Protein AF-A0A915C6Z4-F1 (afdb_monomer_lite)

pLDDT: mean 77.55, std 24.33, range [22.67, 98.5]

Secondary structure (DSSP, 8-state):
-------PPPHHHHHHHHHHHHHHHHTTS-------------------------------------------SS-SSSSSSSSSSSS---------PPPSS--HHHHHHHHHHHHHHHHH-BEE--HHHHHHHHHHHHHH-SSTT--TT-EEEEES--SSHHHHHHHTTT-SEEEEEESSHHHHHHHHHHHHHHHHHH---EEEEE--GGGGS---BTTB-PPP-GGGS-S-STHHHHT----------TT----TT-TTSEEEE-B-SSHHHHHHHHHHHHHHHHHHHTTS-S-SGGGGSS-EEEEEEEHHHHHHHHTTT-GGGTTS-HHHHHHHHHHHHHEEEEESSTT--EEGGGEESPPPPPS--TTHHHHHHTT--TTEEEEEEEEE-S-EEETTEEEESS--TTGGG-TTEEEHHHHHHHHHHHHHHHTTS-TT-BHHHHHHHH-GGGHHHHHHHS-TT-BTTT--HHHHHHHHHHHTTHHHHT-TTHHHHHHHHHHHSPPPGGGSS--

Structure (mmCIF, N/CA/C/O backbone):
data_AF-A0A915C6Z4-F1
#
_entry.id   AF-A0A915C6Z4-F1
#
loop_
_atom_site.group_PDB
_atom_site.id
_atom_site.type_symbol
_atom_site.label_atom_id
_atom_site.label_alt_id
_atom_site.label_comp_id
_atom_site.label_asym_id
_atom_site.label_entity_id
_atom_site.label_seq_id
_atom_site.pdbx_PDB_ins_code
_atom_site.Cartn_x
_atom_site.Cartn_y
_atom_site.Cartn_z
_atom_site.occupancy
_atom_site.B_iso_or_equiv
_atom_site.auth_seq_id
_atom_site.auth_comp_id
_atom_site.auth_asym_id
_atom_site.auth_atom_id
_atom_site.pdbx_PDB_model_num
ATOM 1 N N . CYS A 1 1 ? -55.900 -2.191 8.845 1.00 35.09 1 CYS A N 1
ATOM 2 C CA . CYS A 1 1 ? -56.249 -1.367 7.669 1.00 35.09 1 CYS A CA 1
ATOM 3 C C . CYS A 1 1 ? -55.362 -1.777 6.501 1.00 35.09 1 CYS A C 1
ATOM 5 O O . CYS A 1 1 ? -54.149 -1.743 6.652 1.00 35.09 1 CYS A O 1
ATOM 7 N N . ARG A 1 2 ? -55.958 -2.280 5.412 1.00 34.16 2 ARG A N 1
ATOM 8 C CA . ARG A 1 2 ? -55.262 -2.696 4.183 1.00 34.16 2 ARG A CA 1
ATOM 9 C C . ARG A 1 2 ? -55.130 -1.486 3.261 1.00 34.16 2 ARG A C 1
ATOM 11 O O . ARG A 1 2 ? -56.131 -0.812 3.044 1.00 34.16 2 ARG A O 1
ATOM 18 N N . ASP A 1 3 ? -53.943 -1.266 2.711 1.00 29.56 3 ASP A N 1
ATOM 19 C CA . ASP A 1 3 ? -53.704 -0.282 1.655 1.00 29.56 3 ASP A CA 1
ATOM 20 C C . ASP A 1 3 ? -53.645 -1.012 0.292 1.00 29.56 3 ASP A C 1
ATOM 22 O O . ASP A 1 3 ? -52.848 -1.949 0.150 1.00 29.56 3 ASP A O 1
ATOM 26 N N . PRO A 1 4 ? -54.508 -0.697 -0.695 1.00 38.91 4 PRO A N 1
ATOM 27 C CA . PRO A 1 4 ? -54.613 -1.440 -1.943 1.00 38.91 4 PRO A CA 1
ATOM 28 C C . PRO A 1 4 ? -53.976 -0.664 -3.104 1.00 38.91 4 PRO A C 1
ATOM 30 O O . PRO A 1 4 ? -54.691 -0.121 -3.933 1.00 38.91 4 PRO A O 1
ATOM 33 N N . ASN A 1 5 ? -52.643 -0.612 -3.197 1.00 39.09 5 ASN A N 1
ATOM 34 C CA . ASN A 1 5 ? -51.964 -0.055 -4.383 1.00 39.09 5 ASN A CA 1
ATOM 35 C C . ASN A 1 5 ? -50.559 -0.638 -4.622 1.00 39.09 5 ASN A C 1
ATOM 37 O O . ASN A 1 5 ? -49.589 0.076 -4.862 1.00 39.09 5 ASN A O 1
ATOM 41 N N . CYS A 1 6 ? -50.437 -1.968 -4.613 1.00 34.81 6 CYS A N 1
ATOM 42 C CA . CYS A 1 6 ? -49.247 -2.634 -5.147 1.00 34.81 6 CYS A CA 1
ATOM 43 C C . CYS A 1 6 ? -49.530 -3.100 -6.584 1.00 34.81 6 CYS A C 1
ATOM 45 O O . CYS A 1 6 ? -50.168 -4.130 -6.815 1.00 34.81 6 CYS A O 1
ATOM 47 N N . ALA A 1 7 ? -49.100 -2.295 -7.556 1.00 39.78 7 ALA A N 1
ATOM 48 C CA . ALA A 1 7 ? -49.247 -2.568 -8.979 1.00 39.78 7 ALA A CA 1
ATOM 49 C C . ALA A 1 7 ? -48.472 -3.840 -9.376 1.00 39.78 7 ALA A C 1
ATOM 51 O O . ALA A 1 7 ? -47.250 -3.834 -9.518 1.00 39.78 7 ALA A O 1
ATOM 52 N N . ARG A 1 8 ? -49.190 -4.950 -9.589 1.00 46.16 8 ARG A N 1
ATOM 53 C CA . ARG A 1 8 ? -48.642 -6.150 -10.234 1.00 46.16 8 ARG A CA 1
ATOM 54 C C . ARG A 1 8 ? -48.431 -5.862 -11.717 1.00 46.16 8 ARG A C 1
ATOM 56 O O . ARG A 1 8 ? -49.388 -5.615 -12.448 1.00 46.16 8 ARG A O 1
ATOM 63 N N . MET A 1 9 ? -47.182 -5.920 -12.176 1.00 49.16 9 MET A N 1
ATOM 64 C CA . MET A 1 9 ? -46.888 -5.856 -13.604 1.00 49.16 9 MET A CA 1
ATOM 65 C C . MET A 1 9 ? -47.478 -7.105 -14.291 1.00 49.16 9 MET A C 1
ATOM 67 O O . MET A 1 9 ? -47.193 -8.219 -13.848 1.00 49.16 9 MET A O 1
ATOM 71 N N . PRO A 1 10 ? -48.298 -6.967 -15.350 1.00 60.31 10 PRO A N 1
ATOM 72 C CA . PRO A 1 10 ? -48.889 -8.122 -16.018 1.00 60.31 10 PRO A CA 1
ATOM 73 C C . PRO A 1 10 ? -47.800 -9.020 -16.612 1.00 60.31 10 PRO A C 1
ATOM 75 O O . PRO A 1 10 ? -46.899 -8.526 -17.294 1.00 60.31 10 PRO A O 1
ATOM 78 N N . LEU A 1 11 ? -47.913 -10.337 -16.409 1.00 50.53 11 LEU A N 1
ATOM 79 C CA . LEU A 1 11 ? -46.996 -11.369 -16.925 1.00 50.53 11 LEU A CA 1
ATOM 80 C C . LEU A 1 11 ? -46.678 -11.210 -18.426 1.00 50.53 11 LEU A C 1
ATOM 82 O O . LEU A 1 11 ? -45.556 -11.473 -18.856 1.00 50.53 11 LEU A O 1
ATOM 86 N N . ALA A 1 12 ? -47.618 -10.677 -19.210 1.00 49.69 12 ALA A N 1
ATOM 87 C CA . ALA A 1 12 ? -47.421 -10.364 -20.625 1.00 49.69 12 ALA A CA 1
ATOM 88 C C . ALA A 1 12 ? -46.324 -9.304 -20.880 1.00 49.69 12 ALA A C 1
ATOM 90 O O . ALA A 1 12 ? -45.564 -9.414 -21.844 1.00 49.69 12 ALA A O 1
ATOM 91 N N . ARG A 1 13 ? -46.179 -8.298 -20.002 1.00 48.84 13 ARG A N 1
ATOM 92 C CA . ARG A 1 13 ? -45.118 -7.280 -20.112 1.00 48.84 13 ARG A CA 1
ATOM 93 C C . ARG A 1 13 ? -43.750 -7.846 -19.739 1.00 48.84 13 ARG A C 1
ATOM 95 O O . ARG A 1 13 ? -42.781 -7.531 -20.428 1.00 48.84 13 ARG A O 1
ATOM 102 N N . ALA A 1 14 ? -43.682 -8.717 -18.728 1.00 54.31 14 ALA A N 1
ATOM 103 C CA . ALA A 1 14 ? -42.449 -9.408 -18.340 1.00 54.31 14 ALA A CA 1
ATOM 104 C C . ALA A 1 14 ? -41.955 -10.351 -19.454 1.00 54.31 14 ALA A C 1
ATOM 106 O O . ALA A 1 14 ? -40.778 -10.324 -19.811 1.00 54.31 14 ALA A O 1
ATOM 107 N N . ALA A 1 15 ? -42.868 -11.092 -20.090 1.00 54.59 15 ALA A N 1
ATOM 108 C CA . ALA A 1 15 ? -42.548 -11.951 -21.229 1.00 54.59 15 ALA A CA 1
ATOM 109 C C . ALA A 1 15 ? -42.068 -11.156 -22.458 1.00 54.59 15 ALA A C 1
ATOM 111 O O . ALA A 1 15 ? -41.122 -11.572 -23.130 1.00 54.59 15 ALA A O 1
ATOM 112 N N . SER A 1 16 ? -42.655 -9.981 -22.736 1.00 57.09 16 SER A N 1
ATOM 113 C CA . SER A 1 16 ? -42.187 -9.125 -23.838 1.00 57.09 16 SER A CA 1
ATOM 114 C C . SER A 1 16 ? -40.793 -8.543 -23.572 1.00 57.09 16 SER A C 1
ATOM 116 O O . SER A 1 16 ? -39.983 -8.451 -24.493 1.00 57.09 16 SER A O 1
ATOM 118 N N . LEU A 1 17 ? -40.482 -8.212 -22.310 1.00 56.12 17 LEU A N 1
ATOM 119 C CA . LEU A 1 17 ? -39.179 -7.683 -21.908 1.00 56.12 17 LEU A CA 1
ATOM 120 C C . LEU A 1 17 ? -38.085 -8.752 -22.049 1.00 56.12 17 LEU A C 1
ATOM 122 O O . LEU A 1 17 ? -37.020 -8.473 -22.597 1.00 56.12 17 LEU A O 1
ATOM 126 N N . LEU A 1 18 ? -38.381 -9.991 -21.642 1.00 59.53 18 LEU A N 1
ATOM 127 C CA . LEU A 1 18 ? -37.478 -11.134 -21.790 1.00 59.53 18 LEU A CA 1
ATOM 128 C C . LEU A 1 18 ? -37.250 -11.506 -23.262 1.00 59.53 18 LEU A C 1
ATOM 130 O O . LEU A 1 18 ? -36.107 -11.721 -23.659 1.00 59.53 18 LEU A O 1
ATOM 134 N N . LYS A 1 19 ? -38.290 -11.471 -24.111 1.00 57.03 19 LYS A N 1
ATOM 135 C CA . LYS A 1 19 ? -38.133 -11.653 -25.569 1.00 57.03 19 LYS A CA 1
ATOM 136 C C . LYS A 1 19 ? -37.241 -10.578 -26.200 1.00 57.03 19 LYS A C 1
ATOM 138 O O . LYS A 1 19 ? -36.428 -10.887 -27.068 1.00 57.03 19 LYS A O 1
ATOM 143 N N . ARG A 1 20 ? -37.356 -9.328 -25.743 1.00 52.12 20 ARG A N 1
ATOM 144 C CA . ARG A 1 20 ? -36.575 -8.185 -26.249 1.00 52.12 20 ARG A CA 1
ATOM 145 C C . ARG A 1 20 ? -35.117 -8.194 -25.771 1.00 52.12 20 ARG A C 1
ATOM 147 O O . ARG A 1 20 ? -34.246 -7.654 -26.452 1.00 52.12 20 ARG A O 1
ATOM 154 N N . LEU A 1 21 ? -34.847 -8.805 -24.616 1.00 50.62 21 LEU A N 1
ATOM 155 C CA . LEU A 1 21 ? -33.493 -9.045 -24.109 1.00 50.62 21 LEU A CA 1
ATOM 156 C C . LEU A 1 21 ? -32.829 -10.231 -24.821 1.00 50.62 21 LEU A C 1
ATOM 158 O O . LEU A 1 21 ? -31.675 -10.118 -25.228 1.00 50.62 21 LEU A O 1
ATOM 162 N N . ALA A 1 22 ? -33.573 -11.312 -25.075 1.00 53.06 22 ALA A N 1
ATOM 163 C CA . ALA A 1 22 ? -33.083 -12.459 -25.836 1.00 53.06 22 ALA A CA 1
ATOM 164 C C . ALA A 1 22 ? -32.727 -12.087 -27.290 1.00 53.06 22 ALA A C 1
ATOM 166 O O . ALA A 1 22 ? -31.670 -12.476 -27.783 1.00 53.06 22 ALA A O 1
ATOM 167 N N . SER A 1 23 ? -33.533 -11.248 -27.956 1.00 42.28 23 SER A N 1
ATOM 168 C CA . SER A 1 23 ? -33.237 -10.797 -29.327 1.00 42.28 23 SER A CA 1
ATOM 169 C C . SER A 1 23 ? -32.009 -9.879 -29.415 1.00 42.28 23 SER A C 1
ATOM 171 O O . SER A 1 23 ? -31.312 -9.887 -30.425 1.00 42.28 23 SER A O 1
ATOM 173 N N . LYS A 1 24 ? -31.714 -9.105 -28.357 1.00 40.66 24 LYS A N 1
ATOM 174 C CA . LYS A 1 24 ? -30.511 -8.253 -28.264 1.00 40.66 24 LYS A CA 1
ATOM 175 C C . LYS A 1 24 ? -29.231 -9.033 -27.956 1.00 40.66 24 LYS A C 1
ATOM 177 O O . LYS A 1 24 ? -28.147 -8.565 -28.295 1.00 40.66 24 LYS A O 1
ATOM 182 N N . LEU A 1 25 ? -29.348 -10.192 -27.309 1.00 40.56 25 LEU A N 1
ATOM 183 C CA . LEU A 1 25 ? -28.218 -11.089 -27.061 1.00 40.56 25 LEU A CA 1
ATOM 184 C C . LEU A 1 25 ? -27.891 -11.926 -28.303 1.00 40.56 25 LEU A C 1
ATOM 186 O O . LEU A 1 25 ? -26.718 -12.109 -28.614 1.00 40.56 25 LEU A O 1
ATOM 190 N N . TYR A 1 26 ? -28.906 -12.330 -29.073 1.00 36.69 26 TYR A N 1
ATOM 191 C CA . TYR A 1 26 ? -28.710 -13.082 -30.316 1.00 36.69 26 TYR A CA 1
ATOM 192 C C . TYR A 1 26 ? -28.069 -12.234 -31.430 1.00 36.69 26 TYR A C 1
ATOM 194 O O . TYR A 1 26 ? -27.215 -12.722 -32.161 1.00 36.69 26 TYR A O 1
ATOM 202 N N . SER A 1 27 ? -28.380 -10.932 -31.511 1.00 38.00 27 SER A N 1
ATOM 203 C CA . SER A 1 27 ? -27.780 -10.031 -32.511 1.00 38.00 27 SER A CA 1
ATOM 204 C C . SER A 1 27 ? -26.337 -9.603 -32.204 1.00 38.00 27 SER A C 1
ATOM 206 O O . SER A 1 27 ? -25.726 -8.921 -33.021 1.00 38.00 27 SER A O 1
ATOM 208 N N . ARG A 1 28 ? -25.798 -9.941 -31.021 1.00 37.03 28 ARG A N 1
ATOM 209 C CA . ARG A 1 28 ? -24.409 -9.636 -30.623 1.00 37.03 28 ARG A CA 1
ATOM 210 C C . ARG A 1 28 ? -23.426 -10.782 -30.884 1.00 37.03 28 ARG A C 1
ATOM 212 O O . ARG A 1 28 ? -22.231 -10.560 -30.744 1.00 37.03 28 ARG A O 1
ATOM 219 N N . PHE A 1 29 ? -23.906 -11.960 -31.287 1.00 32.84 29 PHE A N 1
ATOM 220 C CA . PHE A 1 29 ? -23.075 -13.152 -31.514 1.00 32.84 29 PHE A CA 1
ATOM 221 C C . PHE A 1 29 ? -23.007 -13.615 -32.978 1.00 32.84 29 PHE A C 1
ATOM 223 O O . PHE A 1 29 ? -22.461 -14.676 -33.263 1.00 32.84 29 PHE A O 1
ATOM 230 N N . SER A 1 30 ? -23.519 -12.828 -33.924 1.00 34.75 30 SER A N 1
ATOM 231 C CA . SER A 1 30 ? -23.590 -13.218 -35.336 1.00 34.75 30 SER A CA 1
ATOM 232 C C . SER A 1 30 ? -23.012 -12.150 -36.270 1.00 34.75 30 SER A C 1
ATOM 234 O O . SER A 1 30 ? -23.772 -11.483 -36.956 1.00 34.75 30 SER A O 1
ATOM 236 N N . TYR A 1 31 ? -21.685 -11.992 -36.252 1.00 27.58 31 TYR A N 1
ATOM 237 C CA . TYR A 1 31 ? -20.772 -11.406 -37.261 1.00 27.58 31 TYR A CA 1
ATOM 238 C C . TYR A 1 31 ? -19.365 -11.752 -36.710 1.00 27.58 31 TYR A C 1
ATOM 240 O O . TYR A 1 31 ? -19.077 -11.363 -35.589 1.00 27.58 31 TYR A O 1
ATOM 248 N N . GLU A 1 32 ? -18.469 -12.554 -37.285 1.00 28.06 32 GLU A N 1
ATOM 249 C CA . GLU A 1 32 ? -18.152 -12.902 -38.667 1.00 28.06 32 GLU A CA 1
ATOM 250 C C . GLU A 1 32 ? -17.723 -14.385 -38.757 1.00 28.06 32 GLU A C 1
ATOM 252 O O . GLU A 1 32 ? -16.850 -14.848 -38.027 1.00 28.06 32 GLU A O 1
ATOM 257 N N . CYS A 1 33 ? -18.293 -15.131 -39.700 1.00 24.06 33 CYS A N 1
ATOM 258 C CA . CYS A 1 33 ? -17.680 -16.341 -40.247 1.00 24.06 33 CYS A CA 1
ATOM 259 C C . CYS A 1 33 ? -17.873 -16.270 -41.760 1.00 24.06 33 CYS A C 1
ATOM 261 O O . CYS A 1 33 ? -18.954 -16.560 -42.272 1.00 24.06 33 CYS A O 1
ATOM 263 N N . ARG A 1 34 ? -16.845 -15.812 -42.478 1.00 27.06 34 ARG A N 1
ATOM 264 C CA . ARG A 1 34 ? -16.783 -15.897 -43.939 1.00 27.06 34 ARG A CA 1
ATOM 265 C C . ARG A 1 34 ? -15.711 -16.907 -44.345 1.00 27.06 34 ARG A C 1
ATOM 267 O O . ARG A 1 34 ? -14.524 -16.647 -44.217 1.00 27.06 34 ARG A O 1
ATOM 274 N N . SER A 1 35 ? -16.213 -18.046 -44.821 1.00 30.11 35 SER A N 1
ATOM 275 C CA . SER A 1 35 ? -15.757 -18.829 -45.981 1.00 30.11 35 SER A CA 1
ATOM 276 C C . SER A 1 35 ? -14.262 -19.151 -46.144 1.00 30.11 35 SER A C 1
ATOM 278 O O . SER A 1 35 ? -13.478 -18.339 -46.629 1.00 30.11 35 SER A O 1
ATOM 280 N N . LEU A 1 36 ? -13.954 -20.424 -45.885 1.00 27.61 36 LEU A N 1
ATOM 281 C CA . LEU A 1 36 ? -12.876 -21.226 -46.479 1.00 27.61 36 LEU A CA 1
ATOM 282 C C . LEU A 1 36 ? -12.999 -21.342 -48.013 1.00 27.61 36 LEU A C 1
ATOM 284 O O . LEU A 1 36 ? -14.117 -21.392 -48.531 1.00 27.61 36 LEU A O 1
ATOM 288 N N . PRO A 1 37 ? -11.880 -21.618 -48.703 1.00 27.22 37 PRO A N 1
ATOM 289 C CA . PRO A 1 37 ? -11.801 -22.664 -49.716 1.00 27.22 37 PRO A CA 1
ATOM 290 C C . PRO A 1 37 ? -10.981 -23.863 -49.195 1.00 27.22 37 PRO A C 1
ATOM 292 O O . PRO A 1 37 ? -9.988 -23.693 -48.492 1.00 27.22 37 PRO A O 1
ATOM 295 N N . GLY A 1 38 ? -11.441 -25.082 -49.503 1.00 27.81 38 GLY A N 1
ATOM 296 C CA . GLY A 1 38 ? -10.819 -26.354 -49.102 1.00 27.81 38 GLY A CA 1
ATOM 297 C C . GLY A 1 38 ? -9.625 -26.790 -49.980 1.00 27.81 38 GLY A C 1
ATOM 298 O O . GLY A 1 38 ? -8.987 -25.951 -50.606 1.00 27.81 38 GLY A O 1
ATOM 299 N N . PRO A 1 39 ? -9.306 -28.098 -50.045 1.00 33.06 39 PRO A N 1
ATOM 300 C CA . PRO A 1 39 ? -8.265 -28.695 -49.204 1.00 33.06 39 PRO A CA 1
ATOM 301 C C . PRO A 1 39 ? -7.136 -29.377 -50.002 1.00 33.06 39 PRO A C 1
ATOM 303 O O . PRO A 1 39 ? -7.362 -29.889 -51.095 1.00 33.06 39 PRO A O 1
ATOM 306 N N . SER A 1 40 ? -5.955 -29.523 -49.390 1.00 25.66 40 SER A N 1
ATOM 307 C CA . SER A 1 40 ? -5.024 -30.613 -49.723 1.00 25.66 40 SER A CA 1
ATOM 308 C C . SER A 1 40 ? -4.073 -30.962 -48.564 1.00 25.66 40 SER A C 1
ATOM 310 O O . SER A 1 40 ? -3.388 -30.093 -48.032 1.00 25.66 40 SER A O 1
ATOM 312 N N . SER A 1 41 ? -4.052 -32.266 -48.248 1.00 26.58 41 SER A N 1
ATOM 313 C CA . SER A 1 41 ? -3.008 -33.086 -47.592 1.00 26.58 41 SER A CA 1
ATOM 314 C C . SER A 1 41 ? -2.624 -32.853 -46.117 1.00 26.58 41 SER A C 1
ATOM 316 O O . SER A 1 41 ? -1.677 -32.146 -45.800 1.00 26.58 41 SER A O 1
ATOM 318 N N . ILE A 1 42 ? -3.354 -33.546 -45.231 1.00 26.89 42 ILE A N 1
ATOM 319 C CA . ILE A 1 42 ? -2.906 -34.646 -44.337 1.00 26.89 42 ILE A CA 1
ATOM 320 C C . ILE A 1 42 ? -1.432 -34.621 -43.867 1.00 26.89 42 ILE A C 1
ATOM 322 O O . ILE A 1 42 ? -0.539 -34.920 -44.657 1.00 26.89 42 ILE A O 1
ATOM 326 N N . SER A 1 43 ? -1.206 -34.445 -42.553 1.00 25.55 43 SER A N 1
ATOM 327 C CA . SER A 1 43 ? -0.615 -35.471 -41.652 1.00 25.55 43 SER A CA 1
ATOM 328 C C . SER A 1 43 ? -0.535 -35.009 -40.178 1.00 25.55 43 SER A C 1
ATOM 330 O O . SER A 1 43 ? 0.128 -34.026 -39.870 1.00 25.55 43 SER A O 1
ATOM 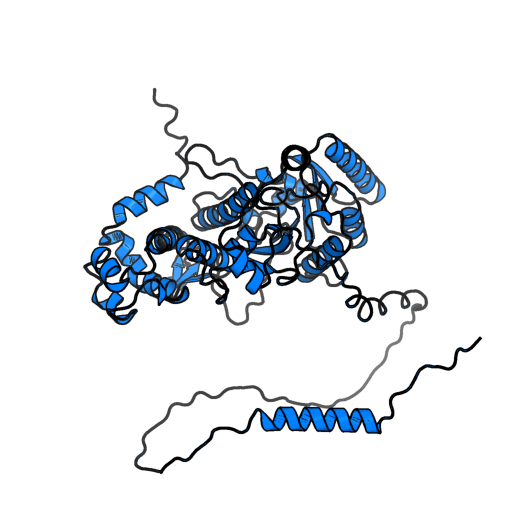332 N N . SER A 1 44 ? -1.228 -35.778 -39.324 1.00 28.94 44 SER A N 1
ATOM 333 C CA . SER A 1 44 ? -1.000 -36.172 -37.911 1.00 28.94 44 SER A CA 1
ATOM 334 C C . SER A 1 44 ? -0.625 -35.106 -36.862 1.00 28.94 44 SER A C 1
ATOM 336 O O . SER A 1 44 ? 0.494 -34.612 -36.834 1.00 28.94 44 SER A O 1
ATOM 338 N N . GLU A 1 45 ? -1.558 -34.628 -36.028 1.00 26.61 45 GLU A N 1
ATOM 339 C CA . GLU A 1 45 ? -2.155 -35.247 -34.813 1.00 26.61 45 GLU A CA 1
ATOM 340 C C . GLU A 1 45 ? -1.230 -35.316 -33.582 1.00 26.61 45 GLU A C 1
ATOM 342 O O . GLU A 1 45 ? -0.355 -36.169 -33.497 1.00 26.61 45 GLU A O 1
ATOM 347 N N . LEU A 1 46 ? -1.529 -34.475 -32.580 1.00 27.92 46 LEU A N 1
ATOM 348 C CA . LEU A 1 46 ? -1.682 -34.880 -31.175 1.00 27.92 46 LEU A CA 1
ATOM 349 C C . LEU A 1 46 ? -2.599 -33.868 -30.457 1.00 27.92 46 LEU A C 1
ATOM 351 O O . LEU A 1 46 ? -2.335 -32.668 -30.406 1.00 27.92 46 LEU A O 1
ATOM 355 N N . LEU A 1 47 ? -3.734 -34.386 -29.987 1.00 27.64 47 LEU A N 1
ATOM 356 C CA . LEU A 1 47 ? -4.919 -33.678 -29.503 1.00 27.64 47 LEU A CA 1
ATOM 357 C C . LEU A 1 47 ? -4.825 -33.293 -28.016 1.00 27.64 47 LEU A C 1
ATOM 359 O O . LEU A 1 47 ? -4.554 -34.129 -27.159 1.00 27.64 47 LEU A O 1
ATOM 363 N N . LEU A 1 48 ? -5.190 -32.043 -27.724 1.00 25.06 48 LEU A N 1
ATOM 364 C CA . LEU A 1 48 ? -5.728 -31.570 -26.446 1.00 25.06 48 LEU A CA 1
ATOM 365 C C . LEU A 1 48 ? -7.261 -31.560 -26.549 1.00 25.06 48 LEU A C 1
ATOM 367 O O . LEU A 1 48 ? -7.787 -30.929 -27.467 1.00 25.06 48 LEU A O 1
ATOM 371 N N . ARG A 1 49 ? -7.987 -32.166 -25.598 1.00 27.53 49 ARG A N 1
ATOM 372 C CA . ARG A 1 49 ? -9.397 -31.823 -25.322 1.00 27.53 49 ARG A CA 1
ATOM 373 C C . ARG A 1 49 ? -9.790 -32.019 -23.840 1.00 27.53 49 ARG A C 1
ATOM 375 O O . ARG A 1 49 ? -9.108 -32.759 -23.138 1.00 27.53 49 ARG A O 1
ATOM 382 N N . PRO A 1 50 ? -10.830 -31.295 -23.370 1.00 27.09 50 PRO A N 1
ATOM 383 C CA . PRO A 1 50 ? -11.057 -30.903 -21.971 1.00 27.09 50 PRO A CA 1
ATOM 384 C C . PRO A 1 50 ? -12.113 -31.775 -21.260 1.00 27.09 50 PRO A C 1
ATOM 386 O O . PRO A 1 50 ? -12.863 -32.462 -21.951 1.00 27.09 50 PRO A O 1
ATOM 389 N N . PRO A 1 51 ? -12.288 -31.670 -19.925 1.00 30.12 51 PRO A N 1
ATOM 390 C CA . PRO A 1 51 ? -13.465 -32.225 -19.268 1.00 30.12 51 PRO A CA 1
ATOM 391 C C . PRO A 1 51 ? -14.282 -31.153 -18.527 1.00 30.12 51 PRO A C 1
ATOM 393 O O . PRO A 1 51 ? -13.844 -30.597 -17.525 1.00 30.12 51 PRO A O 1
ATOM 396 N N . PHE A 1 52 ? -15.506 -30.920 -18.996 1.00 26.92 52 PHE A N 1
ATOM 397 C CA . PHE A 1 52 ? -16.654 -30.580 -18.151 1.00 26.92 52 PHE A CA 1
ATOM 398 C C . PHE A 1 52 ? -17.877 -31.267 -18.769 1.00 26.92 52 PHE A C 1
ATOM 400 O O . PHE A 1 52 ? -18.445 -30.769 -19.738 1.00 26.92 52 PHE A O 1
ATOM 407 N N . GLU A 1 53 ? -18.263 -32.415 -18.218 1.00 25.69 53 GLU A N 1
ATOM 408 C CA . GLU A 1 53 ? -19.582 -33.015 -18.423 1.00 25.69 53 GLU A CA 1
ATOM 409 C C . GLU A 1 53 ? -20.321 -33.019 -17.082 1.00 25.69 53 GLU A C 1
ATOM 411 O O . GLU A 1 53 ? -19.796 -33.462 -16.059 1.00 25.69 53 GLU A O 1
ATOM 416 N N . LEU A 1 54 ? -21.534 -32.461 -17.095 1.00 24.48 54 LEU A N 1
ATOM 417 C CA . LEU A 1 54 ? -22.504 -32.568 -16.012 1.00 24.48 54 LEU A CA 1
ATOM 418 C C . LEU A 1 54 ? -23.051 -33.997 -15.974 1.00 24.48 54 LEU A C 1
ATOM 420 O O . LEU A 1 54 ? -23.563 -34.478 -16.983 1.00 24.48 54 LEU A O 1
ATOM 424 N N . ILE A 1 55 ? -23.041 -34.623 -14.798 1.00 25.95 55 ILE A N 1
ATOM 425 C CA . ILE A 1 55 ? -23.792 -35.854 -14.538 1.00 25.95 55 ILE A CA 1
ATOM 426 C C . ILE A 1 55 ? -24.880 -35.548 -13.505 1.00 25.95 55 ILE A C 1
ATOM 428 O O . ILE A 1 55 ? -24.601 -35.176 -12.367 1.00 25.95 55 ILE A O 1
ATOM 432 N N . THR A 1 56 ? -26.130 -35.707 -13.932 1.00 24.86 56 THR A N 1
ATOM 433 C CA . THR A 1 56 ? -27.333 -35.843 -13.104 1.00 24.86 56 THR A CA 1
ATOM 434 C C . THR A 1 56 ? -27.445 -37.279 -12.592 1.00 24.86 56 THR A C 1
ATOM 436 O O . THR A 1 56 ? -27.387 -38.202 -13.404 1.00 24.86 56 THR A O 1
ATOM 439 N N . VAL A 1 57 ? -27.671 -37.481 -11.289 1.00 25.95 57 VAL A N 1
ATOM 440 C CA . VAL A 1 57 ? -28.124 -38.773 -10.740 1.00 25.95 57 VAL A CA 1
ATOM 441 C C . VAL A 1 57 ? -29.227 -38.532 -9.709 1.00 25.95 57 VAL A C 1
ATOM 443 O O . VAL A 1 57 ? -29.022 -37.829 -8.720 1.00 25.95 57 VAL A O 1
ATOM 446 N N . ASP A 1 58 ? -30.389 -39.126 -9.971 1.00 23.80 58 ASP A N 1
ATOM 447 C CA . ASP A 1 58 ? -31.534 -39.256 -9.069 1.00 23.80 58 ASP A CA 1
ATOM 448 C C . ASP A 1 58 ? -31.312 -40.384 -8.031 1.00 23.80 58 ASP A C 1
ATOM 450 O O . ASP A 1 58 ? -30.892 -41.467 -8.420 1.00 23.80 58 ASP A O 1
ATOM 454 N N . SER A 1 59 ? -31.620 -40.092 -6.748 1.00 24.59 59 SER A N 1
ATOM 455 C CA . SER A 1 59 ? -32.371 -40.847 -5.691 1.00 24.59 59 SER A CA 1
ATOM 456 C C . SER A 1 59 ? -32.209 -42.391 -5.518 1.00 24.59 59 SER A C 1
ATOM 458 O O . SER A 1 59 ? -32.006 -43.061 -6.523 1.00 24.59 59 SER A O 1
ATOM 460 N N . PRO A 1 60 ? -32.420 -43.034 -4.318 1.00 31.48 60 PRO A N 1
ATOM 461 C CA . PRO A 1 60 ? -33.501 -42.735 -3.346 1.00 31.48 60 PRO A CA 1
ATOM 462 C C . PRO A 1 60 ? -33.310 -43.029 -1.814 1.00 31.48 60 PRO A C 1
ATOM 464 O O . PRO A 1 60 ? -32.469 -43.803 -1.383 1.00 31.48 60 PRO A O 1
ATOM 467 N N . GLN A 1 61 ? -34.199 -42.392 -1.030 1.00 25.81 61 GLN A N 1
ATOM 468 C CA . GLN A 1 61 ? -34.951 -42.759 0.205 1.00 25.81 61 GLN A CA 1
ATOM 469 C C . GLN A 1 61 ? -34.416 -43.618 1.394 1.00 25.81 61 GLN A C 1
ATOM 471 O O . GLN A 1 61 ? -33.913 -44.726 1.249 1.00 25.81 61 GLN A O 1
ATOM 476 N N . SER A 1 62 ? -34.872 -43.158 2.584 1.00 23.95 62 SER A N 1
ATOM 477 C CA . SER A 1 62 ? -35.074 -43.820 3.904 1.00 23.95 62 SER A CA 1
ATOM 478 C C . SER A 1 62 ? -33.857 -43.816 4.859 1.00 23.95 62 SER A C 1
ATOM 480 O O . SER A 1 62 ? -32.740 -44.019 4.417 1.00 23.95 62 SER A O 1
ATOM 482 N N . ASN A 1 63 ? -33.931 -43.546 6.171 1.00 24.53 63 ASN A N 1
ATOM 483 C CA . ASN A 1 63 ? -35.024 -43.532 7.147 1.00 24.53 63 ASN A CA 1
ATOM 484 C C . ASN A 1 63 ? -34.782 -42.493 8.264 1.00 24.53 63 ASN A C 1
ATOM 486 O O . ASN A 1 63 ? -33.653 -42.099 8.546 1.00 24.53 63 ASN A O 1
ATOM 490 N N . ALA A 1 64 ? -35.881 -42.096 8.903 1.00 23.16 64 ALA A N 1
ATOM 491 C CA . ALA A 1 64 ? -35.983 -41.138 9.995 1.00 23.16 64 ALA A CA 1
ATOM 492 C C . ALA A 1 64 ? -35.440 -41.651 11.343 1.00 23.16 64 ALA A C 1
ATOM 494 O O . ALA A 1 64 ? -35.607 -42.823 11.669 1.00 23.16 64 ALA A O 1
ATOM 495 N N . PHE A 1 65 ? -34.927 -40.730 12.165 1.00 24.53 65 PHE A N 1
ATOM 496 C CA . PHE A 1 65 ? -35.125 -40.736 13.618 1.00 24.53 65 PHE A CA 1
ATOM 497 C C . PHE A 1 65 ? -35.242 -39.289 14.116 1.00 24.53 65 PHE A C 1
ATOM 499 O O . PHE A 1 65 ? -34.330 -38.480 13.950 1.00 24.53 65 PHE A O 1
ATOM 506 N N . CYS A 1 66 ? -36.409 -38.979 14.677 1.00 22.67 66 CYS A N 1
ATOM 507 C CA . CYS A 1 66 ? -36.761 -37.720 15.320 1.00 22.67 66 CYS A CA 1
ATOM 508 C C . CYS A 1 66 ? -36.207 -37.685 16.749 1.00 22.67 66 CYS A C 1
ATOM 510 O O . CYS A 1 66 ? -36.409 -38.639 17.498 1.00 22.67 66 CYS A O 1
ATOM 512 N N . ILE A 1 67 ? -35.593 -36.568 17.139 1.00 26.80 67 ILE A N 1
ATOM 513 C CA . ILE A 1 67 ? -35.571 -36.098 18.528 1.00 26.80 67 ILE A CA 1
ATOM 514 C C . ILE A 1 67 ? -35.882 -34.601 18.476 1.00 26.80 67 ILE A C 1
ATOM 516 O O . ILE A 1 67 ? -35.098 -33.814 17.947 1.00 26.80 67 ILE A O 1
ATOM 520 N N . ASP A 1 68 ? -37.066 -34.258 18.977 1.00 23.34 68 ASP A N 1
ATOM 521 C CA . ASP A 1 68 ? -37.578 -32.902 19.153 1.00 23.34 68 ASP A CA 1
ATOM 522 C C . ASP A 1 68 ? -36.728 -32.108 20.150 1.00 23.34 68 ASP A C 1
ATOM 524 O O . ASP A 1 68 ? -36.459 -32.593 21.248 1.00 23.34 68 ASP A O 1
ATOM 528 N N . CYS A 1 69 ? -36.370 -30.871 19.795 1.00 26.34 69 CYS A N 1
ATOM 529 C CA . CYS A 1 69 ? -36.039 -29.791 20.731 1.00 26.34 69 CYS A CA 1
ATOM 530 C C . CYS A 1 69 ? -36.322 -28.427 20.066 1.00 26.34 69 CYS A C 1
ATOM 532 O O . CYS A 1 69 ? -35.536 -27.954 19.250 1.00 26.34 69 CYS A O 1
ATOM 534 N N . ASP A 1 70 ? -37.474 -27.848 20.418 1.00 24.89 70 ASP A N 1
ATOM 535 C CA . ASP A 1 70 ? -37.895 -26.437 20.347 1.00 24.89 70 ASP A CA 1
ATOM 536 C C . ASP A 1 70 ? -37.092 -25.459 19.455 1.00 24.89 70 ASP A C 1
ATOM 538 O O . ASP A 1 70 ? -36.255 -24.682 19.919 1.00 24.89 70 ASP A O 1
ATOM 542 N N . GLU A 1 71 ? -37.467 -25.383 18.173 1.00 27.02 71 GLU A N 1
ATOM 543 C CA . GLU A 1 71 ? -37.240 -24.216 17.309 1.00 27.02 71 GLU A CA 1
ATOM 544 C C . GLU A 1 71 ? -38.481 -23.307 17.307 1.00 27.02 71 GLU A C 1
ATOM 546 O O . GLU A 1 71 ? -39.297 -23.308 16.386 1.00 27.02 71 GLU A O 1
ATOM 551 N N . SER A 1 72 ? -38.628 -22.465 18.327 1.00 29.83 72 SER A N 1
ATOM 552 C CA . SER A 1 72 ? -39.551 -21.329 18.242 1.00 29.83 72 SER A CA 1
ATOM 553 C C . SER A 1 72 ? -39.056 -20.156 19.072 1.00 29.83 72 SER A C 1
ATOM 555 O O . SER A 1 72 ? -39.602 -19.875 20.134 1.00 29.83 72 SER A O 1
ATOM 557 N N . GLN A 1 73 ? -37.991 -19.505 18.592 1.00 28.98 73 GLN A N 1
ATOM 558 C CA . GLN A 1 73 ? -37.619 -18.102 18.842 1.00 28.98 73 GLN A CA 1
ATOM 559 C C . GLN A 1 73 ? -36.189 -17.879 18.326 1.00 28.98 73 GLN A C 1
ATOM 561 O O . GLN A 1 73 ? -35.263 -18.012 19.109 1.00 28.98 73 GLN A O 1
ATOM 566 N N . LEU A 1 74 ? -35.989 -17.587 17.027 1.00 29.44 74 LEU A N 1
ATOM 567 C CA . LEU A 1 74 ? -34.779 -16.888 16.514 1.00 29.44 74 LEU A CA 1
ATOM 568 C C . LEU A 1 74 ? -34.754 -16.611 14.992 1.00 29.44 74 LEU A C 1
ATOM 570 O O . LEU A 1 74 ? -33.769 -16.076 14.488 1.00 29.44 74 LEU A O 1
ATOM 574 N N . THR A 1 75 ? -35.815 -16.891 14.232 1.00 26.44 75 THR A N 1
ATOM 575 C CA . THR A 1 75 ? -35.794 -16.784 12.756 1.00 26.44 75 THR A CA 1
ATOM 576 C C . THR A 1 75 ? -36.320 -15.472 12.152 1.00 26.44 75 THR A C 1
ATOM 578 O O . THR A 1 75 ? -36.497 -15.409 10.940 1.00 26.44 75 THR A O 1
ATOM 581 N N . SER A 1 76 ? -36.517 -14.386 12.916 1.00 26.53 76 SER A N 1
ATOM 582 C CA . SER A 1 76 ? -37.133 -13.153 12.368 1.00 26.53 76 SER A CA 1
ATOM 583 C C . SER A 1 76 ? -36.213 -11.945 12.110 1.00 26.53 76 SER A C 1
ATOM 585 O O . SER A 1 76 ? -36.734 -10.852 11.897 1.00 26.53 76 SER A O 1
ATOM 587 N N . CYS A 1 77 ? -34.877 -12.064 12.121 1.00 29.38 77 CYS A N 1
ATOM 588 C CA . CYS A 1 77 ? -34.011 -10.870 11.986 1.00 29.38 77 CYS A CA 1
ATOM 589 C C . CYS A 1 77 ? -32.835 -10.952 10.998 1.00 29.38 77 CYS A C 1
ATOM 591 O O . CYS A 1 77 ? -31.947 -10.104 11.058 1.00 29.38 77 CYS A O 1
ATOM 593 N N . THR A 1 78 ? -32.798 -11.902 10.061 1.00 30.22 78 THR A N 1
ATOM 594 C CA . THR A 1 78 ? -31.634 -12.037 9.155 1.00 30.22 78 THR A CA 1
ATOM 595 C C . THR A 1 78 ? -31.923 -11.947 7.658 1.00 30.22 78 THR A C 1
ATOM 597 O O . THR A 1 78 ? -30.973 -11.998 6.883 1.00 30.22 78 THR A O 1
ATOM 600 N N . CYS A 1 79 ? -33.168 -11.724 7.223 1.00 27.25 79 CYS A N 1
ATOM 601 C CA . CYS A 1 79 ? -33.505 -11.718 5.789 1.00 27.25 79 CYS A CA 1
ATOM 602 C C . CYS A 1 79 ? -33.776 -10.336 5.159 1.00 27.25 79 CYS A C 1
ATOM 604 O O . CYS A 1 79 ? -33.872 -10.258 3.937 1.00 27.25 79 CYS A O 1
ATOM 606 N N . ASP A 1 80 ? -33.807 -9.239 5.925 1.00 26.55 80 ASP A N 1
ATOM 607 C CA . ASP A 1 80 ? -34.214 -7.919 5.393 1.00 26.55 80 ASP A CA 1
ATOM 608 C C . ASP A 1 80 ? -33.062 -6.962 5.025 1.00 26.55 80 ASP A C 1
ATOM 610 O O . ASP A 1 80 ? -33.299 -5.846 4.565 1.00 26.55 80 ASP A O 1
ATOM 614 N N . LEU A 1 81 ? -31.796 -7.375 5.160 1.00 35.94 81 LEU A N 1
ATOM 615 C CA . LEU A 1 81 ? -30.637 -6.509 4.871 1.00 35.94 81 LEU A CA 1
ATOM 616 C C . LEU A 1 81 ? -30.058 -6.647 3.452 1.00 35.94 81 LEU A C 1
ATOM 618 O O . LEU A 1 81 ? -29.175 -5.875 3.087 1.00 35.94 81 LEU A O 1
ATOM 622 N N . GLU A 1 82 ? -30.555 -7.575 2.628 1.00 35.62 82 GLU A N 1
ATOM 623 C CA . GLU A 1 82 ? -29.937 -7.887 1.325 1.00 35.62 82 GLU A CA 1
ATOM 624 C C . GLU A 1 82 ? -30.623 -7.255 0.100 1.00 35.62 82 GLU A C 1
ATOM 626 O O . GLU A 1 82 ? -30.121 -7.395 -1.013 1.00 35.62 82 GLU A O 1
ATOM 631 N N . LYS A 1 83 ? -31.727 -6.505 0.255 1.00 29.83 83 LYS A N 1
ATOM 632 C CA . LYS A 1 83 ? -32.439 -5.909 -0.902 1.00 29.83 83 LYS A CA 1
ATOM 633 C C . LYS A 1 83 ? -32.804 -4.422 -0.819 1.00 29.83 83 LYS A C 1
ATOM 635 O O . LYS A 1 83 ? -33.400 -3.917 -1.762 1.00 29.83 83 LYS A O 1
ATOM 640 N N . GLY A 1 84 ? -32.416 -3.699 0.237 1.00 28.48 84 GLY A N 1
ATOM 641 C CA . GLY A 1 84 ? -32.870 -2.311 0.453 1.00 28.48 84 GLY A CA 1
ATOM 642 C C . GLY A 1 84 ? -31.811 -1.200 0.503 1.00 28.48 84 GLY A C 1
ATOM 643 O O . GLY A 1 84 ? -32.183 -0.034 0.489 1.00 28.48 84 GLY A O 1
ATOM 644 N N . CYS A 1 85 ? -30.508 -1.497 0.564 1.00 31.52 85 CYS A N 1
ATOM 645 C CA . CYS A 1 85 ? -29.506 -0.502 1.001 1.00 31.52 85 CYS A CA 1
ATOM 646 C C . CYS A 1 85 ? -28.461 -0.071 -0.047 1.00 31.52 85 CYS A C 1
ATOM 648 O O . CYS A 1 85 ? -27.365 0.345 0.327 1.00 31.52 85 CYS A O 1
ATOM 650 N N . VAL A 1 86 ? -28.772 -0.129 -1.348 1.00 34.88 86 VAL A N 1
ATOM 651 C CA . VAL A 1 86 ? -27.873 0.406 -2.402 1.00 34.88 86 VAL A CA 1
ATOM 652 C C . VAL A 1 86 ? -28.446 1.642 -3.118 1.00 34.88 86 VAL A C 1
ATOM 654 O O . VAL A 1 86 ? -27.705 2.359 -3.787 1.00 34.88 86 VAL A O 1
ATOM 657 N N . GLU A 1 87 ? -29.713 1.996 -2.895 1.00 29.70 87 GLU A N 1
ATOM 658 C CA . GLU A 1 87 ? -30.358 3.163 -3.520 1.00 29.70 87 GLU A CA 1
ATOM 659 C C . GLU A 1 87 ? -30.668 4.273 -2.507 1.00 29.70 87 GLU A C 1
ATOM 661 O O . GLU A 1 87 ? -31.807 4.652 -2.272 1.00 29.70 87 GLU A O 1
ATOM 666 N N . ALA A 1 88 ? -29.620 4.817 -1.896 1.00 31.38 88 ALA A N 1
ATOM 667 C CA . ALA A 1 88 ? -29.648 6.150 -1.295 1.00 31.38 88 ALA A CA 1
ATOM 668 C C . ALA A 1 88 ? -28.237 6.739 -1.393 1.00 31.38 88 ALA A C 1
ATOM 670 O O . ALA A 1 88 ? -27.527 6.919 -0.407 1.00 31.38 88 ALA A O 1
ATOM 671 N N . ILE A 1 89 ? -27.772 6.930 -2.629 1.00 42.31 89 ILE A N 1
ATOM 672 C CA . ILE A 1 89 ? -26.510 7.617 -2.891 1.00 42.31 89 ILE A CA 1
ATOM 673 C C . ILE A 1 89 ? -26.833 9.105 -2.929 1.00 42.31 89 ILE A C 1
ATOM 675 O O . ILE A 1 89 ? -27.461 9.579 -3.874 1.00 42.31 89 ILE A O 1
ATOM 679 N N . GLU A 1 90 ? -26.410 9.818 -1.886 1.00 35.88 90 GLU A N 1
ATOM 680 C CA . GLU A 1 90 ? -26.380 11.277 -1.865 1.00 35.88 90 GLU A CA 1
ATOM 681 C C . GLU A 1 90 ? -25.782 11.805 -3.173 1.00 35.88 90 GLU A C 1
ATOM 683 O O . GLU A 1 90 ? -24.632 11.530 -3.532 1.00 35.88 90 GLU A O 1
ATOM 688 N N . SER A 1 91 ? -26.588 12.583 -3.887 1.00 37.91 91 SER A N 1
ATOM 689 C CA . SER A 1 91 ? -26.155 13.434 -4.980 1.00 37.91 91 SER A CA 1
ATOM 690 C C . SER A 1 91 ? -25.305 14.577 -4.415 1.00 37.91 91 SER A C 1
ATOM 692 O O . SER A 1 91 ? -25.809 15.665 -4.157 1.00 37.91 91 SER A O 1
ATOM 694 N N . ALA A 1 92 ? -24.010 14.345 -4.219 1.00 37.22 92 ALA A N 1
ATOM 695 C CA . ALA A 1 92 ? -23.044 15.406 -3.938 1.00 37.22 92 ALA A CA 1
ATOM 696 C C . ALA A 1 92 ? -22.254 15.724 -5.216 1.00 37.22 92 ALA A C 1
ATOM 698 O O . ALA A 1 92 ? -21.098 15.341 -5.382 1.00 37.22 92 ALA A O 1
ATOM 699 N N . ASN A 1 93 ? -22.916 16.406 -6.153 1.00 36.59 93 ASN A N 1
ATOM 700 C CA . ASN A 1 93 ? -22.290 17.037 -7.317 1.00 36.59 93 ASN A CA 1
ATOM 701 C C . ASN A 1 93 ? -21.847 18.470 -6.964 1.00 36.59 93 ASN A C 1
ATOM 703 O O . ASN A 1 93 ? -22.215 19.423 -7.643 1.00 36.59 93 ASN A O 1
ATOM 707 N N . GLU A 1 94 ? -21.038 18.630 -5.917 1.00 40.44 94 GLU A N 1
ATOM 708 C CA . GLU A 1 94 ? -20.228 19.841 -5.769 1.00 40.44 94 GLU A CA 1
ATOM 709 C C . GLU A 1 94 ? -18.757 19.472 -5.977 1.00 40.44 94 GLU A C 1
ATOM 711 O O . GLU A 1 94 ? -18.263 18.539 -5.335 1.00 40.44 94 GLU A O 1
ATOM 716 N N . PRO A 1 95 ? -18.034 20.141 -6.893 1.00 45.44 95 PRO A N 1
ATOM 717 C CA . PRO A 1 95 ? -16.604 19.929 -7.019 1.00 45.44 95 PRO A CA 1
ATOM 718 C C . PRO A 1 95 ? -15.913 20.480 -5.762 1.00 45.44 95 PRO A C 1
ATOM 720 O O . PRO A 1 95 ? -15.618 21.667 -5.685 1.00 45.44 95 PRO A O 1
ATOM 723 N N . GLU A 1 96 ? -15.619 19.616 -4.781 1.00 53.78 96 GLU A N 1
ATOM 724 C CA . GLU A 1 96 ? -14.676 19.898 -3.681 1.00 53.78 96 GLU A CA 1
ATOM 725 C C . GLU A 1 96 ? -13.234 19.946 -4.232 1.00 53.78 96 GLU A C 1
ATOM 727 O O . GLU A 1 96 ? -12.368 19.147 -3.876 1.00 53.78 96 GLU A O 1
ATOM 732 N N . VAL A 1 97 ? -12.978 20.869 -5.157 1.00 53.03 97 VAL A N 1
ATOM 733 C CA . VAL A 1 97 ? -11.650 21.194 -5.686 1.00 53.03 97 VAL A CA 1
ATOM 734 C C . VAL A 1 97 ? -11.215 22.491 -5.014 1.00 53.03 97 VAL A C 1
ATOM 736 O O . VAL A 1 97 ? -11.979 23.456 -4.996 1.00 53.03 97 VAL A O 1
ATOM 739 N N . LEU A 1 98 ? -10.004 22.532 -4.447 1.00 48.28 98 LEU A N 1
ATOM 740 C CA . LEU A 1 98 ? -9.474 23.796 -3.932 1.00 48.28 98 LEU A CA 1
ATOM 741 C C . LEU A 1 98 ? -9.379 24.806 -5.081 1.00 48.28 98 LEU A C 1
ATOM 743 O O . LEU A 1 98 ? -8.869 24.457 -6.151 1.00 48.28 98 LEU A O 1
ATOM 747 N N . PRO A 1 99 ? -9.815 26.060 -4.883 1.00 44.00 99 PRO A N 1
ATOM 748 C CA . PRO A 1 99 ? -9.529 27.109 -5.845 1.00 44.00 99 PRO A CA 1
ATOM 749 C C . PRO A 1 99 ? -8.010 27.218 -6.047 1.00 44.00 99 PRO A C 1
ATOM 751 O O . PRO A 1 99 ? -7.227 27.041 -5.110 1.00 44.00 99 PRO A O 1
ATOM 754 N N . LYS A 1 100 ? -7.584 27.505 -7.288 1.00 51.16 100 LYS A N 1
ATOM 755 C CA . LYS A 1 100 ? -6.159 27.664 -7.648 1.00 51.16 100 LYS A CA 1
ATOM 756 C C . LYS A 1 100 ? -5.441 28.698 -6.773 1.00 51.16 100 LYS A C 1
ATOM 758 O O . LYS A 1 100 ? -4.237 28.586 -6.569 1.00 51.16 100 LYS A O 1
ATOM 763 N N . GLU A 1 101 ? -6.189 29.662 -6.248 1.00 54.41 101 GLU A N 1
ATOM 764 C CA . GLU A 1 101 ? -5.749 30.627 -5.251 1.00 54.41 101 GLU A CA 1
ATOM 765 C C . GLU A 1 101 ? -6.680 30.524 -4.042 1.00 54.41 101 GLU A C 1
ATOM 767 O O . GLU A 1 101 ? -7.882 30.757 -4.151 1.00 54.41 101 GLU A O 1
ATOM 772 N N . MET A 1 102 ? -6.131 30.130 -2.891 1.00 59.41 102 MET A N 1
ATOM 773 C CA . MET A 1 102 ? -6.865 30.144 -1.627 1.00 59.41 102 MET A CA 1
ATOM 774 C C . MET A 1 102 ? -6.794 31.534 -1.010 1.00 59.41 102 MET A C 1
ATOM 776 O O . MET A 1 102 ? -5.723 32.143 -0.931 1.00 59.41 102 MET A O 1
ATOM 780 N N . SER A 1 103 ? -7.916 31.997 -0.474 1.00 67.19 103 SER A N 1
ATOM 781 C CA . SER A 1 103 ? -7.927 33.158 0.402 1.00 67.19 103 SER A CA 1
ATOM 782 C C . SER A 1 103 ? -7.066 32.909 1.648 1.00 67.19 103 SER A C 1
ATOM 784 O O . SER A 1 103 ? -6.847 31.778 2.094 1.00 67.19 103 SER A O 1
ATOM 786 N N . ARG A 1 104 ? -6.608 33.992 2.284 1.00 66.00 104 ARG A N 1
ATOM 787 C CA . ARG A 1 104 ? -5.828 33.915 3.529 1.00 66.00 104 ARG A CA 1
ATOM 788 C C . ARG A 1 104 ? -6.575 33.161 4.643 1.00 66.00 104 ARG A C 1
ATOM 790 O O . ARG A 1 104 ? -5.946 32.464 5.431 1.00 66.00 104 ARG A O 1
ATOM 797 N N . LYS A 1 105 ? -7.910 33.263 4.687 1.00 71.00 105 LYS A N 1
ATOM 798 C CA . LYS A 1 105 ? -8.770 32.545 5.642 1.00 71.00 105 LYS A CA 1
ATOM 799 C C . LYS A 1 105 ? -8.779 31.034 5.382 1.00 71.00 105 LYS A C 1
ATOM 801 O O . LYS A 1 105 ? -8.658 30.262 6.327 1.00 71.00 105 LYS A O 1
ATOM 806 N N . GLU A 1 106 ? -8.872 30.616 4.123 1.00 74.25 106 GLU A N 1
ATOM 807 C CA . GLU A 1 106 ? -8.830 29.198 3.733 1.00 74.25 106 GLU A CA 1
ATOM 808 C C . GLU A 1 106 ? -7.454 28.576 3.981 1.00 74.25 106 GLU A C 1
ATOM 810 O O . GLU A 1 106 ? -7.373 27.436 4.427 1.00 74.25 106 GLU A O 1
ATOM 815 N N . LEU A 1 107 ? -6.375 29.341 3.791 1.00 73.31 107 LEU A N 1
ATOM 816 C CA . LEU A 1 107 ? -5.022 28.916 4.161 1.00 73.31 107 LEU A CA 1
ATOM 817 C C . LEU A 1 107 ? -4.891 28.635 5.664 1.00 73.31 107 LEU A C 1
ATOM 819 O O . LEU A 1 107 ? -4.361 27.592 6.036 1.00 73.31 107 LEU A O 1
ATOM 823 N N . TYR A 1 108 ? -5.403 29.526 6.523 1.00 74.56 108 TYR A N 1
ATOM 824 C CA . TYR A 1 108 ? -5.384 29.300 7.972 1.00 74.56 108 TYR A CA 1
ATOM 825 C C . TYR A 1 108 ? -6.212 28.077 8.382 1.00 74.56 108 TYR A C 1
ATOM 827 O O . TYR A 1 108 ? -5.759 27.302 9.221 1.00 74.56 108 TYR A O 1
ATOM 835 N N . LEU A 1 109 ? -7.392 27.884 7.781 1.00 80.25 109 LEU A N 1
ATOM 836 C CA . LEU A 1 109 ? -8.227 26.705 8.028 1.00 80.25 109 LEU A CA 1
ATOM 837 C C . LEU A 1 109 ? -7.520 25.417 7.597 1.00 80.25 109 LEU A C 1
ATOM 839 O O . LEU A 1 109 ? -7.489 24.458 8.356 1.00 80.25 109 LEU A O 1
ATOM 843 N N . TYR A 1 110 ? -6.897 25.410 6.420 1.00 81.56 110 TYR A N 1
ATOM 844 C CA . TYR A 1 110 ? -6.137 24.267 5.921 1.00 81.56 110 TYR A CA 1
ATOM 845 C C . TYR A 1 110 ? -4.942 23.911 6.819 1.00 81.56 110 TYR A C 1
ATOM 847 O O . TYR A 1 110 ? -4.700 22.740 7.118 1.00 81.56 110 TYR A O 1
ATOM 855 N N . ASP A 1 111 ? -4.190 24.914 7.277 1.00 83.62 111 ASP A N 1
ATOM 856 C CA . ASP A 1 111 ? -3.062 24.693 8.182 1.00 83.62 111 ASP A CA 1
ATOM 857 C C . ASP A 1 111 ? -3.526 24.174 9.553 1.00 83.62 111 ASP A C 1
ATOM 859 O O . ASP A 1 111 ? -2.829 23.359 10.167 1.00 83.62 111 ASP A O 1
ATOM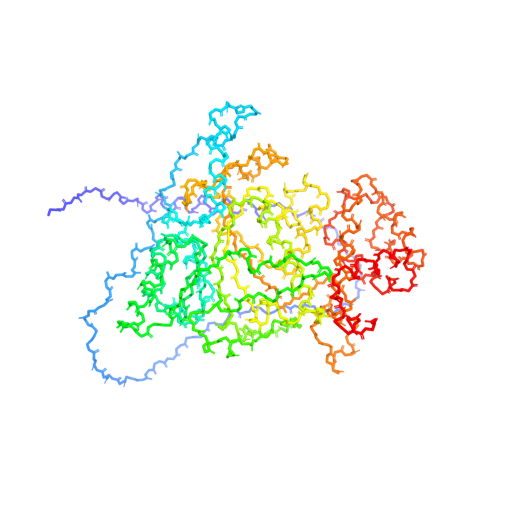 863 N N . ASP A 1 112 ? -4.697 24.608 10.029 1.00 86.69 112 ASP A N 1
ATOM 864 C CA . ASP A 1 112 ? -5.319 24.064 11.238 1.00 86.69 112 ASP A CA 1
ATOM 865 C C . ASP A 1 112 ? -5.790 22.617 11.035 1.00 86.69 112 ASP A C 1
ATOM 867 O O . ASP A 1 112 ? -5.440 21.752 11.839 1.00 86.69 112 ASP A O 1
ATOM 871 N N . GLU A 1 113 ? -6.463 22.310 9.918 1.00 88.31 113 GLU A N 1
ATOM 872 C CA . GLU A 1 113 ? -6.850 20.942 9.541 1.00 88.31 113 GLU A CA 1
ATOM 873 C C . GLU A 1 113 ? -5.624 20.010 9.537 1.00 88.31 113 GLU A C 1
ATOM 875 O O . GLU A 1 113 ? -5.664 18.923 10.117 1.00 88.31 113 GLU A O 1
ATOM 880 N N . ILE A 1 114 ? -4.493 20.437 8.953 1.00 87.38 114 ILE A N 1
ATOM 881 C CA . ILE A 1 114 ? -3.243 19.658 8.979 1.00 87.38 114 ILE A CA 1
ATOM 882 C C . ILE A 1 114 ? -2.764 19.426 10.409 1.00 87.38 114 ILE A C 1
ATOM 884 O O . ILE A 1 114 ? -2.378 18.303 10.750 1.00 87.38 114 ILE A O 1
ATOM 888 N N . LYS A 1 115 ? -2.711 20.479 11.232 1.00 88.94 115 LYS A N 1
ATOM 889 C CA . LYS A 1 115 ? -2.217 20.380 12.612 1.00 88.94 115 LYS A CA 1
ATOM 890 C C . LYS A 1 115 ? -3.080 19.421 13.421 1.00 88.94 115 LYS A C 1
ATOM 892 O O . LYS A 1 115 ? -2.536 18.518 14.057 1.00 88.94 115 LYS A O 1
ATOM 897 N N . GLN A 1 116 ? -4.399 19.571 13.345 1.00 89.62 116 GLN A N 1
ATOM 898 C CA . GLN A 1 116 ? -5.340 18.694 14.030 1.00 89.62 116 GLN A CA 1
ATOM 899 C C . GLN A 1 116 ? -5.194 17.250 13.558 1.00 89.62 116 GLN A C 1
ATOM 901 O O . GLN A 1 116 ? -5.002 16.361 14.384 1.00 89.62 116 GLN A O 1
ATOM 906 N N . ALA A 1 117 ? -5.195 17.009 12.246 1.00 88.00 117 ALA A N 1
ATOM 907 C CA . ALA A 1 117 ? -5.086 15.664 11.698 1.00 88.00 117 ALA A CA 1
ATOM 908 C C . ALA A 1 117 ? -3.743 14.992 12.044 1.00 88.00 117 ALA A C 1
ATOM 910 O O . ALA A 1 117 ? -3.708 13.794 12.313 1.00 88.00 117 ALA A O 1
ATOM 911 N N . ARG A 1 118 ? -2.634 15.744 12.112 1.00 87.62 118 ARG A N 1
ATOM 912 C CA . ARG A 1 118 ? -1.330 15.216 12.559 1.00 87.62 118 ARG A CA 1
ATOM 913 C C . ARG A 1 118 ? -1.317 14.825 14.034 1.00 87.62 118 ARG A C 1
ATOM 915 O O . ARG A 1 118 ? -0.721 13.811 14.377 1.00 87.62 118 ARG A O 1
ATOM 922 N N . ILE A 1 119 ? -1.920 15.641 14.895 1.00 89.12 119 ILE A N 1
ATOM 923 C CA . ILE A 1 119 ? -1.906 15.427 16.348 1.00 89.12 119 ILE A CA 1
ATOM 924 C C . ILE A 1 119 ? -2.889 14.326 16.741 1.00 89.12 119 ILE A C 1
ATOM 926 O O . ILE A 1 119 ? -2.575 13.459 17.557 1.00 89.12 119 ILE A O 1
ATOM 930 N N . LEU A 1 120 ? -4.095 14.378 16.179 1.00 90.75 120 LEU A N 1
ATOM 931 C CA . LEU A 1 120 ? -5.176 13.476 16.539 1.00 90.75 120 LEU A CA 1
ATOM 932 C C . LEU A 1 120 ? -5.098 12.162 15.763 1.00 90.75 120 LEU A C 1
ATOM 934 O O . LEU A 1 120 ? -5.466 11.134 16.311 1.00 90.75 120 LEU A O 1
ATOM 938 N N . GLY A 1 121 ? -4.587 12.163 14.531 1.00 91.88 121 GLY A N 1
ATOM 939 C CA . GLY A 1 121 ? -4.906 11.119 13.561 1.00 91.88 121 GLY A CA 1
ATOM 940 C C . GLY A 1 121 ? -6.310 11.332 12.996 1.00 91.88 121 GLY A C 1
ATOM 941 O O . GLY A 1 121 ? -6.918 12.372 13.234 1.00 91.88 121 GLY A O 1
ATOM 942 N N . VAL A 1 122 ? -6.843 10.359 12.254 1.00 92.81 122 VAL A N 1
ATOM 943 C CA . VAL A 1 122 ? -8.151 10.482 11.595 1.00 92.81 122 VAL A CA 1
ATOM 944 C C . VAL A 1 122 ? -8.957 9.195 11.708 1.00 92.81 122 VAL A C 1
ATOM 946 O O . VAL A 1 122 ? -8.466 8.126 11.350 1.00 92.81 122 VAL A O 1
ATOM 949 N N . GLY A 1 123 ? -10.204 9.347 12.150 1.00 92.56 123 GLY A N 1
ATOM 950 C CA . GLY A 1 123 ? -11.183 8.284 12.334 1.00 92.56 123 GLY A CA 1
ATOM 951 C C . GLY A 1 123 ? -12.369 8.418 11.397 1.00 92.56 123 GLY A C 1
ATOM 952 O O . GLY A 1 123 ? -12.495 9.386 10.644 1.00 92.56 123 GLY A O 1
ATOM 953 N N . PHE A 1 124 ? -13.252 7.428 11.432 1.00 94.31 124 PHE A N 1
ATOM 954 C CA . PHE A 1 124 ? -14.423 7.383 10.565 1.00 94.31 124 PHE A CA 1
ATOM 955 C C . PHE A 1 124 ? -15.585 8.155 11.191 1.00 94.31 124 PHE A C 1
ATOM 957 O O . PHE A 1 124 ? -15.957 7.916 12.337 1.00 94.31 124 PHE A O 1
ATOM 964 N N . ALA A 1 125 ? -16.167 9.075 10.423 1.00 91.50 125 ALA A N 1
ATOM 965 C CA . ALA A 1 125 ? -17.388 9.792 10.788 1.00 91.50 125 ALA A CA 1
ATOM 966 C C . ALA A 1 125 ? -18.621 9.269 10.030 1.00 91.50 125 ALA A C 1
ATOM 968 O O . ALA A 1 125 ? -19.752 9.535 10.426 1.00 91.50 125 ALA A O 1
ATOM 969 N N . SER A 1 126 ? -18.417 8.514 8.945 1.00 92.31 126 SER A N 1
ATOM 970 C CA . SER A 1 126 ? -19.489 7.956 8.119 1.00 92.31 126 SER A CA 1
ATOM 971 C C . SER A 1 126 ? -19.776 6.494 8.453 1.00 92.31 126 SER A C 1
ATOM 973 O O . SER A 1 126 ? -18.881 5.648 8.423 1.00 92.31 126 SER A O 1
ATOM 975 N N . HIS A 1 127 ? -21.054 6.173 8.667 1.00 92.50 127 HIS A N 1
ATOM 976 C CA . HIS A 1 127 ? -21.506 4.790 8.827 1.00 92.50 127 HIS A CA 1
ATOM 977 C C . HIS A 1 127 ? -21.272 3.942 7.564 1.00 92.50 127 HIS A C 1
ATOM 979 O O . HIS A 1 127 ? -20.976 2.755 7.655 1.00 92.50 127 HIS A O 1
ATOM 985 N N . THR A 1 128 ? -21.312 4.551 6.377 1.00 94.00 128 THR A N 1
ATOM 986 C CA . THR A 1 128 ? -21.031 3.863 5.108 1.00 94.00 128 THR A CA 1
ATOM 987 C C . THR A 1 128 ? -19.598 3.334 5.051 1.00 94.00 128 THR A C 1
ATOM 989 O O . THR A 1 128 ? -19.368 2.241 4.537 1.00 94.00 128 THR A O 1
ATOM 992 N N . ILE A 1 129 ? -18.634 4.079 5.610 1.00 94.81 129 ILE A N 1
ATOM 993 C CA . ILE A 1 129 ? -17.249 3.608 5.733 1.00 94.81 129 ILE A CA 1
ATOM 994 C C . ILE A 1 129 ? -17.193 2.384 6.650 1.00 94.81 129 ILE A C 1
ATOM 996 O O . ILE A 1 129 ? -16.592 1.378 6.283 1.00 94.81 129 ILE A O 1
ATOM 1000 N N . GLU A 1 130 ? -17.852 2.442 7.811 1.00 94.69 130 GLU A N 1
ATOM 1001 C CA . GLU A 1 130 ? -17.897 1.320 8.757 1.00 94.69 130 GLU A CA 1
ATOM 1002 C C . GLU A 1 130 ? -18.470 0.052 8.107 1.00 94.69 130 GLU A C 1
ATOM 1004 O O . GLU A 1 130 ? -17.893 -1.022 8.256 1.00 94.69 130 GLU A O 1
ATOM 1009 N N . LEU A 1 131 ? -19.566 0.169 7.348 1.00 95.25 131 LEU A N 1
ATOM 1010 C CA . LEU A 1 131 ? -20.188 -0.964 6.657 1.00 95.25 131 LEU A CA 1
ATOM 1011 C C . LEU A 1 131 ? -19.264 -1.590 5.608 1.00 95.25 131 LEU A C 1
ATOM 1013 O O . LEU A 1 131 ? -19.153 -2.814 5.545 1.00 95.25 131 LEU A O 1
ATOM 1017 N N . ILE A 1 132 ? -18.566 -0.769 4.820 1.00 95.88 132 ILE A N 1
ATOM 1018 C CA . ILE A 1 132 ? -17.620 -1.255 3.807 1.00 95.88 132 ILE A CA 1
ATOM 1019 C C . ILE A 1 132 ? -16.419 -1.948 4.460 1.00 95.88 132 ILE A C 1
ATOM 1021 O O . ILE A 1 132 ? -16.004 -3.016 4.013 1.00 95.88 132 ILE A O 1
ATOM 1025 N N . VAL A 1 133 ? -15.907 -1.404 5.566 1.00 96.62 133 VAL A N 1
ATOM 1026 C CA . VAL A 1 133 ? -14.840 -2.043 6.350 1.00 96.62 133 VAL A CA 1
ATOM 1027 C C . VAL A 1 133 ? -15.304 -3.385 6.928 1.00 96.62 133 VAL A C 1
ATOM 1029 O O . VAL A 1 133 ? -14.575 -4.372 6.851 1.00 96.62 133 VAL A O 1
ATOM 1032 N N . LEU A 1 134 ? -16.525 -3.458 7.467 1.00 96.00 134 LEU A N 1
ATOM 1033 C CA . LEU A 1 134 ? -17.102 -4.709 7.971 1.00 96.00 134 LEU A CA 1
ATOM 1034 C C . LEU A 1 134 ? -17.313 -5.746 6.857 1.00 96.00 134 LEU A C 1
ATOM 1036 O O . LEU A 1 134 ? -17.129 -6.937 7.107 1.00 96.00 134 LEU A O 1
ATOM 1040 N N . SER A 1 135 ? -17.662 -5.313 5.641 1.00 94.81 135 SER A N 1
ATOM 1041 C CA . SER A 1 135 ? -17.751 -6.193 4.468 1.00 94.81 135 SER A CA 1
ATOM 1042 C C . SER A 1 135 ? -16.384 -6.780 4.109 1.00 94.81 135 SER A C 1
ATOM 1044 O O . SER A 1 135 ? -16.253 -7.995 3.992 1.00 94.81 135 SER A O 1
ATOM 1046 N N . ALA A 1 136 ? -15.344 -5.943 4.048 1.00 94.50 136 ALA A N 1
ATOM 1047 C CA . ALA A 1 136 ? -13.977 -6.386 3.764 1.00 94.50 136 ALA A CA 1
ATOM 1048 C C . ALA A 1 136 ? -13.426 -7.348 4.835 1.00 94.50 136 ALA A C 1
ATOM 1050 O O . ALA A 1 136 ? -12.660 -8.261 4.529 1.00 94.50 136 ALA A O 1
ATOM 1051 N N . LEU A 1 137 ? -13.817 -7.169 6.102 1.00 94.69 137 LEU A N 1
ATOM 1052 C CA . LEU A 1 137 ? -13.489 -8.108 7.179 1.00 94.69 137 LEU A CA 1
ATOM 1053 C C . LEU A 1 137 ? -14.218 -9.444 7.027 1.00 94.69 137 LEU A C 1
ATOM 1055 O O . LEU A 1 137 ? -13.626 -10.492 7.273 1.00 94.69 137 LEU A O 1
ATOM 1059 N N . ARG A 1 138 ? -15.482 -9.420 6.596 1.00 92.81 138 ARG A N 1
ATOM 1060 C CA . ARG A 1 138 ? -16.264 -10.635 6.344 1.00 92.81 138 ARG A CA 1
ATOM 1061 C C . ARG A 1 138 ? -15.668 -11.475 5.220 1.00 92.81 138 ARG A C 1
ATOM 1063 O O . ARG A 1 138 ? -15.629 -12.687 5.358 1.00 92.81 138 ARG A O 1
ATOM 1070 N N . GLU A 1 139 ? -15.172 -10.849 4.158 1.00 88.94 139 GLU A N 1
ATOM 1071 C CA . GLU A 1 139 ? -14.461 -11.551 3.077 1.00 88.94 139 GLU A CA 1
ATOM 1072 C C . GLU A 1 139 ? -13.146 -12.186 3.550 1.00 88.94 139 GLU A C 1
ATOM 1074 O O . GLU A 1 139 ? -12.699 -13.189 2.997 1.00 88.94 139 GLU A O 1
ATOM 1079 N N . ARG A 1 140 ? -12.520 -11.612 4.585 1.00 87.38 140 ARG A N 1
ATOM 1080 C CA . ARG A 1 140 ? -11.269 -12.121 5.153 1.00 87.38 140 ARG A CA 1
ATOM 1081 C C . ARG A 1 140 ? -11.471 -13.269 6.144 1.00 87.38 140 ARG A C 1
ATOM 1083 O O . ARG A 1 140 ? -10.555 -14.085 6.283 1.00 87.38 140 ARG A O 1
ATOM 1090 N N . SER A 1 141 ? -12.597 -13.280 6.853 1.00 89.06 141 SER A N 1
ATOM 1091 C CA . SER A 1 141 ? -12.914 -14.279 7.873 1.00 89.06 141 SER A CA 1
ATOM 1092 C C . SER A 1 141 ? -13.246 -15.630 7.245 1.00 89.06 141 SER A C 1
ATOM 1094 O O . SER A 1 141 ? -13.984 -15.727 6.267 1.00 89.06 141 SER A O 1
ATOM 1096 N N . LEU A 1 142 ? -12.722 -16.690 7.851 1.00 86.75 142 LEU A N 1
ATOM 1097 C CA . LEU A 1 142 ? -13.063 -18.074 7.537 1.00 86.75 142 LEU A CA 1
ATOM 1098 C C . LEU A 1 142 ? -14.387 -18.493 8.197 1.00 86.75 142 LEU A C 1
ATOM 1100 O O . LEU A 1 142 ? -14.984 -19.500 7.813 1.00 86.75 142 LEU A O 1
ATOM 1104 N N . VAL A 1 143 ? -14.873 -17.720 9.174 1.00 87.50 143 VAL A N 1
ATOM 1105 C CA . VAL A 1 143 ? -16.100 -18.006 9.917 1.00 87.50 143 VAL A CA 1
ATOM 1106 C C . VAL A 1 143 ? -17.230 -17.107 9.415 1.00 87.50 143 VAL A C 1
ATOM 1108 O O . VAL A 1 143 ? -17.325 -15.931 9.733 1.00 87.50 143 VAL A O 1
ATOM 1111 N N . LYS A 1 144 ? -18.170 -17.663 8.644 1.00 81.19 144 LYS A N 1
ATOM 1112 C CA . LYS A 1 144 ? -19.202 -16.864 7.943 1.00 81.19 144 LYS A CA 1
ATOM 1113 C C . LYS A 1 144 ? -20.069 -15.967 8.848 1.00 81.19 144 LYS A C 1
ATOM 1115 O O . LYS A 1 144 ? -20.601 -14.963 8.376 1.00 81.19 144 LYS A O 1
ATOM 1120 N N . LYS A 1 145 ? -20.271 -16.347 10.116 1.00 86.19 145 LYS A N 1
ATOM 1121 C CA . LYS A 1 145 ? -21.210 -15.690 11.050 1.00 86.19 145 LYS A CA 1
ATOM 1122 C C . LYS A 1 145 ? -20.538 -14.927 12.202 1.00 86.19 145 LYS A C 1
ATOM 1124 O O . LYS A 1 145 ? -21.247 -14.239 12.931 1.00 86.19 145 LYS A O 1
ATOM 1129 N N . SER A 1 146 ? -19.220 -15.011 12.365 1.00 91.06 146 SER A N 1
ATOM 1130 C CA . SER A 1 146 ? -18.475 -14.335 13.437 1.00 91.06 146 SER A CA 1
ATOM 1131 C C . SER A 1 146 ? -17.106 -13.875 12.939 1.00 91.06 146 SER A C 1
ATOM 1133 O O . SER A 1 146 ? -16.705 -14.200 11.833 1.00 91.06 146 SER A O 1
ATOM 1135 N N . PHE A 1 147 ? -16.389 -13.103 13.748 1.00 93.81 147 PHE A N 1
ATOM 1136 C CA . PHE A 1 147 ? -15.014 -12.677 13.482 1.00 93.81 147 PHE A CA 1
ATOM 1137 C C . PHE A 1 147 ? -14.025 -13.307 14.470 1.00 93.81 147 PHE A C 1
ATOM 1139 O O . PHE A 1 147 ? -12.965 -12.739 14.741 1.00 93.81 147 PHE A O 1
ATOM 1146 N N . SER A 1 148 ? -14.370 -14.466 15.032 1.00 92.12 148 SER A N 1
ATOM 1147 C CA . SER A 1 148 ? -13.607 -15.117 16.106 1.00 92.12 148 SER A CA 1
ATOM 1148 C C . SER A 1 148 ? -12.230 -15.598 15.659 1.00 92.12 148 SER A C 1
ATOM 1150 O O . SER A 1 148 ? -11.334 -15.764 16.482 1.00 92.12 148 SER A O 1
ATOM 1152 N N . ASP A 1 149 ? -12.037 -15.754 14.352 1.00 90.62 149 ASP A N 1
ATOM 1153 C CA . ASP A 1 149 ? -10.765 -16.065 13.717 1.00 90.62 149 ASP A CA 1
ATOM 1154 C C . ASP A 1 149 ? -9.923 -14.824 13.387 1.00 90.62 149 ASP A C 1
ATOM 1156 O O . ASP A 1 149 ? -8.825 -14.981 12.872 1.00 90.62 149 ASP A O 1
ATOM 1160 N N . LEU A 1 150 ? -10.401 -13.602 13.650 1.00 93.25 150 LEU A N 1
ATOM 1161 C CA . LEU A 1 150 ? -9.702 -12.370 13.281 1.00 93.25 150 LEU A CA 1
ATOM 1162 C C . LEU A 1 150 ? -9.007 -11.699 14.472 1.00 93.25 150 LEU A C 1
ATOM 1164 O O . LEU A 1 150 ? -9.587 -11.487 15.539 1.00 93.25 150 LEU A O 1
ATOM 1168 N N . ASN A 1 151 ? -7.774 -11.253 14.229 1.00 94.38 151 ASN A N 1
ATOM 1169 C CA . ASN A 1 151 ? -7.052 -10.313 15.083 1.00 94.38 151 ASN A CA 1
ATOM 1170 C C . ASN A 1 151 ? -7.104 -8.930 14.434 1.00 94.38 151 ASN A C 1
ATOM 1172 O O . ASN A 1 151 ? -6.489 -8.728 13.390 1.00 94.38 151 ASN A O 1
ATOM 1176 N N . VAL A 1 152 ? -7.847 -7.988 15.014 1.00 97.06 152 VAL A N 1
ATOM 1177 C CA . VAL A 1 152 ? -8.090 -6.673 14.403 1.00 97.06 152 VAL A CA 1
ATOM 1178 C C . VAL A 1 152 ? -7.419 -5.567 15.208 1.00 97.06 152 VAL A C 1
ATOM 1180 O O . VAL A 1 152 ? -7.612 -5.460 16.416 1.00 97.06 152 VAL A O 1
ATOM 1183 N N . SER A 1 153 ? -6.692 -4.688 14.524 1.00 97.75 153 SER A N 1
ATOM 1184 C CA . SER A 1 153 ? -6.137 -3.461 15.089 1.00 97.75 153 SER A CA 1
ATOM 1185 C C . SER A 1 153 ? -6.770 -2.232 14.459 1.00 97.75 153 SER A C 1
ATOM 1187 O O . SER A 1 153 ? -6.645 -2.010 13.256 1.00 97.75 153 SER A O 1
ATOM 1189 N N . LEU A 1 154 ? -7.406 -1.407 15.285 1.00 98.19 154 LEU A N 1
ATOM 1190 C CA . LEU A 1 154 ? -8.038 -0.155 14.889 1.00 98.19 154 LEU A CA 1
ATOM 1191 C C . LEU A 1 154 ? -7.149 1.029 15.271 1.00 98.19 154 LEU A C 1
ATOM 1193 O O . LEU A 1 154 ? -6.828 1.203 16.445 1.00 98.19 154 LEU A O 1
ATOM 1197 N N . PHE A 1 155 ? -6.786 1.859 14.295 1.00 97.75 155 PHE A N 1
ATOM 1198 C CA . PHE A 1 155 ? -5.941 3.035 14.495 1.00 97.75 155 PHE A CA 1
ATOM 1199 C C . PHE A 1 155 ? -6.723 4.333 14.308 1.00 97.75 155 PHE A C 1
ATOM 1201 O O . PHE A 1 155 ? -7.258 4.581 13.230 1.00 97.75 155 PHE A O 1
ATOM 1208 N N . ASN A 1 156 ? -6.694 5.193 15.327 1.00 95.94 156 ASN A N 1
ATOM 1209 C CA . ASN A 1 156 ? -7.253 6.545 15.332 1.00 95.94 156 ASN A CA 1
ATOM 1210 C C . ASN A 1 156 ? -8.746 6.598 14.995 1.00 95.94 156 ASN A C 1
ATOM 1212 O O . ASN A 1 156 ? -9.171 7.466 14.245 1.00 95.94 156 ASN A O 1
ATOM 1216 N N . MET A 1 157 ? -9.555 5.668 15.507 1.00 93.88 157 MET A N 1
ATOM 1217 C CA . MET A 1 157 ? -10.991 5.643 15.200 1.00 93.88 157 MET A CA 1
ATOM 1218 C C . MET A 1 157 ? -11.771 6.747 15.919 1.00 93.88 157 MET A C 1
ATOM 1220 O O . MET A 1 157 ? -12.868 7.087 15.474 1.00 93.88 157 MET A O 1
ATOM 1224 N N . HIS A 1 158 ? -11.241 7.286 17.025 1.00 92.31 158 HIS A N 1
ATOM 1225 C CA . HIS A 1 158 ? -11.831 8.343 17.869 1.00 92.31 158 HIS A CA 1
ATOM 1226 C C . HIS A 1 158 ? -13.201 8.025 18.480 1.00 92.31 158 HIS A C 1
ATOM 1228 O O . HIS A 1 158 ? -13.726 8.814 19.263 1.00 92.31 158 HIS A O 1
ATOM 1234 N N . SER A 1 159 ? -13.781 6.871 18.159 1.00 91.75 159 SER A N 1
ATOM 1235 C CA . SER A 1 159 ? -15.070 6.394 18.646 1.00 91.75 159 SER A CA 1
ATOM 1236 C C . SER A 1 159 ? -15.043 4.880 18.853 1.00 91.75 159 SER A C 1
ATOM 1238 O O . SER A 1 159 ? -14.212 4.173 18.281 1.00 91.75 159 SER A O 1
ATOM 1240 N N . THR A 1 160 ? -15.974 4.374 19.662 1.00 93.75 160 THR A N 1
ATOM 1241 C CA . THR A 1 160 ? -16.108 2.935 19.928 1.00 93.75 160 THR A CA 1
ATOM 1242 C C . THR A 1 160 ? -17.049 2.236 18.952 1.00 93.75 160 THR A C 1
ATOM 1244 O O . THR A 1 160 ? -17.136 1.021 18.992 1.00 93.75 160 THR A O 1
ATOM 1247 N N . ARG A 1 161 ? -17.724 2.945 18.034 1.00 94.06 161 ARG A N 1
ATOM 1248 C CA . ARG A 1 161 ? -18.814 2.380 17.205 1.00 94.06 161 ARG A CA 1
ATOM 1249 C C . ARG A 1 161 ? -18.386 1.159 16.387 1.00 94.06 161 ARG A C 1
ATOM 1251 O O . ARG A 1 161 ? -19.083 0.139 16.367 1.00 94.06 161 ARG A O 1
ATOM 1258 N N . LEU A 1 162 ? -17.226 1.246 15.734 1.00 95.62 162 LEU A N 1
ATOM 1259 C CA . LEU A 1 162 ? -16.662 0.116 14.997 1.00 95.62 162 LEU A CA 1
ATOM 1260 C C . LEU A 1 162 ? -16.190 -0.990 15.954 1.00 95.62 162 LEU A C 1
ATOM 1262 O O . LEU A 1 162 ? -16.463 -2.157 15.696 1.00 95.62 162 LEU A O 1
ATOM 1266 N N . ALA A 1 163 ? -15.565 -0.638 17.082 1.00 95.81 163 ALA A N 1
ATOM 1267 C CA . ALA A 1 163 ? -15.157 -1.601 18.109 1.00 95.81 163 ALA A CA 1
ATOM 1268 C C . ALA A 1 163 ? -16.359 -2.393 18.661 1.00 95.81 163 ALA A C 1
ATOM 1270 O O . ALA A 1 163 ? -16.337 -3.621 18.651 1.00 95.81 163 ALA A O 1
ATOM 1271 N N . ASP A 1 164 ? -17.448 -1.712 19.022 1.00 95.06 164 ASP A N 1
ATOM 1272 C CA . ASP A 1 164 ? -18.709 -2.307 19.472 1.00 95.06 164 ASP A CA 1
ATOM 1273 C C . ASP A 1 164 ? -19.276 -3.259 18.407 1.00 95.06 164 ASP A C 1
ATOM 1275 O O . ASP A 1 164 ? -19.741 -4.357 18.714 1.00 95.06 164 ASP A O 1
ATOM 1279 N N . SER A 1 165 ? -19.201 -2.867 17.132 1.00 95.12 165 SER A N 1
ATOM 1280 C CA . SER A 1 165 ? -19.654 -3.686 16.002 1.00 95.12 165 SER A CA 1
ATOM 1281 C C . SER A 1 165 ? -18.823 -4.956 15.795 1.00 95.12 165 SER A C 1
ATOM 1283 O O . SER A 1 165 ? -19.375 -5.961 15.339 1.00 95.12 165 SER A O 1
ATOM 1285 N N . LEU A 1 166 ? -17.525 -4.919 16.111 1.00 95.38 166 LEU A N 1
ATOM 1286 C CA . LEU A 1 166 ? -16.628 -6.077 16.055 1.00 95.38 166 LEU A CA 1
ATOM 1287 C C . LEU A 1 166 ? -16.835 -7.005 17.256 1.00 95.38 166 LEU A C 1
ATOM 1289 O O . LEU A 1 166 ? -16.907 -8.217 17.080 1.00 95.38 166 LEU A O 1
ATOM 1293 N N . ILE A 1 167 ? -17.007 -6.452 18.459 1.00 93.69 167 ILE A N 1
ATOM 1294 C CA . ILE A 1 167 ? -17.275 -7.234 19.676 1.00 93.69 167 ILE A CA 1
ATOM 1295 C C . ILE A 1 167 ? -18.610 -7.973 19.565 1.00 93.69 167 ILE A C 1
ATOM 1297 O O . ILE A 1 167 ? -18.676 -9.159 19.873 1.00 93.69 167 ILE A O 1
ATOM 1301 N N . LYS A 1 168 ? -19.658 -7.311 19.057 1.00 93.19 168 LYS A N 1
ATOM 1302 C CA . LYS A 1 168 ? -20.965 -7.944 18.794 1.00 93.19 168 LYS A CA 1
ATOM 1303 C C . LYS A 1 168 ? -20.890 -9.100 17.794 1.00 93.19 168 LYS A C 1
ATOM 1305 O O . LYS A 1 168 ? -21.768 -9.951 17.792 1.00 93.19 168 LYS A O 1
ATOM 1310 N N . ARG A 1 169 ? -19.864 -9.119 16.939 1.00 93.44 169 ARG A N 1
ATOM 1311 C CA . ARG A 1 169 ? -19.588 -10.196 15.975 1.00 93.44 169 ARG A CA 1
ATOM 1312 C C . ARG A 1 169 ? -18.541 -11.185 16.485 1.00 93.44 169 ARG A C 1
ATOM 1314 O O . ARG A 1 169 ? -18.032 -11.974 15.701 1.00 93.44 169 ARG A O 1
ATOM 1321 N N . ASP A 1 170 ? -18.237 -11.140 17.779 1.00 93.38 170 ASP A N 1
ATOM 1322 C CA . ASP A 1 170 ? -17.294 -12.025 18.454 1.00 93.38 170 ASP A CA 1
ATOM 1323 C C . ASP A 1 170 ? -15.889 -12.016 17.836 1.00 93.38 170 ASP A C 1
ATOM 1325 O O . ASP A 1 170 ? -15.352 -13.056 17.478 1.00 93.38 170 ASP A O 1
ATOM 1329 N N . VAL A 1 171 ? -15.296 -10.829 17.663 1.00 94.19 171 VAL A N 1
ATOM 1330 C CA . VAL A 1 171 ? -13.915 -10.712 17.164 1.00 94.19 171 VAL A CA 1
ATOM 1331 C C . VAL A 1 171 ? -12.906 -11.435 18.072 1.00 94.19 171 VAL A C 1
ATOM 1333 O O . VAL A 1 171 ? -12.945 -11.274 19.293 1.00 94.19 171 VAL A O 1
ATOM 1336 N N . GLY A 1 172 ? -11.982 -12.197 17.477 1.00 92.25 172 GLY A N 1
ATOM 1337 C CA . GLY A 1 172 ? -11.023 -13.044 18.200 1.00 92.25 172 GLY A CA 1
ATOM 1338 C C . GLY A 1 172 ? -10.057 -12.267 19.099 1.00 92.25 172 GLY A C 1
ATOM 1339 O O . GLY A 1 172 ? -9.848 -12.621 20.263 1.00 92.25 172 GLY A O 1
ATOM 1340 N N . SER A 1 173 ? -9.487 -11.171 18.591 1.00 93.81 173 SER A N 1
ATOM 1341 C CA . SER A 1 173 ? -8.834 -10.157 19.427 1.00 93.81 173 SER A CA 1
ATOM 1342 C C . SER A 1 173 ? -8.936 -8.760 18.821 1.00 93.81 173 SER A C 1
ATOM 1344 O O . SER A 1 173 ? -8.973 -8.599 17.600 1.00 93.81 173 SER A O 1
ATOM 1346 N N . LEU A 1 174 ? -8.977 -7.739 19.681 1.00 96.38 174 LEU A N 1
ATOM 1347 C CA . LEU A 1 174 ? -9.126 -6.343 19.274 1.00 96.38 174 LEU A CA 1
ATOM 1348 C C . LEU A 1 174 ? -8.076 -5.443 19.934 1.00 96.38 174 LEU A C 1
ATOM 1350 O O . LEU A 1 174 ? -8.011 -5.315 21.156 1.00 96.38 174 LEU A O 1
ATOM 1354 N N . CYS A 1 175 ? -7.271 -4.771 19.121 1.00 97.06 175 CYS A N 1
ATOM 1355 C CA . CYS A 1 175 ? -6.319 -3.763 19.565 1.00 97.06 175 CYS A CA 1
ATOM 1356 C C . CYS A 1 175 ? -6.810 -2.367 19.168 1.00 97.06 175 CYS A C 1
ATOM 1358 O O . CYS A 1 175 ? -7.073 -2.105 17.997 1.00 97.06 175 CYS A O 1
ATOM 1360 N N . LEU A 1 176 ? -6.934 -1.461 20.134 1.00 97.88 176 LEU A N 1
ATOM 1361 C CA . LEU A 1 176 ? -7.352 -0.076 19.920 1.00 97.88 176 LEU A CA 1
ATOM 1362 C C . LEU A 1 176 ? -6.141 0.845 20.071 1.00 97.88 176 LEU A C 1
ATOM 1364 O O . LEU A 1 176 ? -5.517 0.896 21.131 1.00 97.88 176 LEU A O 1
ATOM 1368 N N . VAL A 1 177 ? -5.786 1.587 19.031 1.00 97.75 177 VAL A N 1
ATOM 1369 C CA . VAL A 1 177 ? -4.589 2.429 19.032 1.00 97.75 177 VAL A CA 1
ATOM 1370 C C . VAL A 1 177 ? -4.961 3.858 18.681 1.00 97.75 177 VAL A C 1
ATOM 1372 O O . VAL A 1 177 ? -5.571 4.114 17.652 1.00 97.75 177 VAL A O 1
ATOM 1375 N N . GLU A 1 178 ? -4.573 4.796 19.537 1.00 97.25 178 GLU A N 1
ATOM 1376 C CA . GLU A 1 178 ? -4.885 6.217 19.380 1.00 97.25 178 GLU A CA 1
ATOM 1377 C C . GLU A 1 178 ? -3.613 7.062 19.510 1.00 97.25 178 GLU A C 1
ATOM 1379 O O . GLU A 1 178 ? -2.851 6.912 20.470 1.00 97.25 178 GLU A O 1
ATOM 1384 N N . SER A 1 179 ? -3.393 7.987 18.577 1.00 94.31 179 SER A N 1
ATOM 1385 C CA . SER A 1 179 ? -2.291 8.954 18.639 1.00 94.31 179 SER A CA 1
ATOM 1386 C C . SER A 1 179 ? -2.520 9.962 19.772 1.00 94.31 179 SER A C 1
ATOM 1388 O O . SER A 1 179 ? -1.626 10.238 20.581 1.00 94.31 179 SER A O 1
ATOM 1390 N N . SER A 1 180 ? -3.749 10.485 19.866 1.00 93.69 180 SER A N 1
ATOM 1391 C CA . SER A 1 180 ? -4.140 11.479 20.868 1.00 93.69 180 SER A CA 1
ATOM 1392 C C . SER A 1 180 ? -4.188 10.881 22.270 1.00 93.69 180 SER A C 1
ATOM 1394 O O . SER A 1 180 ? -4.881 9.895 22.524 1.00 93.69 180 SER A O 1
ATOM 1396 N N . GLN A 1 181 ? -3.529 11.536 23.230 1.00 93.19 181 GLN A N 1
ATOM 1397 C CA . GLN A 1 181 ? -3.545 11.105 24.630 1.00 93.19 181 GLN A CA 1
ATOM 1398 C C . GLN A 1 181 ? -4.968 11.059 25.207 1.00 93.19 181 GLN A C 1
ATOM 1400 O O . GLN A 1 181 ? -5.286 10.157 25.983 1.00 93.19 181 GLN A O 1
ATOM 1405 N N . LYS A 1 182 ? -5.827 12.018 24.830 1.00 93.31 182 LYS A N 1
ATOM 1406 C CA . LYS A 1 182 ? -7.217 12.086 25.298 1.00 93.31 182 LYS A CA 1
ATOM 1407 C C . LYS A 1 182 ? -8.002 10.857 24.836 1.00 93.31 182 LYS A C 1
ATOM 1409 O O . LYS A 1 182 ? -8.587 10.167 25.667 1.00 93.31 182 LYS A O 1
ATOM 1414 N N . ASN A 1 183 ? -7.946 10.545 23.543 1.00 94.00 183 ASN A N 1
ATOM 1415 C CA . ASN A 1 183 ? -8.680 9.416 22.969 1.00 94.00 183 ASN A CA 1
ATOM 1416 C C . ASN A 1 183 ? -8.090 8.079 23.430 1.00 94.00 183 ASN A C 1
ATOM 1418 O O . ASN A 1 183 ? -8.835 7.176 23.796 1.00 94.00 183 ASN A O 1
ATOM 1422 N N . ALA A 1 184 ? -6.765 7.982 23.563 1.00 95.88 184 ALA A N 1
ATOM 1423 C CA . ALA A 1 184 ? -6.114 6.793 24.105 1.00 95.88 184 ALA A CA 1
ATOM 1424 C C . ALA A 1 184 ? -6.549 6.472 25.545 1.00 95.88 184 ALA A C 1
ATOM 1426 O O . ALA A 1 184 ? -6.655 5.299 25.901 1.00 95.88 184 ALA A O 1
ATOM 1427 N N . ARG A 1 185 ? -6.805 7.482 26.392 1.00 96.06 185 ARG A N 1
ATOM 1428 C CA . ARG A 1 185 ? -7.362 7.261 27.742 1.00 96.06 185 ARG A CA 1
ATOM 1429 C C . ARG A 1 185 ? -8.778 6.688 27.667 1.00 96.06 185 ARG A C 1
ATOM 1431 O O . ARG A 1 185 ? -9.037 5.679 28.315 1.00 96.06 185 ARG A O 1
ATOM 1438 N N . LEU A 1 186 ? -9.636 7.257 26.818 1.00 95.38 186 LEU A N 1
ATOM 1439 C CA . LEU A 1 186 ? -10.999 6.757 26.601 1.00 95.38 186 LEU A CA 1
ATOM 1440 C C . LEU A 1 186 ? -11.001 5.299 26.117 1.00 95.38 186 LEU A C 1
ATOM 1442 O O . LEU A 1 186 ? -11.709 4.469 26.684 1.00 95.38 186 LEU A O 1
ATOM 1446 N N . MET A 1 187 ? -10.153 4.959 25.140 1.00 96.56 187 MET A N 1
ATOM 1447 C CA . MET A 1 187 ? -10.047 3.587 24.627 1.00 96.56 187 MET A CA 1
ATOM 1448 C C . MET A 1 187 ? -9.501 2.607 25.670 1.00 96.56 187 MET A C 1
ATOM 1450 O O . MET A 1 187 ? -9.936 1.459 25.719 1.00 96.56 187 MET A O 1
ATOM 1454 N N . LYS A 1 188 ? -8.590 3.046 26.549 1.00 96.31 188 LYS A N 1
ATOM 1455 C CA . LYS A 1 188 ? -8.107 2.227 27.675 1.00 96.31 188 LYS A CA 1
ATOM 1456 C C . LYS A 1 188 ? -9.201 1.935 28.689 1.00 96.31 188 LYS A C 1
ATOM 1458 O O . LYS A 1 188 ? -9.297 0.799 29.148 1.00 96.31 188 LYS A O 1
ATOM 1463 N N . ASP A 1 189 ? -10.020 2.920 29.030 1.00 95.69 189 ASP A N 1
ATOM 1464 C CA . ASP A 1 189 ? -11.126 2.709 29.964 1.00 95.69 189 ASP A CA 1
ATOM 1465 C C . ASP A 1 189 ? -12.220 1.830 29.353 1.00 95.69 189 ASP A C 1
ATOM 1467 O O . ASP A 1 189 ? -12.742 0.946 30.034 1.00 95.69 189 ASP A O 1
ATOM 1471 N N . TYR A 1 190 ? -12.499 1.995 28.058 1.00 95.06 190 TYR A N 1
ATOM 1472 C CA . TYR A 1 190 ? -13.373 1.101 27.302 1.00 95.06 190 TYR A CA 1
ATOM 1473 C C . TYR A 1 190 ? -12.854 -0.346 27.296 1.00 95.06 190 TYR A C 1
ATOM 1475 O O . TYR A 1 190 ? -13.568 -1.253 27.723 1.00 95.06 190 TYR A O 1
ATOM 1483 N N . ALA A 1 191 ? -11.590 -0.566 26.914 1.00 94.31 191 ALA A N 1
ATOM 1484 C CA . ALA A 1 191 ? -10.983 -1.897 26.876 1.00 94.31 191 ALA A CA 1
ATOM 1485 C C . ALA A 1 191 ? -10.994 -2.579 28.256 1.00 94.31 191 ALA A C 1
ATOM 1487 O O . ALA A 1 191 ? -11.313 -3.760 28.361 1.00 94.31 191 ALA A O 1
ATOM 1488 N N . ARG A 1 192 ? -10.723 -1.829 29.336 1.00 93.19 192 ARG A N 1
ATOM 1489 C CA . ARG A 1 192 ? -10.805 -2.341 30.716 1.00 93.19 192 ARG A CA 1
ATOM 1490 C C . ARG A 1 192 ? -12.213 -2.801 31.088 1.00 93.19 192 ARG A C 1
ATOM 1492 O O . ARG A 1 192 ? -12.342 -3.816 31.765 1.00 93.19 192 ARG A O 1
ATOM 1499 N N . LYS A 1 193 ? -13.250 -2.056 30.694 1.00 92.06 193 LYS A N 1
ATOM 1500 C CA . LYS A 1 193 ? -14.650 -2.423 30.965 1.00 92.06 193 LYS A CA 1
ATOM 1501 C C . LYS A 1 193 ? -15.048 -3.676 30.188 1.00 92.06 193 LYS A C 1
ATOM 1503 O O . LYS A 1 193 ? -15.543 -4.615 30.797 1.00 92.06 193 LYS A O 1
ATOM 1508 N N . ALA A 1 194 ? -14.752 -3.719 28.891 1.00 88.88 194 ALA A N 1
ATOM 1509 C CA . ALA A 1 194 ? -15.059 -4.870 28.045 1.00 88.88 194 ALA A CA 1
ATOM 1510 C C . ALA A 1 194 ? -14.322 -6.144 28.502 1.00 88.88 194 ALA A C 1
ATOM 1512 O O . ALA A 1 194 ? -14.908 -7.220 28.559 1.00 88.88 194 ALA A O 1
ATOM 1513 N N . HIS A 1 195 ? -13.058 -6.027 28.921 1.00 85.38 195 HIS A N 1
ATOM 1514 C CA . HIS A 1 195 ? -12.317 -7.160 29.480 1.00 85.38 195 HIS A CA 1
ATOM 1515 C C . HIS A 1 195 ? -12.927 -7.666 30.797 1.00 85.38 195 HIS A C 1
ATOM 1517 O O . HIS A 1 195 ? -12.987 -8.870 31.024 1.00 85.38 195 HIS A O 1
ATOM 1523 N N . LYS A 1 196 ? -13.354 -6.764 31.693 1.00 85.12 196 LYS A N 1
ATOM 1524 C CA . LYS A 1 196 ? -13.943 -7.146 32.988 1.00 85.12 196 LYS A CA 1
ATOM 1525 C C . LYS A 1 196 ? -15.318 -7.793 32.849 1.00 85.12 196 LYS A C 1
ATOM 1527 O O . LYS A 1 196 ? -15.605 -8.720 33.594 1.00 85.12 196 LYS A O 1
ATOM 1532 N N . ASN A 1 197 ? -16.144 -7.286 31.940 1.00 79.69 197 ASN A N 1
ATOM 1533 C CA . ASN A 1 197 ? -17.534 -7.713 31.821 1.00 79.69 197 ASN A CA 1
ATOM 1534 C C . ASN A 1 197 ? -17.686 -8.952 30.933 1.00 79.69 197 ASN A C 1
ATOM 1536 O O . ASN A 1 197 ? -18.460 -9.840 31.265 1.00 79.69 197 ASN A O 1
ATOM 1540 N N . ASP A 1 198 ? -16.913 -9.029 29.845 1.00 72.69 198 ASP A N 1
ATOM 1541 C CA . ASP A 1 198 ? -17.170 -9.984 28.762 1.00 72.69 198 ASP A CA 1
ATOM 1542 C C . ASP A 1 198 ? -15.991 -10.946 28.513 1.00 72.69 198 ASP A C 1
ATOM 1544 O O . ASP A 1 198 ? -16.021 -11.735 27.568 1.00 72.69 198 ASP A O 1
ATOM 1548 N N . GLY A 1 199 ? -14.910 -10.848 29.303 1.00 77.06 199 GLY A N 1
ATOM 1549 C CA . GLY A 1 199 ? -13.701 -11.670 29.147 1.00 77.06 199 GLY A CA 1
ATOM 1550 C C . GLY A 1 199 ? -12.995 -11.503 27.793 1.00 77.06 199 GLY A C 1
ATOM 1551 O O . GLY A 1 199 ? -12.196 -12.351 27.395 1.00 77.06 199 GLY A O 1
ATOM 1552 N N . LYS A 1 200 ? -13.306 -10.434 27.047 1.00 82.94 200 LYS A N 1
ATOM 1553 C CA . LYS A 1 200 ? -12.826 -10.240 25.674 1.00 82.94 200 LYS A CA 1
ATOM 1554 C C . LYS A 1 200 ? -11.339 -9.876 25.641 1.00 82.94 200 LYS A C 1
ATOM 1556 O O . LYS A 1 200 ? -10.846 -9.093 26.457 1.00 82.94 200 LYS A O 1
ATOM 1561 N N . ARG A 1 201 ? -10.636 -10.381 24.621 1.00 91.00 201 ARG A N 1
ATOM 1562 C CA . ARG A 1 201 ? -9.218 -10.094 24.336 1.00 91.00 201 ARG A CA 1
ATOM 1563 C C . ARG A 1 201 ? -9.058 -8.715 23.696 1.00 91.00 201 ARG A C 1
ATOM 1565 O O . ARG A 1 201 ? -8.906 -8.595 22.479 1.00 91.00 201 ARG A O 1
ATOM 1572 N N . ILE A 1 202 ? -9.160 -7.675 24.523 1.00 94.00 202 ILE A N 1
ATOM 1573 C CA . ILE A 1 202 ? -9.119 -6.279 24.081 1.00 94.00 202 ILE A CA 1
ATOM 1574 C C . ILE A 1 202 ? -8.023 -5.514 24.814 1.00 94.00 202 ILE A C 1
ATOM 1576 O O . ILE A 1 202 ? -7.959 -5.504 26.044 1.00 94.00 202 ILE A O 1
ATOM 1580 N N . GLN A 1 203 ? -7.181 -4.820 24.053 1.00 95.31 203 GLN A N 1
ATOM 1581 C CA . GLN A 1 203 ? -6.130 -3.949 24.579 1.00 95.31 203 GLN A CA 1
ATOM 1582 C C . GLN A 1 203 ? -6.185 -2.585 23.908 1.00 95.31 203 GLN A C 1
ATOM 1584 O O . GLN A 1 203 ? -6.610 -2.462 22.762 1.00 95.31 203 GLN A O 1
ATOM 1589 N N . ALA A 1 204 ? -5.724 -1.555 24.619 1.00 96.56 204 ALA A N 1
ATOM 1590 C CA . ALA A 1 204 ? -5.658 -0.208 24.074 1.00 96.56 204 ALA A CA 1
ATOM 1591 C C . ALA A 1 204 ? -4.324 0.482 24.371 1.00 96.56 204 ALA A C 1
ATOM 1593 O O . ALA A 1 204 ? -3.804 0.439 25.494 1.00 96.56 204 ALA A O 1
ATOM 1594 N N . TYR A 1 205 ? -3.785 1.175 23.371 1.00 96.38 205 TYR A N 1
ATOM 1595 C CA . TYR A 1 205 ? -2.471 1.803 23.420 1.00 96.38 205 TYR A CA 1
ATOM 1596 C C . TYR A 1 205 ? -2.503 3.239 22.906 1.00 96.38 205 TYR A C 1
ATOM 1598 O O . TYR A 1 205 ? -3.336 3.617 22.089 1.00 96.38 205 TYR A O 1
ATOM 1606 N N . GLN A 1 206 ? -1.544 4.032 23.390 1.00 95.81 206 GLN A N 1
ATOM 1607 C CA . GLN A 1 206 ? -1.218 5.314 22.783 1.00 95.81 206 GLN A CA 1
ATOM 1608 C C . GLN A 1 206 ? -0.005 5.114 21.874 1.00 95.81 206 GLN A C 1
ATOM 1610 O O . GLN A 1 206 ? 1.066 4.759 22.376 1.00 95.81 206 GLN A O 1
ATOM 1615 N N . ALA A 1 207 ? -0.175 5.297 20.569 1.00 94.62 207 ALA A N 1
ATOM 1616 C CA . ALA A 1 207 ? 0.899 5.223 19.584 1.00 94.62 207 ALA A CA 1
ATOM 1617 C C . ALA A 1 207 ? 0.465 5.880 18.268 1.00 94.62 207 ALA A C 1
ATOM 1619 O O . ALA A 1 207 ? -0.720 5.928 17.958 1.00 94.62 207 ALA A O 1
ATOM 1620 N N . ASP A 1 208 ? 1.439 6.345 17.489 1.00 91.75 208 ASP A N 1
ATOM 1621 C CA . ASP A 1 208 ? 1.202 6.859 16.140 1.00 91.75 208 ASP A CA 1
ATOM 1622 C C . ASP A 1 208 ? 1.043 5.695 15.149 1.00 91.75 208 ASP A C 1
ATOM 1624 O O . ASP A 1 208 ? 1.806 4.726 15.196 1.00 91.75 208 ASP A O 1
ATOM 1628 N N . PHE A 1 209 ? 0.086 5.795 14.225 1.00 93.94 209 PHE A N 1
ATOM 1629 C CA . PHE A 1 209 ? -0.116 4.798 13.172 1.00 93.94 209 PHE A CA 1
ATOM 1630 C C . PHE A 1 209 ? 1.128 4.623 12.283 1.00 93.94 209 PHE A C 1
ATOM 1632 O O . PHE A 1 209 ? 1.455 3.511 11.870 1.00 93.94 209 PHE A O 1
ATOM 1639 N N . THR A 1 210 ? 1.896 5.696 12.069 1.00 92.12 210 THR A N 1
ATOM 1640 C CA . THR A 1 210 ? 3.169 5.658 11.332 1.00 92.12 210 THR A CA 1
ATOM 1641 C C . THR A 1 210 ? 4.233 4.777 11.992 1.00 92.12 210 THR A C 1
ATOM 1643 O O . THR A 1 210 ? 5.172 4.359 11.318 1.00 92.12 210 THR A O 1
ATOM 1646 N N . ALA A 1 211 ? 4.084 4.416 13.274 1.00 90.69 211 ALA A N 1
ATOM 1647 C CA . ALA A 1 211 ? 5.011 3.520 13.965 1.00 90.69 211 ALA A CA 1
ATOM 1648 C C . ALA A 1 211 ? 5.037 2.095 13.381 1.00 90.69 211 ALA A C 1
ATOM 1650 O O . ALA A 1 211 ? 6.001 1.366 13.611 1.00 90.69 211 ALA A O 1
ATOM 1651 N N . LEU A 1 212 ? 4.005 1.696 12.627 1.00 91.62 212 LEU A N 1
ATOM 1652 C CA . LEU A 1 212 ? 3.988 0.429 11.890 1.00 91.62 212 LEU A CA 1
ATOM 1653 C C . LEU A 1 212 ? 4.762 0.480 10.566 1.00 91.62 212 LEU A C 1
ATOM 1655 O O . LEU A 1 212 ? 5.069 -0.571 10.008 1.00 91.62 212 LEU A O 1
ATOM 1659 N N . PHE A 1 213 ? 5.089 1.678 10.076 1.00 91.44 213 PHE A N 1
ATOM 1660 C CA . PHE A 1 213 ? 5.648 1.911 8.745 1.00 91.44 213 PHE A CA 1
ATOM 1661 C C . PHE A 1 213 ? 7.022 2.585 8.857 1.00 91.44 213 PHE A C 1
ATOM 1663 O O . PHE A 1 213 ? 7.156 3.794 8.636 1.00 91.44 213 PHE A O 1
ATOM 1670 N N . PRO A 1 214 ? 8.069 1.833 9.245 1.00 82.75 214 PRO A N 1
ATOM 1671 C CA . PRO A 1 214 ? 9.392 2.400 9.441 1.00 82.75 214 PRO A CA 1
ATOM 1672 C C . PRO A 1 214 ? 9.964 2.956 8.133 1.00 82.75 214 PRO A C 1
ATOM 1674 O O . PRO A 1 214 ? 9.811 2.383 7.051 1.00 82.75 214 PRO A O 1
ATOM 1677 N N . VAL A 1 215 ? 10.696 4.065 8.250 1.00 76.75 215 VAL A N 1
ATOM 1678 C CA . VAL A 1 215 ? 11.531 4.575 7.161 1.00 76.75 215 VAL A CA 1
ATOM 1679 C C . VAL A 1 215 ? 12.834 3.788 7.161 1.00 76.75 215 VAL A C 1
ATOM 1681 O O . VAL A 1 215 ? 13.658 3.932 8.067 1.00 76.75 215 VAL A O 1
ATOM 1684 N N . TYR A 1 216 ? 13.035 2.966 6.135 1.00 68.94 216 TYR A N 1
ATOM 1685 C CA . TYR A 1 216 ? 14.262 2.194 5.980 1.00 68.94 216 TYR A CA 1
ATOM 1686 C C . TYR A 1 216 ? 15.418 3.110 5.593 1.00 68.94 216 TYR A C 1
ATOM 1688 O O . TYR A 1 216 ? 15.571 3.526 4.447 1.00 68.94 216 TYR A O 1
ATOM 1696 N N . THR A 1 217 ? 16.253 3.418 6.580 1.00 64.88 217 THR A N 1
ATOM 1697 C CA . THR A 1 217 ? 17.549 4.063 6.369 1.00 64.88 217 THR A CA 1
ATOM 1698 C C . THR A 1 217 ? 18.649 3.148 6.882 1.00 64.88 217 THR A C 1
ATOM 1700 O O . THR A 1 217 ? 18.431 2.366 7.809 1.00 64.88 217 THR A O 1
ATOM 1703 N N . ARG A 1 218 ? 19.871 3.301 6.356 1.00 60.00 218 ARG A N 1
ATOM 1704 C CA . ARG A 1 218 ? 21.056 2.578 6.857 1.00 60.00 218 ARG A CA 1
ATOM 1705 C C . ARG A 1 218 ? 21.247 2.696 8.378 1.00 60.00 218 ARG A C 1
ATOM 1707 O O . ARG A 1 218 ? 21.839 1.811 8.982 1.00 60.00 218 ARG A O 1
ATOM 1714 N N . LYS A 1 219 ? 20.784 3.795 8.990 1.00 58.12 219 LYS A N 1
ATOM 1715 C CA . LYS A 1 219 ? 21.030 4.136 10.402 1.00 58.12 219 LYS A CA 1
ATOM 1716 C C . LYS A 1 219 ? 19.921 3.692 11.362 1.00 58.12 219 LYS A C 1
ATOM 1718 O O . LYS A 1 219 ? 20.169 3.662 12.564 1.00 58.12 219 LYS A O 1
ATOM 1723 N N . ARG A 1 220 ? 18.709 3.388 10.880 1.00 61.03 220 ARG A N 1
ATOM 1724 C CA . ARG A 1 220 ? 17.559 3.088 11.746 1.00 61.03 220 ARG A CA 1
ATOM 1725 C C . ARG A 1 220 ? 16.626 2.075 11.089 1.00 61.03 220 ARG A C 1
ATOM 1727 O O . ARG A 1 220 ? 15.950 2.397 10.119 1.00 61.03 220 ARG A O 1
ATOM 1734 N N . GLN A 1 221 ? 16.576 0.878 11.666 1.00 67.69 221 GLN A N 1
ATOM 1735 C CA . GLN A 1 221 ? 15.591 -0.164 11.368 1.00 67.69 221 GLN A CA 1
ATOM 1736 C C . GLN A 1 221 ? 14.976 -0.627 12.693 1.00 67.69 221 GLN A C 1
ATOM 1738 O O . GLN A 1 221 ? 15.301 -1.689 13.215 1.00 67.69 221 GLN A O 1
ATOM 1743 N N . THR A 1 222 ? 14.162 0.233 13.311 1.00 71.94 222 THR A N 1
ATOM 1744 C CA . THR A 1 222 ? 13.454 -0.137 14.543 1.00 71.94 222 THR A CA 1
ATOM 1745 C C . THR A 1 222 ? 12.337 -1.119 14.179 1.00 71.94 222 THR A C 1
ATOM 1747 O O . THR A 1 222 ? 11.569 -0.808 13.266 1.00 71.94 222 THR A O 1
ATOM 1750 N N . PRO A 1 223 ? 12.232 -2.279 14.850 1.00 78.50 223 PRO A N 1
ATOM 1751 C CA . PRO A 1 223 ? 11.160 -3.225 14.572 1.00 78.50 223 PRO A CA 1
ATOM 1752 C C . PRO A 1 223 ? 9.793 -2.590 14.879 1.00 78.50 223 PRO A C 1
ATOM 1754 O O . PRO A 1 223 ? 9.681 -1.826 15.848 1.00 78.50 223 PRO A O 1
ATOM 1757 N N . PRO A 1 224 ? 8.753 -2.892 14.082 1.00 83.69 224 PRO A N 1
ATOM 1758 C CA . PRO A 1 224 ? 7.418 -2.386 14.332 1.00 83.69 224 PRO A CA 1
ATOM 1759 C C . PRO A 1 224 ? 6.901 -2.947 15.668 1.00 83.69 224 PRO A C 1
ATOM 1761 O O . PRO A 1 224 ? 7.161 -4.105 16.015 1.00 83.69 224 PRO A O 1
ATOM 1764 N N . PRO A 1 225 ? 6.176 -2.144 16.460 1.00 89.44 225 PRO A N 1
ATOM 1765 C CA . PRO A 1 225 ? 5.720 -2.547 17.783 1.00 89.44 225 PRO A CA 1
ATOM 1766 C C . PRO A 1 225 ? 4.585 -3.579 17.688 1.00 89.44 225 PRO A C 1
ATOM 1768 O O . PRO A 1 225 ? 3.411 -3.224 17.643 1.00 89.44 225 PRO A O 1
ATOM 1771 N N . ALA A 1 226 ? 4.929 -4.868 17.741 1.00 90.50 226 ALA A N 1
ATOM 1772 C CA . ALA A 1 226 ? 3.992 -5.991 17.607 1.00 90.50 226 ALA A CA 1
ATOM 1773 C C . ALA A 1 226 ? 2.772 -5.940 18.543 1.00 90.50 226 ALA A C 1
ATOM 1775 O O . ALA A 1 226 ? 1.690 -6.388 18.182 1.00 90.50 226 ALA A O 1
ATOM 1776 N N . LYS A 1 227 ? 2.911 -5.339 19.731 1.00 92.69 227 LYS A N 1
ATOM 1777 C CA . LYS A 1 227 ? 1.795 -5.130 20.672 1.00 92.69 227 LYS A CA 1
ATOM 1778 C C . LYS A 1 227 ? 0.633 -4.313 20.092 1.00 92.69 227 LYS A C 1
ATOM 1780 O O . LYS A 1 227 ? -0.456 -4.360 20.643 1.00 92.69 227 LYS A O 1
ATOM 1785 N N . LEU A 1 228 ? 0.870 -3.552 19.021 1.00 94.75 228 LEU A N 1
ATOM 1786 C CA . LEU A 1 228 ? -0.164 -2.785 18.326 1.00 94.75 228 LEU A CA 1
ATOM 1787 C C . LEU A 1 228 ? -0.964 -3.633 17.324 1.00 94.75 228 LEU A C 1
ATOM 1789 O O . LEU A 1 228 ? -1.905 -3.122 16.730 1.00 94.75 228 LEU A O 1
ATOM 1793 N N . LEU A 1 229 ? -0.590 -4.898 17.105 1.00 93.62 229 LEU A N 1
ATOM 1794 C CA . LEU A 1 229 ? -1.219 -5.802 16.133 1.00 93.62 229 LEU A CA 1
ATOM 1795 C C . LEU A 1 229 ? -2.213 -6.787 16.769 1.00 93.62 229 LEU A C 1
ATOM 1797 O O . LEU A 1 229 ? -2.967 -7.435 16.055 1.00 93.62 229 LEU A O 1
ATOM 1801 N N . PHE A 1 230 ? -2.205 -6.914 18.100 1.00 92.75 230 PHE A N 1
ATOM 1802 C CA . PHE A 1 230 ? -2.969 -7.938 18.812 1.00 92.75 230 PHE A CA 1
ATOM 1803 C C . PHE A 1 230 ? -3.661 -7.366 20.047 1.00 92.75 230 PHE A C 1
ATOM 1805 O O . PHE A 1 230 ? -3.084 -6.560 20.785 1.00 92.75 230 PHE A O 1
ATOM 1812 N N . GLY A 1 231 ? -4.895 -7.818 20.285 1.00 89.62 231 GLY A N 1
ATOM 1813 C CA . GLY A 1 231 ? -5.687 -7.485 21.473 1.00 89.62 231 GLY A CA 1
ATOM 1814 C C . GLY A 1 231 ? -5.279 -8.253 22.733 1.00 89.62 231 GLY A C 1
ATOM 1815 O O . GLY A 1 231 ? -5.928 -8.125 23.764 1.00 89.62 231 GLY A O 1
ATOM 1816 N N . ASP A 1 232 ? -4.211 -9.047 22.667 1.00 87.88 232 ASP A N 1
ATOM 1817 C CA . ASP A 1 232 ? -3.632 -9.777 23.791 1.00 87.88 232 ASP A CA 1
ATOM 1818 C C . ASP A 1 232 ? -2.123 -9.958 23.558 1.00 87.88 232 ASP A C 1
ATOM 1820 O O . ASP A 1 232 ? -1.674 -10.273 22.455 1.00 87.88 232 ASP A O 1
ATOM 1824 N N . LYS A 1 233 ? -1.322 -9.739 24.603 1.00 85.25 233 LYS A N 1
ATOM 1825 C CA . LYS A 1 233 ? 0.133 -9.914 24.539 1.00 85.25 233 LYS A CA 1
ATOM 1826 C C . LYS A 1 233 ? 0.537 -11.382 24.431 1.00 85.25 233 LYS A C 1
ATOM 1828 O O . LYS A 1 233 ? 1.598 -11.643 23.866 1.00 85.25 233 LYS A O 1
ATOM 1833 N N . ALA A 1 234 ? -0.265 -12.307 24.960 1.00 86.06 234 ALA A N 1
ATOM 1834 C CA . ALA A 1 234 ? 0.006 -13.739 24.855 1.00 86.06 234 ALA A CA 1
ATOM 1835 C C . ALA A 1 234 ? 0.033 -14.185 23.382 1.00 86.06 234 ALA A C 1
ATOM 1837 O O . ALA A 1 234 ? 0.977 -14.848 22.957 1.00 86.06 234 ALA A O 1
ATOM 1838 N N . LEU A 1 235 ? -0.897 -13.661 22.573 1.00 85.12 235 LEU A N 1
ATOM 1839 C CA . LEU A 1 235 ? -1.018 -13.975 21.146 1.00 85.12 235 LEU A CA 1
ATOM 1840 C C . LEU A 1 235 ? 0.201 -13.572 20.311 1.00 85.12 235 LEU A C 1
ATOM 1842 O O . LEU A 1 235 ? 0.423 -14.138 19.250 1.00 85.12 235 LEU A O 1
ATOM 1846 N N . ILE A 1 236 ? 1.027 -12.623 20.763 1.00 87.62 236 ILE A N 1
ATOM 1847 C CA . ILE A 1 236 ? 2.183 -12.148 19.981 1.00 87.62 236 ILE A CA 1
ATOM 1848 C C . ILE A 1 236 ? 3.198 -13.274 19.737 1.00 87.62 236 ILE A C 1
ATOM 1850 O O . ILE A 1 236 ? 3.878 -13.284 18.708 1.00 87.62 236 ILE A O 1
ATOM 1854 N N . LYS A 1 237 ? 3.358 -14.191 20.699 1.00 85.44 237 LYS A N 1
ATOM 1855 C CA . LYS A 1 237 ? 4.263 -15.336 20.541 1.00 85.44 237 LYS A CA 1
ATOM 1856 C C . LYS A 1 237 ? 3.640 -16.389 19.631 1.00 85.44 237 LYS A C 1
ATOM 1858 O O . LYS A 1 237 ? 4.302 -16.815 18.690 1.00 85.44 237 LYS A O 1
ATOM 1863 N N . ASP A 1 238 ? 2.372 -16.699 19.863 1.00 82.56 238 ASP A N 1
ATOM 1864 C CA . ASP A 1 238 ? 1.644 -17.769 19.174 1.00 82.56 238 ASP A CA 1
ATOM 1865 C C . ASP A 1 238 ? 1.291 -17.412 17.719 1.00 82.56 238 ASP A C 1
ATOM 1867 O O . ASP A 1 238 ? 1.133 -18.287 16.874 1.00 82.56 238 ASP A O 1
ATOM 1871 N N . ALA A 1 239 ? 1.205 -16.119 17.396 1.00 83.31 239 ALA A N 1
ATOM 1872 C CA . ALA A 1 239 ? 0.895 -15.628 16.055 1.00 83.31 239 ALA A CA 1
ATOM 1873 C C . ALA A 1 239 ? 2.117 -15.532 15.124 1.00 83.31 239 ALA A C 1
ATOM 1875 O O . ALA A 1 239 ? 1.987 -15.045 13.999 1.00 83.31 239 ALA A O 1
ATOM 1876 N N . GLN A 1 240 ? 3.316 -15.934 15.564 1.00 87.19 240 GLN A N 1
ATOM 1877 C CA . GLN A 1 240 ? 4.494 -15.938 14.693 1.00 87.19 240 GLN A CA 1
ATOM 1878 C C . GLN A 1 240 ? 4.343 -17.013 13.617 1.00 87.19 240 GLN A C 1
ATOM 1880 O O . GLN A 1 240 ? 4.569 -18.192 13.859 1.00 87.19 240 GLN A O 1
ATOM 1885 N N . ASN A 1 241 ? 3.993 -16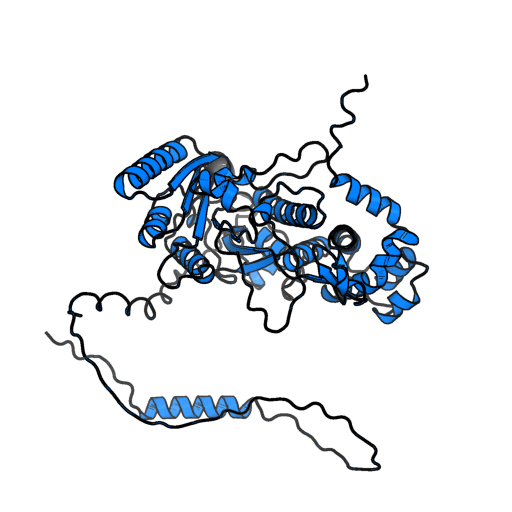.571 12.418 1.00 86.50 241 ASN A N 1
ATOM 1886 C CA . ASN A 1 241 ? 3.877 -17.394 11.226 1.00 86.50 241 ASN A CA 1
ATOM 1887 C C . ASN A 1 241 ? 4.444 -16.585 10.053 1.00 86.50 241 ASN A C 1
ATOM 1889 O O . ASN A 1 241 ? 3.683 -15.890 9.381 1.00 86.50 241 ASN A O 1
ATOM 1893 N N . PRO A 1 242 ? 5.778 -16.548 9.872 1.00 89.31 242 PRO A N 1
ATOM 1894 C CA . PRO A 1 242 ? 6.402 -15.680 8.884 1.00 89.31 242 PRO A CA 1
ATOM 1895 C C . PRO A 1 242 ? 5.833 -15.913 7.489 1.00 89.31 242 PRO A C 1
ATOM 1897 O O . PRO A 1 242 ? 5.718 -17.047 7.036 1.00 89.31 242 PRO A O 1
ATOM 1900 N N . LEU A 1 243 ? 5.513 -14.826 6.793 1.00 90.56 243 LEU A N 1
ATOM 1901 C CA . LEU A 1 243 ? 5.060 -14.900 5.414 1.00 90.56 243 LEU A CA 1
ATOM 1902 C C . LEU A 1 243 ? 6.157 -15.507 4.535 1.00 90.56 243 LEU A C 1
ATOM 1904 O O . LEU A 1 243 ? 7.282 -15.000 4.509 1.00 90.56 243 LEU A O 1
ATOM 1908 N N . ILE A 1 244 ? 5.801 -16.542 3.784 1.00 89.88 244 ILE A N 1
ATOM 1909 C CA . ILE A 1 244 ? 6.680 -17.218 2.833 1.00 89.88 244 ILE A CA 1
ATOM 1910 C C . ILE A 1 244 ? 6.058 -17.197 1.438 1.00 89.88 244 ILE A C 1
ATOM 1912 O O . ILE A 1 244 ? 4.839 -17.270 1.290 1.00 89.88 244 ILE A O 1
ATOM 1916 N N . LEU A 1 245 ? 6.909 -17.073 0.421 1.00 89.88 245 LEU A N 1
ATOM 1917 C CA . LEU A 1 245 ? 6.533 -17.275 -0.972 1.00 89.88 245 LEU A CA 1
ATOM 1918 C C . LEU A 1 245 ? 6.609 -18.763 -1.286 1.00 89.88 245 LEU A C 1
ATOM 1920 O O . LEU A 1 245 ? 7.652 -19.386 -1.074 1.00 89.88 245 LEU A O 1
ATOM 1924 N N . GLN A 1 246 ? 5.512 -19.302 -1.800 1.00 84.94 246 GLN A N 1
ATOM 1925 C CA . GLN A 1 246 ? 5.372 -20.701 -2.180 1.00 84.94 246 GLN A CA 1
ATOM 1926 C C . GLN A 1 246 ? 5.079 -20.821 -3.676 1.00 84.94 246 GLN A C 1
ATOM 1928 O O . GLN A 1 246 ? 4.571 -19.891 -4.315 1.00 84.94 246 GLN A O 1
ATOM 1933 N N . ARG A 1 247 ? 5.377 -21.993 -4.241 1.00 79.88 247 ARG A N 1
ATOM 1934 C CA . ARG A 1 247 ? 4.934 -22.343 -5.589 1.00 79.88 247 ARG A CA 1
ATOM 1935 C C . ARG A 1 247 ? 3.413 -22.479 -5.593 1.00 79.88 247 ARG A C 1
ATOM 1937 O O . ARG A 1 247 ? 2.824 -23.036 -4.674 1.00 79.88 247 ARG A O 1
ATOM 1944 N N . ARG A 1 248 ? 2.771 -22.012 -6.664 1.00 69.12 248 ARG A N 1
ATOM 1945 C CA . ARG A 1 248 ? 1.348 -22.271 -6.895 1.00 69.12 248 ARG A CA 1
ATOM 1946 C C . ARG A 1 248 ? 1.171 -23.753 -7.240 1.00 69.12 248 ARG A C 1
ATOM 1948 O O . ARG A 1 248 ? 1.400 -24.140 -8.384 1.00 69.12 248 ARG A O 1
ATOM 1955 N N . LEU A 1 249 ? 0.814 -24.576 -6.261 1.00 58.50 249 LEU A N 1
ATOM 1956 C CA . LEU A 1 249 ? 0.428 -25.965 -6.496 1.00 58.50 249 LEU A CA 1
ATOM 1957 C C . LEU A 1 249 ? -1.020 -26.008 -7.011 1.00 58.50 249 LEU A C 1
ATOM 1959 O O . LEU A 1 249 ? -1.894 -25.281 -6.535 1.00 58.50 249 LEU A O 1
ATOM 1963 N N . VAL A 1 250 ? -1.270 -26.816 -8.042 1.00 45.94 250 VAL A N 1
ATOM 1964 C CA . VAL A 1 250 ? -2.621 -27.033 -8.580 1.00 45.94 250 VAL A CA 1
ATOM 1965 C C . VAL A 1 250 ? -3.396 -27.879 -7.571 1.00 45.94 250 VAL A C 1
ATOM 1967 O O . VAL A 1 250 ? -2.960 -28.976 -7.240 1.00 45.94 250 VAL A O 1
ATOM 1970 N N . GLY A 1 251 ? -4.529 -27.368 -7.086 1.00 45.78 251 GLY A N 1
ATOM 1971 C CA . GLY A 1 251 ? -5.369 -28.055 -6.096 1.00 45.78 251 GLY A CA 1
ATOM 1972 C C . GLY A 1 251 ? -5.016 -27.763 -4.638 1.00 45.78 251 GLY A C 1
ATOM 1973 O O . GLY A 1 251 ? -5.624 -28.347 -3.746 1.00 45.78 251 GLY A O 1
ATOM 1974 N N . ASP A 1 252 ? -4.071 -26.857 -4.380 1.00 40.78 252 ASP A N 1
ATOM 1975 C CA . ASP A 1 252 ? -3.735 -26.482 -3.016 1.00 40.78 252 ASP A CA 1
ATOM 1976 C C . ASP A 1 252 ? -4.705 -25.414 -2.487 1.00 40.78 252 ASP A C 1
ATOM 1978 O O . ASP A 1 252 ? -4.577 -24.218 -2.759 1.00 40.78 252 ASP A O 1
ATOM 1982 N N . GLU A 1 253 ? -5.711 -25.870 -1.738 1.00 39.44 253 GLU A N 1
ATOM 1983 C CA . GLU A 1 253 ? -6.569 -25.027 -0.899 1.00 39.44 253 GLU A CA 1
ATOM 1984 C C . GLU A 1 253 ? -5.858 -24.568 0.388 1.00 39.44 253 GLU A C 1
ATOM 1986 O O . GLU A 1 253 ? -6.507 -24.033 1.291 1.00 39.44 253 GLU A O 1
ATOM 1991 N N . SER A 1 254 ? -4.530 -24.729 0.506 1.00 40.81 254 SER A N 1
ATOM 1992 C CA . SER A 1 254 ? -3.759 -24.225 1.642 1.00 40.81 254 SER A CA 1
ATOM 1993 C C . SER A 1 254 ? -3.640 -22.688 1.634 1.00 40.81 254 SER A C 1
ATOM 1995 O O . SER A 1 254 ? -2.587 -22.059 1.623 1.00 40.81 254 SER A O 1
ATOM 1997 N N . GLY A 1 255 ? -4.772 -22.030 1.884 1.00 44.75 255 GLY A N 1
ATOM 1998 C CA . GLY A 1 255 ? -4.824 -20.819 2.703 1.00 44.75 255 GLY A CA 1
ATOM 1999 C C . GLY A 1 255 ? -4.414 -21.083 4.165 1.00 44.75 255 GLY A C 1
ATOM 2000 O O . GLY A 1 255 ? -4.886 -20.382 5.066 1.00 44.75 255 GLY A O 1
ATOM 2001 N N . SER A 1 256 ? -3.587 -22.105 4.421 1.00 47.66 256 SER A N 1
ATOM 2002 C CA . SER A 1 256 ? -3.344 -22.690 5.732 1.00 47.66 256 SER A CA 1
ATOM 2003 C C . SER A 1 256 ? -2.491 -21.756 6.585 1.00 47.66 256 SER A C 1
ATOM 2005 O O . SER A 1 256 ? -1.364 -21.420 6.227 1.00 47.66 256 SER A O 1
ATOM 2007 N N . ASN A 1 257 ? -3.050 -21.379 7.736 1.00 50.38 257 ASN A N 1
ATOM 2008 C CA . ASN A 1 257 ? -2.469 -20.577 8.824 1.00 50.38 257 ASN A CA 1
ATOM 2009 C C . ASN A 1 257 ? -2.575 -19.047 8.695 1.00 50.38 257 ASN A C 1
ATOM 2011 O O . ASN A 1 257 ? -1.871 -18.304 9.380 1.00 50.38 257 ASN A O 1
ATOM 2015 N N . ASN A 1 258 ? -3.525 -18.561 7.892 1.00 60.44 258 ASN A N 1
ATOM 2016 C CA . ASN A 1 258 ? -3.870 -17.138 7.800 1.00 60.44 258 ASN A CA 1
ATOM 2017 C C . ASN A 1 258 ? -4.803 -16.624 8.913 1.00 60.44 258 ASN A C 1
ATOM 2019 O O . ASN A 1 258 ? -5.065 -15.420 8.939 1.00 60.44 258 ASN A O 1
ATOM 2023 N N . CYS A 1 259 ? -5.335 -17.487 9.786 1.00 60.84 259 CYS A N 1
ATOM 2024 C CA . CYS A 1 259 ? -6.262 -17.085 10.855 1.00 60.84 259 CYS A CA 1
ATOM 2025 C C . CYS A 1 259 ? -5.590 -16.151 11.874 1.00 60.84 259 CYS A C 1
ATOM 2027 O O . CYS A 1 259 ? -6.155 -15.147 12.283 1.00 60.84 259 CYS A O 1
ATOM 2029 N N . ASN A 1 260 ? -4.322 -16.387 12.211 1.00 76.06 260 ASN A N 1
ATOM 2030 C CA . ASN A 1 260 ? -3.650 -15.570 13.223 1.00 76.06 260 ASN A CA 1
ATOM 2031 C C . ASN A 1 260 ? -3.044 -14.267 12.678 1.00 76.06 260 ASN A C 1
ATOM 2033 O O . ASN A 1 260 ? -2.591 -13.435 13.464 1.00 76.06 260 ASN A O 1
ATOM 2037 N N . SER A 1 261 ? -3.044 -14.054 11.359 1.00 89.31 261 SER A N 1
ATOM 2038 C CA . SER A 1 261 ? -2.470 -12.844 10.771 1.00 89.31 261 SER A CA 1
ATOM 2039 C C . SER A 1 261 ? -3.322 -11.606 11.074 1.00 89.31 261 SER A C 1
ATOM 2041 O O . SER A 1 261 ? -4.544 -11.647 10.916 1.00 89.31 261 SER A O 1
ATOM 2043 N N . PRO A 1 262 ? -2.705 -10.485 11.483 1.00 94.12 262 PRO A N 1
ATOM 2044 C CA . PRO A 1 262 ? -3.446 -9.305 11.902 1.00 94.12 262 PRO A CA 1
ATOM 2045 C C . PRO A 1 262 ? -4.103 -8.582 10.722 1.00 94.12 262 PRO A C 1
ATOM 2047 O O . PRO A 1 262 ? -3.519 -8.443 9.642 1.00 94.12 262 PRO A O 1
ATOM 2050 N N . VAL A 1 263 ? -5.300 -8.054 10.974 1.00 96.75 263 VAL A N 1
ATOM 2051 C CA . VAL A 1 263 ? -5.985 -7.077 10.132 1.00 96.75 263 VAL A CA 1
ATOM 2052 C C . VAL A 1 263 ? -5.803 -5.690 10.735 1.00 96.75 263 VAL A C 1
ATOM 2054 O O . VAL A 1 263 ? -6.231 -5.417 11.852 1.00 96.75 263 VAL A O 1
ATOM 2057 N N . ILE A 1 264 ? -5.166 -4.799 9.992 1.00 98.06 264 ILE A N 1
ATOM 2058 C CA . ILE A 1 264 ? -4.857 -3.432 10.399 1.00 98.06 264 ILE A CA 1
ATOM 2059 C C . ILE A 1 264 ? -5.834 -2.499 9.695 1.00 98.06 264 ILE A C 1
ATOM 2061 O O . ILE A 1 264 ? -5.945 -2.530 8.473 1.00 98.06 264 ILE A O 1
ATOM 2065 N N . ILE A 1 265 ? -6.517 -1.646 10.450 1.00 98.50 265 ILE A N 1
ATOM 2066 C CA . ILE A 1 265 ? -7.501 -0.701 9.923 1.00 98.50 265 ILE A CA 1
ATOM 2067 C C . ILE A 1 265 ? -7.139 0.693 10.410 1.00 98.50 265 ILE A C 1
ATOM 2069 O O . ILE A 1 265 ? -7.099 0.953 11.613 1.00 98.50 265 ILE A O 1
ATOM 2073 N N . GLY A 1 266 ? -6.881 1.604 9.479 1.00 97.06 266 GLY A N 1
ATOM 2074 C CA . GLY A 1 266 ? -6.544 2.980 9.816 1.00 97.06 266 GLY A CA 1
ATOM 2075 C C . GLY A 1 266 ? -6.262 3.835 8.593 1.00 97.06 266 GLY A C 1
ATOM 2076 O O . GLY A 1 266 ? -5.952 3.328 7.514 1.00 97.06 266 GLY A O 1
ATOM 2077 N N . THR A 1 267 ? -6.321 5.151 8.774 1.00 96.25 267 THR A N 1
ATOM 2078 C CA . THR A 1 267 ? -6.088 6.123 7.701 1.00 96.25 267 THR A CA 1
ATOM 2079 C C . THR A 1 267 ? -5.002 7.104 8.105 1.00 96.25 267 THR A C 1
ATOM 2081 O O . THR A 1 267 ? -5.072 7.731 9.162 1.00 96.25 267 THR A O 1
ATOM 2084 N N . LEU A 1 268 ? -3.997 7.270 7.242 1.00 96.00 268 LEU A N 1
ATOM 2085 C CA . LEU A 1 268 ? -3.033 8.357 7.383 1.00 96.00 268 LEU A CA 1
ATOM 2086 C C . LEU A 1 268 ? -3.610 9.630 6.750 1.00 96.00 268 LEU A C 1
ATOM 2088 O O . LEU A 1 268 ? -4.029 9.586 5.590 1.00 96.00 268 LEU A O 1
ATOM 2092 N N . PRO A 1 269 ? -3.621 10.764 7.468 1.00 92.12 269 PRO A N 1
ATOM 2093 C CA . PRO A 1 269 ? -4.293 11.973 7.002 1.00 92.12 269 PRO A CA 1
ATOM 2094 C C . PRO A 1 269 ? -3.611 12.641 5.816 1.00 92.12 269 PRO A C 1
ATOM 2096 O O . PRO A 1 269 ? -4.278 13.270 5.001 1.00 92.12 269 PRO A O 1
ATOM 2099 N N . LEU A 1 270 ? -2.281 12.555 5.729 1.00 92.25 270 LEU A N 1
ATOM 2100 C CA . LEU A 1 270 ? -1.525 13.333 4.754 1.00 92.25 270 LEU A CA 1
ATOM 2101 C C . LEU A 1 270 ? -1.071 12.483 3.567 1.00 92.25 270 LEU A C 1
ATOM 2103 O O . LEU A 1 270 ? -0.552 11.381 3.773 1.00 92.25 270 LEU A O 1
ATOM 2107 N N . PRO A 1 271 ? -1.131 13.021 2.334 1.00 92.69 271 PRO A N 1
ATOM 2108 C CA . PRO A 1 271 ? -0.642 12.320 1.153 1.00 92.69 271 PRO A CA 1
ATOM 2109 C C . PRO A 1 271 ? 0.818 11.860 1.268 1.00 92.69 271 PRO A C 1
ATOM 2111 O O . PRO A 1 271 ? 1.149 10.752 0.857 1.00 92.69 271 PRO A O 1
ATOM 2114 N N . SER A 1 272 ? 1.696 12.651 1.889 1.00 92.88 272 SER A N 1
ATOM 2115 C CA . SER A 1 272 ? 3.097 12.257 2.094 1.00 92.88 272 SER A CA 1
ATOM 2116 C C . SER A 1 272 ? 3.258 11.081 3.063 1.00 92.88 272 SER A C 1
ATOM 2118 O O . SER A 1 272 ? 4.122 10.228 2.855 1.00 92.88 272 SER A O 1
ATOM 2120 N N . GLN A 1 273 ? 2.414 10.996 4.097 1.00 94.38 273 GLN A N 1
ATOM 2121 C CA . GLN A 1 273 ? 2.397 9.869 5.033 1.00 94.38 273 GLN A CA 1
ATOM 2122 C C . GLN A 1 273 ? 1.866 8.607 4.347 1.00 94.38 273 GLN A C 1
ATOM 2124 O O . GLN A 1 273 ? 2.477 7.551 4.471 1.00 94.38 273 GLN A O 1
ATOM 2129 N N . GLN A 1 274 ? 0.789 8.725 3.566 1.00 95.88 274 GLN A N 1
ATOM 2130 C CA . GLN A 1 274 ? 0.238 7.627 2.763 1.00 95.88 274 GLN A CA 1
ATOM 2131 C C . GLN A 1 274 ? 1.264 7.085 1.750 1.00 95.88 274 GLN A C 1
ATOM 2133 O O . GLN A 1 274 ? 1.486 5.879 1.689 1.00 95.88 274 GLN A O 1
ATOM 2138 N N . ALA A 1 275 ? 1.952 7.959 1.006 1.00 96.00 275 ALA A N 1
ATOM 2139 C CA . ALA A 1 275 ? 3.005 7.556 0.070 1.00 96.00 275 ALA A CA 1
ATOM 2140 C C . ALA A 1 275 ? 4.176 6.858 0.788 1.00 96.00 275 ALA A C 1
ATOM 2142 O O . ALA A 1 275 ? 4.699 5.843 0.317 1.00 96.00 275 ALA A O 1
ATOM 2143 N N . SER A 1 276 ? 4.561 7.373 1.962 1.00 95.25 276 SER A N 1
ATOM 2144 C CA . SER A 1 276 ? 5.605 6.773 2.802 1.00 95.25 276 SER A CA 1
ATOM 2145 C C . SER A 1 276 ? 5.193 5.402 3.338 1.00 95.25 276 SER A C 1
ATOM 2147 O O . SER A 1 276 ? 6.024 4.501 3.377 1.00 95.25 276 SER A O 1
ATOM 2149 N N . MET A 1 277 ? 3.920 5.217 3.697 1.00 96.50 277 MET A N 1
ATOM 2150 C CA . MET A 1 277 ? 3.359 3.928 4.110 1.00 96.50 277 MET A CA 1
ATOM 2151 C C . MET A 1 277 ? 3.426 2.902 2.979 1.00 96.50 277 MET A C 1
ATOM 2153 O O . MET A 1 277 ? 3.974 1.826 3.194 1.00 96.50 277 MET A O 1
ATOM 2157 N N . LEU A 1 278 ? 2.948 3.235 1.773 1.00 97.44 278 LEU A N 1
ATOM 2158 C CA . LEU A 1 278 ? 3.022 2.331 0.613 1.00 97.44 278 LEU A CA 1
ATOM 2159 C C . LEU A 1 278 ? 4.473 1.941 0.301 1.00 97.44 278 LEU A C 1
ATOM 2161 O O . LEU A 1 278 ? 4.789 0.769 0.117 1.00 97.44 278 LEU A O 1
ATOM 2165 N N . THR A 1 279 ? 5.377 2.922 0.330 1.00 95.25 279 THR A N 1
ATOM 2166 C CA . THR A 1 279 ? 6.815 2.696 0.140 1.00 95.25 279 THR A CA 1
ATOM 2167 C C . THR A 1 279 ? 7.389 1.790 1.235 1.00 95.25 279 THR A C 1
ATOM 2169 O O . THR A 1 279 ? 8.135 0.856 0.944 1.00 95.25 279 THR A O 1
ATOM 2172 N N . SER A 1 280 ? 7.037 2.041 2.498 1.00 93.81 280 SER A N 1
ATOM 2173 C CA . SER A 1 280 ? 7.491 1.252 3.645 1.00 93.81 280 SER A CA 1
ATOM 2174 C C . SER A 1 280 ? 6.990 -0.189 3.573 1.00 93.81 280 SER A C 1
ATOM 2176 O O . SER A 1 280 ? 7.780 -1.095 3.818 1.00 93.81 280 SER A O 1
ATOM 2178 N N . LEU A 1 281 ? 5.736 -0.425 3.173 1.00 95.69 281 LEU A N 1
ATOM 2179 C CA . LEU A 1 281 ? 5.177 -1.766 2.973 1.00 95.69 281 LEU A CA 1
ATOM 2180 C C . LEU A 1 281 ? 5.954 -2.545 1.909 1.00 95.69 281 LEU A C 1
ATOM 2182 O O . LEU A 1 281 ? 6.414 -3.654 2.185 1.00 95.69 281 LEU A O 1
ATOM 2186 N N . THR A 1 282 ? 6.173 -1.937 0.739 1.00 95.94 282 THR A N 1
ATOM 2187 C CA . THR A 1 282 ? 6.956 -2.521 -0.361 1.00 95.94 282 THR A CA 1
ATOM 2188 C C . THR A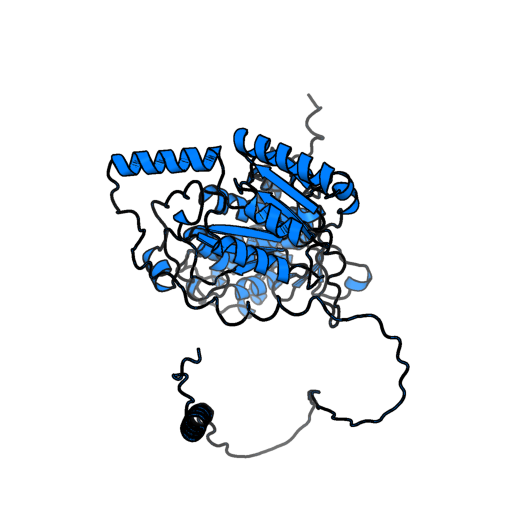 1 282 ? 8.351 -2.935 0.094 1.00 95.94 282 THR A C 1
ATOM 2190 O O . THR A 1 282 ? 8.746 -4.088 -0.083 1.00 95.94 282 THR A O 1
ATOM 2193 N N . TRP A 1 283 ? 9.095 -2.032 0.738 1.00 93.31 283 TRP A N 1
ATOM 2194 C CA . TRP A 1 283 ? 10.449 -2.354 1.194 1.00 93.31 283 TRP A CA 1
ATOM 2195 C C . TRP A 1 283 ? 10.468 -3.327 2.366 1.00 93.31 283 TRP A C 1
ATOM 2197 O O . TRP A 1 283 ? 11.331 -4.199 2.391 1.00 93.31 283 TRP A O 1
ATOM 2207 N N . SER A 1 284 ? 9.524 -3.224 3.304 1.00 92.69 284 SER A N 1
ATOM 2208 C CA . SER A 1 284 ? 9.391 -4.170 4.419 1.00 92.69 284 SER A CA 1
ATOM 2209 C C . SER A 1 284 ? 9.237 -5.595 3.900 1.00 92.69 284 SER A C 1
ATOM 2211 O O . SER A 1 284 ? 9.890 -6.502 4.406 1.00 92.69 284 SER A O 1
ATOM 2213 N N . LEU A 1 285 ? 8.408 -5.788 2.872 1.00 94.31 285 LEU A N 1
ATOM 2214 C CA . LEU A 1 285 ? 8.127 -7.106 2.317 1.00 94.31 285 LEU A CA 1
ATOM 2215 C C . LEU A 1 285 ? 9.315 -7.666 1.531 1.00 94.31 285 LEU A C 1
ATOM 2217 O O . LEU A 1 285 ? 9.687 -8.821 1.726 1.00 94.31 285 LEU A O 1
ATOM 2221 N N . ILE A 1 286 ? 9.966 -6.837 0.706 1.00 94.50 286 ILE A N 1
ATOM 2222 C CA . ILE A 1 286 ? 11.204 -7.227 0.011 1.00 94.50 286 ILE A CA 1
ATOM 2223 C C . ILE A 1 286 ? 12.279 -7.623 1.029 1.00 94.50 286 ILE A C 1
ATOM 2225 O O . ILE A 1 286 ? 12.895 -8.675 0.903 1.00 94.50 286 ILE A O 1
ATOM 2229 N N . MET A 1 287 ? 12.489 -6.809 2.066 1.00 91.50 287 MET A N 1
ATOM 2230 C CA . MET A 1 287 ? 13.476 -7.079 3.117 1.00 91.50 287 MET A CA 1
ATOM 2231 C C . MET A 1 287 ? 13.163 -8.354 3.904 1.00 91.50 287 MET A C 1
ATOM 2233 O O . MET A 1 287 ? 14.093 -9.071 4.277 1.00 91.50 287 MET A O 1
ATOM 2237 N N . HIS A 1 288 ? 11.878 -8.626 4.142 1.00 92.00 288 HIS A N 1
ATOM 2238 C CA . HIS A 1 288 ? 11.398 -9.845 4.789 1.00 92.00 288 HIS A CA 1
ATOM 2239 C C . HIS A 1 288 ? 11.719 -11.081 3.946 1.00 92.00 288 HIS A C 1
ATOM 2241 O O . HIS A 1 288 ? 12.394 -11.984 4.432 1.00 92.00 288 HIS A O 1
ATOM 2247 N N . HIS A 1 289 ? 11.329 -11.094 2.668 1.00 92.56 289 HIS A N 1
ATOM 2248 C CA . HIS A 1 289 ? 11.575 -12.234 1.777 1.00 92.56 289 HIS A CA 1
ATOM 2249 C C . HIS A 1 289 ? 13.046 -12.425 1.401 1.00 92.56 289 HIS A C 1
ATOM 2251 O O . HIS A 1 289 ? 13.475 -13.551 1.179 1.00 92.56 289 HIS A O 1
ATOM 2257 N N . CYS A 1 290 ? 13.840 -11.353 1.363 1.00 91.31 290 CYS A N 1
ATOM 2258 C CA . CYS A 1 290 ? 15.287 -11.442 1.175 1.00 91.31 290 CYS A CA 1
ATOM 2259 C C . CYS A 1 290 ? 16.055 -11.785 2.464 1.00 91.31 290 CYS A C 1
ATOM 2261 O O . CYS A 1 290 ? 17.284 -11.724 2.457 1.00 91.31 290 CYS A O 1
ATOM 2263 N N . CYS A 1 291 ? 15.366 -12.072 3.576 1.00 88.88 291 CYS A N 1
ATOM 2264 C CA . CYS A 1 291 ? 15.965 -12.348 4.887 1.00 88.88 291 CYS A CA 1
ATOM 2265 C C . CYS A 1 291 ? 16.916 -11.243 5.392 1.00 88.88 291 CYS A C 1
ATOM 2267 O O . CYS A 1 291 ? 17.771 -11.484 6.241 1.00 88.88 291 CYS A O 1
ATOM 2269 N N . LEU A 1 292 ? 16.769 -10.008 4.897 1.00 87.06 292 LEU A N 1
ATOM 2270 C CA . LEU A 1 292 ? 17.585 -8.866 5.316 1.00 87.06 292 LEU A CA 1
ATOM 2271 C C . LEU A 1 292 ? 17.069 -8.229 6.611 1.00 87.06 292 LEU A C 1
ATOM 2273 O O . LEU A 1 292 ? 17.829 -7.584 7.332 1.00 87.06 292 LEU A O 1
ATOM 2277 N N . ASN A 1 293 ? 15.774 -8.382 6.891 1.00 85.38 293 ASN A N 1
ATOM 2278 C CA . ASN A 1 293 ? 15.160 -8.029 8.163 1.00 85.38 293 ASN A CA 1
ATOM 2279 C C . ASN A 1 293 ? 13.978 -8.969 8.423 1.00 85.38 293 ASN A C 1
ATOM 2281 O O . ASN A 1 293 ? 12.981 -8.915 7.714 1.00 85.38 293 ASN A O 1
ATOM 2285 N N . THR A 1 294 ? 14.079 -9.812 9.449 1.00 81.75 294 THR A N 1
ATOM 2286 C CA . THR A 1 294 ? 13.026 -10.765 9.843 1.00 81.75 294 THR A CA 1
ATOM 2287 C C . THR A 1 294 ? 12.061 -10.197 10.886 1.00 81.75 294 THR A C 1
ATOM 2289 O O . THR A 1 294 ? 11.058 -10.820 11.227 1.00 81.75 294 THR A O 1
ATOM 2292 N N . MET A 1 295 ? 12.338 -8.996 11.398 1.00 86.88 295 MET A N 1
ATOM 2293 C CA . MET A 1 295 ? 11.525 -8.299 12.393 1.00 86.88 295 MET A CA 1
ATOM 2294 C C . MET A 1 295 ? 10.618 -7.274 11.708 1.00 86.88 295 MET A C 1
ATOM 2296 O O . MET A 1 295 ? 10.623 -6.091 12.048 1.00 86.88 295 MET A O 1
ATOM 2300 N N . THR A 1 296 ? 9.860 -7.724 10.710 1.00 90.88 296 THR A N 1
ATOM 2301 C CA . THR A 1 296 ? 8.849 -6.918 10.009 1.00 90.88 296 THR A CA 1
ATOM 2302 C C . THR A 1 296 ? 7.446 -7.308 10.471 1.00 90.88 296 THR A C 1
ATOM 2304 O O . THR A 1 296 ? 7.265 -8.303 11.175 1.00 90.88 296 THR A O 1
ATOM 2307 N N . ILE A 1 297 ? 6.426 -6.553 10.051 1.00 92.12 297 ILE A N 1
ATOM 2308 C CA . ILE A 1 297 ? 5.026 -6.936 10.293 1.00 92.12 297 ILE A CA 1
ATOM 2309 C C . ILE A 1 297 ? 4.676 -8.286 9.636 1.00 92.12 297 ILE A C 1
ATOM 2311 O O . ILE A 1 297 ? 3.835 -9.013 10.153 1.00 92.12 297 ILE A O 1
ATOM 2315 N N . PHE A 1 298 ? 5.374 -8.676 8.564 1.00 93.31 298 PHE A N 1
ATOM 2316 C CA . PHE A 1 298 ? 5.148 -9.930 7.836 1.00 93.31 298 PHE A CA 1
ATOM 2317 C C . PHE A 1 298 ? 5.689 -11.168 8.562 1.00 93.31 298 PHE A C 1
ATOM 2319 O O . PHE A 1 298 ? 5.436 -12.295 8.144 1.00 93.31 298 PHE A O 1
ATOM 2326 N N . LYS A 1 299 ? 6.351 -10.991 9.714 1.00 91.44 299 LYS A N 1
ATOM 2327 C CA . LYS A 1 299 ? 6.621 -12.079 10.666 1.00 91.44 299 LYS A CA 1
ATOM 2328 C C . LYS A 1 299 ? 5.333 -12.751 11.176 1.00 91.44 299 LYS A C 1
ATOM 2330 O O . LYS A 1 299 ? 5.373 -13.887 11.638 1.00 91.44 299 LYS A O 1
ATOM 2335 N N . TYR A 1 300 ? 4.204 -12.052 11.082 1.00 91.50 300 TYR A N 1
ATOM 2336 C CA . TYR A 1 300 ? 2.882 -12.527 11.496 1.00 91.50 300 TYR A CA 1
ATOM 2337 C C . TYR A 1 300 ? 2.023 -13.022 10.317 1.00 91.50 300 TYR A C 1
ATOM 2339 O O . TYR A 1 300 ? 0.810 -13.175 10.451 1.00 91.50 300 TYR A O 1
ATOM 2347 N N . GLY A 1 301 ? 2.632 -13.249 9.152 1.00 91.44 301 GLY A N 1
ATOM 2348 C CA . GLY A 1 301 ? 1.988 -13.861 7.991 1.00 91.44 301 GLY A CA 1
ATOM 2349 C C . GLY A 1 301 ? 1.358 -12.842 7.052 1.00 91.44 301 GLY A C 1
ATOM 2350 O O . GLY A 1 301 ? 1.931 -11.784 6.775 1.00 91.44 301 GLY A O 1
ATOM 2351 N N . VAL A 1 302 ? 0.172 -13.166 6.540 1.00 91.81 302 VAL A N 1
ATOM 2352 C CA . VAL A 1 302 ? -0.557 -12.359 5.556 1.00 91.81 302 VAL A CA 1
ATOM 2353 C C . VAL A 1 302 ? -1.271 -11.203 6.255 1.00 91.81 302 VAL A C 1
ATOM 2355 O O . VAL A 1 302 ? -2.482 -11.229 6.492 1.00 91.81 302 VAL A O 1
ATOM 2358 N N . VAL A 1 303 ? -0.487 -10.187 6.619 1.00 93.56 303 VAL A N 1
ATOM 2359 C CA . VAL A 1 303 ? -0.985 -8.952 7.232 1.00 93.56 303 VAL A CA 1
ATOM 2360 C C . VAL A 1 303 ? -1.911 -8.235 6.258 1.00 93.56 303 VAL A C 1
ATOM 2362 O O . VAL A 1 303 ? -1.504 -7.883 5.152 1.00 93.56 303 VAL A O 1
ATOM 2365 N N . TYR A 1 304 ? -3.151 -8.007 6.678 1.00 95.50 304 TYR A N 1
ATOM 2366 C CA . TYR A 1 304 ? -4.181 -7.395 5.845 1.00 95.50 304 TYR A CA 1
ATOM 2367 C C . TYR A 1 304 ? -4.390 -5.941 6.259 1.00 95.50 304 TYR A C 1
ATOM 2369 O O . TYR A 1 304 ? -4.759 -5.679 7.398 1.00 95.50 304 TYR A O 1
ATOM 2377 N N . LEU A 1 305 ? -4.138 -4.985 5.366 1.00 98.00 305 LEU A N 1
ATOM 2378 C CA . LEU A 1 305 ? -4.295 -3.559 5.655 1.00 98.00 305 LEU A CA 1
ATOM 2379 C C . LEU A 1 305 ? -5.532 -3.004 4.950 1.00 98.00 305 LEU A C 1
ATOM 2381 O O . LEU A 1 305 ? -5.598 -3.021 3.728 1.00 98.00 305 LEU A O 1
ATOM 2385 N N . ILE A 1 306 ? -6.458 -2.435 5.714 1.00 98.44 306 ILE A N 1
ATOM 2386 C CA . ILE A 1 306 ? -7.577 -1.637 5.213 1.00 98.44 306 ILE A CA 1
ATOM 2387 C C . ILE A 1 306 ? -7.274 -0.164 5.497 1.00 98.44 306 ILE A C 1
ATOM 2389 O O . ILE A 1 306 ? -7.122 0.248 6.650 1.00 98.44 306 ILE A O 1
ATOM 2393 N N . THR A 1 307 ? -7.171 0.644 4.443 1.00 98.12 307 THR A N 1
ATOM 2394 C CA . THR A 1 307 ? -6.818 2.064 4.555 1.00 98.12 307 THR A CA 1
ATOM 2395 C C . THR A 1 307 ? -7.498 2.909 3.482 1.00 98.12 307 THR A C 1
ATOM 2397 O O . THR A 1 307 ? -8.159 2.389 2.588 1.00 98.12 307 THR A O 1
ATOM 2400 N N . PHE A 1 308 ? -7.352 4.229 3.577 1.00 97.75 308 PHE A N 1
ATOM 2401 C CA . PHE A 1 308 ? -7.950 5.182 2.651 1.00 97.75 308 PHE A CA 1
ATOM 2402 C C . PHE A 1 308 ? -6.871 6.093 2.078 1.00 97.75 308 PHE A C 1
ATOM 2404 O O . PHE A 1 308 ? -6.142 6.761 2.815 1.00 97.75 308 PHE A O 1
ATOM 2411 N N . LEU A 1 309 ? -6.771 6.119 0.753 1.00 97.56 309 LEU A N 1
ATOM 2412 C CA . LEU A 1 309 ? -5.770 6.888 0.026 1.00 97.56 309 LEU A CA 1
ATOM 2413 C C . LEU A 1 309 ? -6.399 8.138 -0.583 1.00 97.56 309 LEU A C 1
ATOM 2415 O O . LEU A 1 309 ? -7.515 8.105 -1.093 1.00 97.56 309 LEU A O 1
ATOM 2419 N N . SER A 1 310 ? -5.664 9.246 -0.565 1.00 95.56 310 SER A N 1
ATOM 2420 C CA . SER A 1 310 ? -6.005 10.413 -1.384 1.00 95.56 310 SER A CA 1
ATOM 2421 C C . SER A 1 310 ? -5.956 10.052 -2.872 1.00 95.56 310 SER A C 1
ATOM 2423 O O . SER A 1 310 ? -5.207 9.159 -3.266 1.00 95.56 310 SER A O 1
ATOM 2425 N N . ALA A 1 311 ? -6.703 10.778 -3.705 1.00 94.75 311 ALA A N 1
ATOM 2426 C CA . ALA A 1 311 ? -6.772 10.568 -5.156 1.00 94.75 311 ALA A CA 1
ATOM 2427 C C . ALA A 1 311 ? -5.412 10.313 -5.833 1.00 94.75 311 ALA A C 1
ATOM 2429 O O . ALA A 1 311 ? -5.255 9.340 -6.566 1.00 94.75 311 ALA A O 1
ATOM 2430 N N . GLY A 1 312 ? -4.408 11.148 -5.542 1.00 95.12 312 GLY A N 1
ATOM 2431 C CA . GLY A 1 312 ? -3.071 11.000 -6.119 1.00 95.12 312 GLY A CA 1
ATOM 2432 C C . GLY A 1 312 ? -2.359 9.714 -5.688 1.00 95.12 312 GLY A C 1
ATOM 2433 O O . GLY A 1 312 ? -1.730 9.063 -6.516 1.00 95.12 312 GLY A O 1
ATOM 2434 N N . ASN A 1 313 ? -2.484 9.317 -4.418 1.00 97.00 313 ASN A N 1
ATOM 2435 C CA . ASN A 1 313 ? -1.870 8.084 -3.917 1.00 97.00 313 ASN A CA 1
ATOM 2436 C C . ASN A 1 313 ? -2.636 6.830 -4.322 1.00 97.00 313 ASN A C 1
ATOM 2438 O O . ASN A 1 313 ? -2.013 5.798 -4.535 1.00 97.00 313 ASN A O 1
ATOM 2442 N N . TYR A 1 314 ? -3.961 6.915 -4.445 1.00 97.75 314 TYR A N 1
ATOM 2443 C CA . TYR A 1 314 ? -4.766 5.842 -5.012 1.00 97.75 314 TYR A CA 1
ATOM 2444 C C . TYR A 1 314 ? -4.337 5.582 -6.457 1.00 97.75 314 TYR A C 1
ATOM 2446 O O . TYR A 1 314 ? -3.906 4.477 -6.765 1.00 97.75 314 TYR A O 1
ATOM 2454 N N . ALA A 1 315 ? -4.308 6.620 -7.301 1.00 97.38 315 ALA A N 1
ATOM 2455 C CA . ALA A 1 315 ? -3.819 6.503 -8.672 1.00 97.38 315 ALA A CA 1
ATOM 2456 C C . ALA A 1 315 ? -2.372 5.984 -8.726 1.00 97.38 315 ALA A C 1
ATOM 2458 O O . ALA A 1 315 ? -2.074 5.081 -9.500 1.00 97.38 315 ALA A O 1
ATOM 2459 N N . ALA A 1 316 ? -1.478 6.481 -7.865 1.00 96.94 316 ALA A N 1
ATOM 2460 C CA . ALA A 1 316 ? -0.107 5.977 -7.778 1.00 96.94 316 ALA A CA 1
ATOM 2461 C C . ALA A 1 316 ? -0.024 4.509 -7.322 1.00 96.94 316 ALA A C 1
ATOM 2463 O O . ALA A 1 316 ? 0.938 3.831 -7.666 1.00 96.94 316 ALA A O 1
ATOM 2464 N N . ALA A 1 317 ? -1.007 4.001 -6.575 1.00 97.94 317 ALA A N 1
ATOM 2465 C CA . ALA A 1 317 ? -1.055 2.602 -6.171 1.00 97.94 317 ALA A CA 1
ATOM 2466 C C . ALA A 1 317 ? -1.511 1.683 -7.313 1.00 97.94 317 ALA A C 1
ATOM 2468 O O . ALA A 1 317 ? -0.985 0.578 -7.403 1.00 97.94 317 ALA A O 1
ATOM 2469 N N . VAL A 1 318 ? -2.403 2.128 -8.209 1.00 97.12 318 VAL A N 1
ATOM 2470 C CA . VAL A 1 318 ? -3.017 1.269 -9.249 1.00 97.12 318 VAL A CA 1
ATOM 2471 C C . VAL A 1 318 ? -2.573 1.552 -10.696 1.00 97.12 318 VAL A C 1
ATOM 2473 O O . VAL A 1 318 ? -2.797 0.731 -11.579 1.00 97.12 318 VAL A O 1
ATOM 2476 N N . CYS A 1 319 ? -1.880 2.661 -10.975 1.00 96.88 319 CYS A N 1
ATOM 2477 C CA . CYS A 1 319 ? -1.509 3.071 -12.344 1.00 96.88 319 CYS A CA 1
ATOM 2478 C C . CYS A 1 319 ? -0.579 2.121 -13.123 1.00 96.88 319 CYS A C 1
ATOM 2480 O O . CYS A 1 319 ? -0.420 2.262 -14.335 1.00 96.88 319 CYS A O 1
ATOM 2482 N N . GLY A 1 320 ? 0.071 1.176 -12.447 1.00 95.69 320 GLY A N 1
ATOM 2483 C CA . GLY A 1 320 ? 0.858 0.125 -13.084 1.00 95.69 320 GLY A CA 1
ATOM 2484 C C . GLY A 1 320 ? -0.008 -0.988 -13.678 1.00 95.69 320 GLY A C 1
ATOM 2485 O O . GLY A 1 320 ? 0.446 -1.660 -14.598 1.00 95.69 320 GLY A O 1
ATOM 2486 N N . VAL A 1 321 ? -1.231 -1.176 -13.169 1.00 95.56 321 VAL A N 1
ATOM 2487 C CA . VAL A 1 321 ? -2.143 -2.267 -13.558 1.00 95.56 321 VAL A CA 1
ATOM 2488 C C . VAL A 1 321 ? -3.406 -1.791 -14.280 1.00 95.56 321 VAL A C 1
ATOM 2490 O O . VAL A 1 321 ? -4.036 -2.591 -14.961 1.00 95.56 321 VAL A O 1
ATOM 2493 N N . GLU A 1 322 ? -3.768 -0.511 -14.172 1.00 94.38 322 GLU A N 1
ATOM 2494 C CA . GLU A 1 322 ? -4.927 0.069 -14.862 1.00 94.38 322 GLU A CA 1
ATOM 2495 C C . GLU A 1 322 ? -4.514 0.816 -16.142 1.00 94.38 322 GLU A C 1
ATOM 2497 O O . GLU A 1 322 ? -3.738 1.777 -16.107 1.00 94.38 322 GLU A O 1
ATOM 2502 N N . ASP A 1 323 ? -5.054 0.389 -17.287 1.00 91.69 323 ASP A N 1
ATOM 2503 C CA . ASP A 1 323 ? -4.677 0.904 -18.611 1.00 91.69 323 ASP A CA 1
ATOM 2504 C C . ASP A 1 323 ? -5.060 2.371 -18.848 1.00 91.69 323 ASP A C 1
ATOM 2506 O O . ASP A 1 323 ? -4.350 3.105 -19.539 1.00 91.69 323 ASP A O 1
ATOM 2510 N N . ASP A 1 324 ? -6.159 2.835 -18.262 1.00 94.81 324 ASP A N 1
ATOM 2511 C CA . ASP A 1 324 ? -6.628 4.215 -18.409 1.00 94.81 324 ASP A CA 1
ATOM 2512 C C . ASP A 1 324 ? -5.814 5.224 -17.577 1.00 94.81 324 ASP A C 1
ATOM 2514 O O . ASP A 1 324 ? -5.974 6.434 -17.736 1.00 94.81 324 ASP A O 1
ATOM 2518 N N . LEU A 1 325 ? -4.863 4.747 -16.763 1.00 95.69 325 LEU A N 1
ATOM 2519 C CA . LEU A 1 325 ? -3.903 5.559 -16.012 1.00 95.69 325 LEU A CA 1
ATOM 2520 C C . LEU A 1 325 ? -2.517 5.646 -16.672 1.00 95.69 325 LEU A C 1
ATOM 2522 O O . LEU A 1 325 ? -1.575 6.176 -16.071 1.00 95.69 325 LEU A O 1
ATOM 2526 N N . LYS A 1 326 ? -2.374 5.212 -17.934 1.00 92.25 326 LYS A N 1
ATOM 2527 C CA . LYS A 1 326 ? -1.116 5.294 -18.712 1.00 92.25 326 LYS A CA 1
ATOM 2528 C C . LYS A 1 326 ? -0.552 6.708 -18.875 1.00 92.25 326 LYS A C 1
ATOM 2530 O O . LYS A 1 326 ? 0.628 6.857 -19.176 1.00 92.25 326 LYS A O 1
ATOM 2535 N N . PHE A 1 327 ? -1.355 7.749 -18.646 1.00 93.44 327 PHE A N 1
ATOM 2536 C CA . PHE A 1 327 ? -0.887 9.138 -18.653 1.00 93.44 327 PHE A CA 1
ATOM 2537 C C . PHE A 1 327 ? 0.010 9.505 -17.459 1.00 93.44 327 PHE A C 1
ATOM 2539 O O . PHE A 1 327 ? 0.610 10.582 -17.474 1.00 93.44 327 PHE A O 1
ATOM 2546 N N . THR A 1 328 ? 0.052 8.671 -16.416 1.00 94.62 328 THR A N 1
ATOM 2547 C CA . THR A 1 328 ? 0.943 8.858 -15.264 1.00 94.62 328 THR A CA 1
ATOM 2548 C C . THR A 1 328 ? 2.408 8.656 -15.656 1.00 94.62 328 THR A C 1
ATOM 2550 O O . THR A 1 328 ? 2.732 8.061 -16.684 1.00 94.62 328 THR A O 1
ATOM 2553 N N . SER A 1 329 ? 3.326 9.188 -14.846 1.00 93.56 329 SER A N 1
ATOM 2554 C CA . SER A 1 329 ? 4.755 9.096 -15.153 1.00 93.56 329 SER A CA 1
ATOM 2555 C C . SER A 1 329 ? 5.252 7.645 -15.155 1.00 93.56 329 SER A C 1
ATOM 2557 O O . SER A 1 329 ? 4.837 6.832 -14.328 1.00 93.56 329 SER A O 1
ATOM 2559 N N . ASN A 1 330 ? 6.216 7.338 -16.030 1.00 94.00 330 ASN A N 1
ATOM 2560 C CA . ASN A 1 330 ? 6.839 6.010 -16.109 1.00 94.00 330 ASN A CA 1
ATOM 2561 C C . ASN A 1 330 ? 7.349 5.528 -14.746 1.00 94.00 330 ASN A C 1
ATOM 2563 O O . ASN A 1 330 ? 7.115 4.380 -14.375 1.00 94.00 330 ASN A O 1
ATOM 2567 N N . ALA A 1 331 ? 7.992 6.413 -13.980 1.00 95.38 331 ALA A N 1
ATOM 2568 C CA . ALA A 1 331 ? 8.508 6.096 -12.654 1.00 95.38 331 ALA A CA 1
ATOM 2569 C C . ALA A 1 331 ? 7.396 5.651 -11.691 1.00 95.38 331 ALA A C 1
ATOM 2571 O O . ALA A 1 331 ? 7.563 4.662 -10.980 1.00 95.38 331 ALA A O 1
ATOM 2572 N N . GLN A 1 332 ? 6.250 6.340 -11.697 1.00 95.81 332 GLN A N 1
ATOM 2573 C CA . GLN A 1 332 ? 5.099 5.963 -10.874 1.00 95.81 332 GLN A CA 1
ATOM 2574 C C . GLN A 1 332 ? 4.478 4.645 -11.336 1.00 95.81 332 GLN A C 1
ATOM 2576 O O . GLN A 1 332 ? 4.210 3.792 -10.496 1.00 95.81 332 GLN A O 1
ATOM 2581 N N . ARG A 1 333 ? 4.326 4.431 -12.651 1.00 96.62 333 ARG A N 1
ATOM 2582 C CA . ARG A 1 333 ? 3.810 3.162 -13.194 1.00 96.62 333 ARG A CA 1
ATOM 2583 C C . ARG A 1 333 ? 4.671 1.970 -12.779 1.00 96.62 333 ARG A C 1
ATOM 2585 O O . ARG A 1 333 ? 4.132 0.964 -12.337 1.00 96.62 333 ARG A O 1
ATOM 2592 N N . HIS A 1 334 ? 5.998 2.102 -12.827 1.00 98.00 334 HIS A N 1
ATOM 2593 C CA . HIS A 1 334 ? 6.924 1.047 -12.395 1.00 98.00 334 HIS A CA 1
ATOM 2594 C C . HIS A 1 334 ? 6.864 0.790 -10.882 1.00 98.00 334 HIS A C 1
ATOM 2596 O O . HIS A 1 334 ? 6.906 -0.358 -10.444 1.00 98.00 334 HIS A O 1
ATOM 2602 N N . GLN A 1 335 ? 6.736 1.843 -10.067 1.00 97.31 335 GLN A N 1
ATOM 2603 C CA . GLN A 1 335 ? 6.555 1.699 -8.617 1.00 97.31 335 GLN A CA 1
ATOM 2604 C C . GLN A 1 335 ? 5.221 1.029 -8.272 1.00 97.31 335 GLN A C 1
ATOM 2606 O O . GLN A 1 335 ? 5.181 0.137 -7.425 1.00 97.31 335 GLN A O 1
ATOM 2611 N N . SER A 1 336 ? 4.145 1.424 -8.954 1.00 98.25 336 SER A N 1
ATOM 2612 C CA . SER A 1 336 ? 2.831 0.793 -8.845 1.00 98.25 336 SER A CA 1
ATOM 2613 C C . SER A 1 336 ? 2.877 -0.668 -9.283 1.00 98.25 336 SER A C 1
ATOM 2615 O O . SER A 1 336 ? 2.314 -1.526 -8.609 1.00 98.25 336 SER A O 1
ATOM 2617 N N . TRP A 1 337 ? 3.590 -0.980 -10.366 1.00 98.12 337 TRP A N 1
ATOM 2618 C CA . TRP A 1 337 ? 3.770 -2.351 -10.831 1.00 98.12 337 TRP A CA 1
ATOM 2619 C C . TRP A 1 337 ? 4.466 -3.215 -9.781 1.00 98.12 337 TRP A C 1
ATOM 2621 O O . TRP A 1 337 ? 3.949 -4.270 -9.425 1.00 98.12 337 TRP A O 1
ATOM 2631 N N . LEU A 1 338 ? 5.573 -2.734 -9.202 1.00 98.31 338 LEU A N 1
ATOM 2632 C CA . LEU A 1 338 ? 6.260 -3.427 -8.109 1.00 98.31 338 LEU A CA 1
ATOM 2633 C C . LEU A 1 338 ? 5.329 -3.664 -6.911 1.00 98.31 338 LEU A C 1
ATOM 2635 O O . LEU A 1 338 ? 5.289 -4.771 -6.374 1.00 98.31 338 LEU A O 1
ATOM 2639 N N . LEU A 1 339 ? 4.562 -2.642 -6.512 1.00 98.38 339 LEU A N 1
ATOM 2640 C CA . LEU A 1 339 ? 3.576 -2.761 -5.437 1.00 98.38 339 LEU A CA 1
ATOM 2641 C C . LEU A 1 339 ? 2.553 -3.863 -5.751 1.00 98.38 339 LEU A C 1
ATOM 2643 O O . LEU A 1 339 ? 2.347 -4.730 -4.913 1.00 98.38 339 LEU A O 1
ATOM 2647 N N . ASN A 1 340 ? 1.964 -3.882 -6.950 1.00 97.81 340 ASN A N 1
ATOM 2648 C CA . ASN A 1 340 ? 0.928 -4.855 -7.336 1.00 97.81 340 ASN A CA 1
ATOM 2649 C C . ASN A 1 340 ? 1.464 -6.267 -7.629 1.00 97.81 340 ASN A C 1
ATOM 2651 O O . ASN A 1 340 ? 0.713 -7.249 -7.602 1.00 97.81 340 ASN A O 1
ATOM 2655 N N . ARG A 1 341 ? 2.768 -6.390 -7.898 1.00 96.50 341 ARG A N 1
ATOM 2656 C CA . ARG A 1 341 ? 3.457 -7.683 -7.965 1.00 96.50 341 ARG A CA 1
ATOM 2657 C C . ARG A 1 341 ? 3.617 -8.289 -6.582 1.00 96.50 341 ARG A C 1
ATOM 2659 O O . ARG A 1 341 ? 3.451 -9.489 -6.435 1.00 96.50 341 ARG A O 1
ATOM 2666 N N . LEU A 1 342 ? 3.891 -7.471 -5.573 1.00 97.50 342 LEU A N 1
ATOM 2667 C CA . LEU A 1 342 ? 4.111 -7.929 -4.201 1.00 97.50 342 LEU A CA 1
ATOM 2668 C C . LEU A 1 342 ? 2.821 -8.011 -3.373 1.00 97.50 342 LEU A C 1
ATOM 2670 O O . LEU A 1 342 ? 2.706 -8.845 -2.476 1.00 97.50 342 LEU A O 1
ATOM 2674 N N . PHE A 1 343 ? 1.844 -7.165 -3.684 1.00 97.88 343 PHE A N 1
ATOM 2675 C CA . PHE A 1 343 ? 0.579 -7.053 -2.977 1.00 97.88 343 PHE A CA 1
ATOM 2676 C C . PHE A 1 343 ? -0.602 -7.159 -3.936 1.00 97.88 343 PHE A C 1
ATOM 2678 O O . PHE A 1 343 ? -0.557 -6.737 -5.087 1.00 97.88 343 PHE A O 1
ATOM 2685 N N . GLU A 1 344 ? -1.694 -7.697 -3.431 1.00 96.25 344 GLU A N 1
ATOM 2686 C CA . GLU A 1 344 ? -3.021 -7.519 -3.980 1.00 96.25 344 GLU A CA 1
ATOM 2687 C C . GLU A 1 344 ? -3.605 -6.222 -3.400 1.00 96.25 344 GLU A C 1
ATOM 2689 O O . GLU A 1 344 ? -3.794 -6.103 -2.186 1.00 96.25 344 GLU A O 1
ATOM 2694 N N . VAL A 1 345 ? -3.823 -5.228 -4.266 1.00 97.38 345 VAL A N 1
ATOM 2695 C CA . VAL A 1 345 ? -4.432 -3.938 -3.920 1.00 97.38 345 VAL A CA 1
ATOM 2696 C C . VAL A 1 345 ? -5.833 -3.909 -4.521 1.00 97.38 345 VAL A C 1
ATOM 2698 O O . VAL A 1 345 ? -5.981 -3.807 -5.735 1.00 97.38 345 VAL A O 1
ATOM 2701 N N . ILE A 1 346 ? -6.859 -4.010 -3.678 1.00 95.75 346 ILE A N 1
ATOM 2702 C CA . ILE A 1 346 ? -8.264 -4.067 -4.104 1.00 95.75 346 ILE A CA 1
ATOM 2703 C C . ILE A 1 346 ? -8.964 -2.790 -3.658 1.00 95.75 346 ILE A C 1
ATOM 2705 O O . ILE A 1 346 ? -8.808 -2.358 -2.513 1.00 95.75 346 ILE A O 1
ATOM 2709 N N . SER A 1 347 ? -9.745 -2.181 -4.550 1.00 95.81 347 SER A N 1
ATOM 2710 C CA . SER A 1 347 ? -10.619 -1.079 -4.156 1.00 95.81 347 SER A CA 1
ATOM 2711 C C . SER A 1 347 ? -11.843 -1.603 -3.414 1.00 95.81 347 SER A C 1
ATOM 2713 O O . SER A 1 347 ? -12.524 -2.510 -3.877 1.00 95.81 347 SER A O 1
ATOM 2715 N N . LEU A 1 348 ? -12.168 -0.973 -2.290 1.00 95.25 348 LEU A N 1
ATOM 2716 C CA . LEU A 1 348 ? -13.339 -1.317 -1.483 1.00 95.25 348 LEU A CA 1
ATOM 2717 C C . LEU A 1 348 ? -14.640 -0.707 -2.023 1.00 95.25 348 LEU A C 1
ATOM 2719 O O . LEU A 1 348 ? -15.726 -1.024 -1.542 1.00 95.25 348 LEU A O 1
ATOM 2723 N N . ARG A 1 349 ? -14.537 0.245 -2.959 1.00 92.62 349 ARG A N 1
ATOM 2724 C CA . ARG A 1 349 ? -15.688 0.969 -3.521 1.00 92.62 349 ARG A CA 1
ATOM 2725 C C . ARG A 1 349 ? -15.401 1.518 -4.921 1.00 92.62 349 ARG A C 1
ATOM 2727 O O . ARG A 1 349 ? -15.806 2.641 -5.247 1.00 92.62 349 ARG A O 1
ATOM 2734 N N . ASP A 1 350 ? -14.654 0.759 -5.717 1.00 88.50 350 ASP A N 1
ATOM 2735 C CA . ASP A 1 350 ? -14.164 1.165 -7.038 1.00 88.50 350 ASP A CA 1
ATOM 2736 C C . ASP A 1 350 ? -13.559 2.584 -7.002 1.00 88.50 350 ASP A C 1
ATOM 2738 O O . ASP A 1 350 ? -12.748 2.911 -6.134 1.00 88.50 350 ASP A O 1
ATOM 2742 N N . ARG A 1 351 ? -13.999 3.465 -7.904 1.00 90.81 351 ARG A N 1
ATOM 2743 C CA . ARG A 1 351 ? -13.587 4.872 -7.977 1.00 90.81 351 ARG A CA 1
ATOM 2744 C C . ARG A 1 351 ? -14.610 5.841 -7.375 1.00 90.81 351 ARG A C 1
ATOM 2746 O O . ARG A 1 351 ? -14.509 7.043 -7.582 1.00 90.81 351 ARG A O 1
ATOM 2753 N N . LYS A 1 352 ? -15.605 5.362 -6.616 1.00 90.81 352 LYS A N 1
ATOM 2754 C CA . LYS A 1 352 ? -16.627 6.250 -6.019 1.00 90.81 352 LYS A CA 1
ATOM 2755 C C . LYS A 1 352 ? -16.077 7.086 -4.861 1.00 90.81 352 LYS A C 1
ATOM 2757 O O . LYS A 1 352 ? -16.584 8.174 -4.610 1.00 90.81 352 LYS A O 1
ATOM 2762 N N . GLY A 1 353 ? -15.058 6.578 -4.165 1.00 91.06 353 GLY A N 1
ATOM 2763 C CA . GLY A 1 353 ? -14.426 7.247 -3.028 1.00 91.06 353 GLY A CA 1
ATOM 2764 C C . GLY A 1 353 ? -15.397 7.633 -1.900 1.00 91.06 353 GLY A C 1
ATOM 2765 O O . GLY A 1 353 ? -16.561 7.219 -1.853 1.00 91.06 353 GLY A O 1
ATOM 2766 N N . PHE A 1 354 ? -14.890 8.426 -0.962 1.00 93.62 354 PHE A N 1
ATOM 2767 C CA . PHE A 1 354 ? -15.617 9.025 0.156 1.00 93.62 354 PHE A CA 1
ATOM 2768 C C . PHE A 1 354 ? -15.171 10.472 0.314 1.00 93.62 354 PHE A C 1
ATOM 2770 O O . PHE A 1 354 ? -13.974 10.737 0.236 1.00 93.62 354 PHE A O 1
ATOM 2777 N N . SER A 1 355 ? -16.092 11.405 0.566 1.00 92.25 355 SER A N 1
ATOM 2778 C CA . SER A 1 355 ? -15.695 12.790 0.856 1.00 92.25 355 SER A CA 1
ATOM 2779 C C . SER A 1 355 ? -14.746 12.829 2.054 1.00 92.25 355 SER A C 1
ATOM 2781 O O . SER A 1 355 ? -14.909 12.078 3.017 1.00 92.25 355 SER A O 1
ATOM 2783 N N . ARG A 1 356 ? -13.784 13.755 2.036 1.00 89.75 356 ARG A N 1
ATOM 2784 C CA . ARG A 1 356 ? -12.921 14.060 3.187 1.00 89.75 356 ARG A CA 1
ATOM 2785 C C . ARG A 1 356 ? -13.699 14.356 4.480 1.00 89.75 356 ARG A C 1
ATOM 2787 O O . ARG A 1 356 ? -13.160 14.152 5.565 1.00 89.75 356 ARG A O 1
ATOM 2794 N N . LYS A 1 357 ? -14.961 14.797 4.370 1.00 89.81 357 LYS A N 1
ATOM 2795 C CA . LYS A 1 357 ? -15.891 15.053 5.488 1.00 89.81 357 LYS A CA 1
ATOM 2796 C C . LYS A 1 357 ? -16.460 13.779 6.119 1.00 89.81 357 LYS A C 1
ATOM 2798 O O . LYS A 1 357 ? -17.000 13.832 7.217 1.00 89.81 357 LYS A O 1
ATOM 2803 N N . ALA A 1 358 ? -16.305 12.624 5.470 1.00 93.62 358 ALA A N 1
ATOM 2804 C CA . ALA A 1 358 ? -16.649 11.319 6.037 1.00 93.62 358 ALA A CA 1
ATOM 2805 C C . ALA A 1 358 ? -15.668 10.864 7.137 1.00 93.62 358 ALA A C 1
ATOM 2807 O O . ALA A 1 358 ? -15.806 9.766 7.683 1.00 93.62 358 ALA A O 1
ATOM 2808 N N . PHE A 1 359 ? -14.687 11.706 7.465 1.00 94.44 359 PHE A N 1
ATOM 2809 C CA . PHE A 1 359 ? -13.633 11.463 8.429 1.00 94.44 359 PHE A CA 1
ATOM 2810 C C . PHE A 1 359 ? -13.605 12.557 9.499 1.00 94.44 359 PHE A C 1
ATOM 2812 O O . PHE A 1 359 ? -14.004 13.694 9.249 1.00 94.44 359 PHE A O 1
ATOM 2819 N N . THR A 1 360 ? -13.124 12.211 10.692 1.00 92.31 360 THR A N 1
ATOM 2820 C CA . THR A 1 3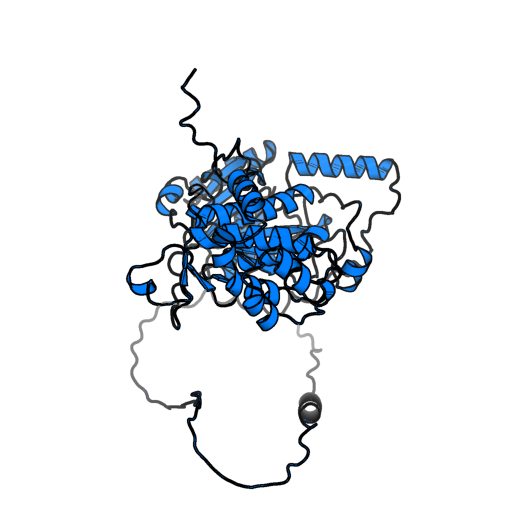60 ? -13.009 13.135 11.825 1.00 92.31 360 THR A CA 1
ATOM 2821 C C . THR A 1 360 ? -11.631 13.026 12.490 1.00 92.31 360 THR A C 1
ATOM 2823 O O . THR A 1 360 ? -11.201 11.909 12.770 1.00 92.31 360 THR A O 1
ATOM 2826 N N . PRO A 1 361 ? -10.908 14.138 12.734 1.00 91.81 361 PRO A N 1
ATOM 2827 C CA . PRO A 1 361 ? -11.112 15.441 12.097 1.00 91.81 361 PRO A CA 1
ATOM 2828 C C . PRO A 1 361 ? -11.100 15.321 10.564 1.00 91.81 361 PRO A C 1
ATOM 2830 O O . PRO A 1 361 ? -10.628 14.326 10.007 1.00 91.81 361 PRO A O 1
ATOM 2833 N N . VAL A 1 362 ? -11.659 16.325 9.889 1.00 89.50 362 VAL A N 1
ATOM 2834 C CA . VAL A 1 362 ? -11.760 16.334 8.424 1.00 89.50 362 VAL A CA 1
ATOM 2835 C C . VAL A 1 362 ? -10.365 16.194 7.814 1.00 89.50 362 VAL A C 1
ATOM 2837 O O . VAL A 1 362 ? -9.414 16.842 8.254 1.00 89.50 362 VAL A O 1
ATOM 2840 N N . ILE A 1 363 ? -10.234 15.345 6.792 1.00 89.19 363 ILE A N 1
ATOM 2841 C CA . ILE A 1 363 ? -8.951 15.180 6.104 1.00 89.19 363 ILE A CA 1
ATOM 2842 C C . ILE A 1 363 ? -8.616 16.469 5.331 1.00 89.19 363 ILE A C 1
ATOM 2844 O O . ILE A 1 363 ? -9.473 16.967 4.588 1.00 89.19 363 ILE A O 1
ATOM 2848 N N . PRO A 1 364 ? -7.386 17.005 5.463 1.00 86.56 364 PRO A N 1
ATOM 2849 C CA . PRO A 1 364 ? -6.979 18.201 4.736 1.00 86.56 364 PRO A CA 1
ATOM 2850 C C . PRO A 1 364 ? -7.041 17.989 3.223 1.00 86.56 364 PRO A C 1
ATOM 2852 O O . PRO A 1 364 ? -6.533 16.995 2.698 1.00 86.56 364 PRO A O 1
ATOM 2855 N N . LEU A 1 365 ? -7.645 18.938 2.510 1.00 82.81 365 LEU A N 1
ATOM 2856 C CA . LEU A 1 365 ? -7.794 18.859 1.058 1.00 82.81 365 LEU A CA 1
ATOM 2857 C C . LEU A 1 365 ? -6.461 19.112 0.342 1.00 82.81 365 LEU A C 1
ATOM 2859 O O . LEU A 1 365 ? -5.776 20.094 0.603 1.00 82.81 365 LEU A O 1
ATOM 2863 N N . HIS A 1 366 ? -6.068 18.248 -0.590 1.00 77.38 366 HIS A N 1
ATOM 2864 C CA . HIS A 1 366 ? -4.757 18.382 -1.214 1.00 77.38 366 HIS A CA 1
ATOM 2865 C C . HIS A 1 366 ? -4.710 19.561 -2.199 1.00 77.38 366 HIS A C 1
ATOM 2867 O O . HIS A 1 366 ? -5.514 19.622 -3.131 1.00 77.38 366 HIS A O 1
ATOM 2873 N N . LYS A 1 367 ? -3.740 20.472 -2.009 1.00 76.19 367 LYS A N 1
ATOM 2874 C CA . LYS A 1 367 ? -3.604 21.706 -2.810 1.00 76.19 367 LYS A CA 1
ATOM 2875 C C . LYS A 1 367 ? -3.431 21.444 -4.304 1.00 76.19 367 LYS A C 1
ATOM 2877 O O . LYS A 1 367 ? -3.998 22.168 -5.110 1.00 76.19 367 LYS A O 1
ATOM 2882 N N . THR A 1 368 ? -2.627 20.449 -4.674 1.00 79.38 368 THR A N 1
ATOM 2883 C CA . THR A 1 368 ? -2.325 20.142 -6.076 1.00 79.38 368 THR A CA 1
ATOM 2884 C C . THR A 1 368 ? -2.179 18.644 -6.283 1.00 79.38 368 THR A C 1
ATOM 2886 O O . THR A 1 368 ? -1.499 17.959 -5.523 1.00 79.38 368 THR A O 1
ATOM 2889 N N . ILE A 1 369 ? -2.790 18.114 -7.342 1.00 86.06 369 ILE A N 1
ATOM 2890 C CA . ILE A 1 369 ? -2.607 16.719 -7.751 1.00 86.06 369 ILE A CA 1
ATOM 2891 C C . ILE A 1 369 ? -2.066 16.688 -9.176 1.00 86.06 369 ILE A C 1
ATOM 2893 O O . ILE A 1 369 ? -2.571 17.364 -10.073 1.00 86.06 369 ILE A O 1
ATOM 2897 N N . ALA A 1 370 ? -1.017 15.895 -9.396 1.00 88.50 370 ALA A N 1
ATOM 2898 C CA . ALA A 1 370 ? -0.500 15.664 -10.736 1.00 88.50 370 ALA A CA 1
ATOM 2899 C C . ALA A 1 370 ? -1.594 15.039 -11.615 1.00 88.50 370 ALA A C 1
ATOM 2901 O O . ALA A 1 370 ? -2.231 14.068 -11.217 1.00 88.50 370 ALA A O 1
ATOM 2902 N N . HIS A 1 371 ? -1.792 15.588 -12.814 1.00 91.56 371 HIS A N 1
ATOM 2903 C CA . HIS A 1 371 ? -2.787 15.110 -13.781 1.00 91.56 371 HIS A CA 1
ATOM 2904 C C . HIS A 1 371 ? -4.248 15.144 -13.294 1.00 91.56 371 HIS A C 1
ATOM 2906 O O . HIS A 1 371 ? -5.068 14.393 -13.810 1.00 91.56 371 HIS A O 1
ATOM 2912 N N . GLU A 1 372 ? -4.603 16.036 -12.362 1.00 91.25 372 GLU A N 1
ATOM 2913 C CA . GLU A 1 372 ? -5.950 16.128 -11.768 1.00 91.25 372 GLU A CA 1
ATOM 2914 C C . GLU A 1 372 ? -7.101 16.098 -12.788 1.00 91.25 372 GLU A C 1
ATOM 2916 O O . GLU A 1 372 ? -8.070 15.373 -12.589 1.00 91.25 372 GLU A O 1
ATOM 2921 N N . LYS A 1 373 ? -6.979 16.812 -13.917 1.00 92.00 373 LYS A N 1
ATOM 2922 C CA . LYS A 1 373 ? -7.999 16.795 -14.984 1.00 92.00 373 LYS A CA 1
ATOM 2923 C C . LYS A 1 373 ? -8.204 15.399 -15.585 1.00 92.00 373 LYS A C 1
ATOM 2925 O O . LYS A 1 373 ? -9.333 14.934 -15.661 1.00 92.00 373 LYS A O 1
ATOM 2930 N N . LYS A 1 374 ? -7.111 14.721 -15.948 1.00 95.06 374 LYS A N 1
ATOM 2931 C CA . LYS A 1 374 ? -7.154 13.363 -16.516 1.00 95.06 374 LYS A CA 1
ATOM 2932 C C . LYS A 1 374 ? -7.631 12.340 -15.489 1.00 95.06 374 LYS A C 1
ATOM 2934 O O . LYS A 1 374 ? -8.367 11.425 -15.825 1.00 95.06 374 LYS A O 1
ATOM 2939 N N . LEU A 1 375 ? -7.251 12.518 -14.222 1.00 95.12 375 LEU A N 1
ATOM 2940 C CA . LEU A 1 375 ? -7.764 11.702 -13.122 1.00 95.12 375 LEU A CA 1
ATOM 2941 C C . LEU A 1 375 ? -9.285 11.856 -12.984 1.00 95.12 375 LEU A C 1
ATOM 2943 O O . LEU A 1 375 ? -9.991 10.858 -12.864 1.00 95.12 375 LEU A O 1
ATOM 2947 N N . ALA A 1 376 ? -9.804 13.081 -13.075 1.00 92.81 376 ALA A N 1
ATOM 2948 C CA . ALA A 1 376 ? -11.239 13.329 -13.006 1.00 92.81 376 ALA A CA 1
ATOM 2949 C C . ALA A 1 376 ? -12.009 12.702 -14.185 1.00 92.81 376 ALA A C 1
ATOM 2951 O O . ALA A 1 376 ? -13.104 12.183 -13.964 1.00 92.81 376 ALA A O 1
ATOM 2952 N N . GLU A 1 377 ? -11.435 12.699 -15.396 1.00 94.88 377 GLU A N 1
ATOM 2953 C CA . GLU A 1 377 ? -11.997 12.030 -16.587 1.00 94.88 377 GLU A CA 1
ATOM 2954 C C . GLU A 1 377 ? -12.182 10.522 -16.369 1.00 94.88 377 GLU A C 1
ATOM 2956 O O . GLU A 1 377 ? -13.183 9.956 -16.802 1.00 94.88 377 GLU A O 1
ATOM 2961 N N . VAL A 1 378 ? -11.272 9.887 -15.627 1.00 94.62 378 VAL A N 1
ATOM 2962 C CA . VAL A 1 378 ? -11.355 8.461 -15.273 1.00 94.62 378 VAL A CA 1
ATOM 2963 C C . VAL A 1 378 ? -12.073 8.211 -13.936 1.00 94.62 378 VAL A C 1
ATOM 2965 O O . VAL A 1 378 ? -12.071 7.099 -13.413 1.00 94.62 378 VAL A O 1
ATOM 2968 N N . GLY A 1 379 ? -12.715 9.229 -13.357 1.00 93.31 379 GLY A N 1
ATOM 2969 C CA . GLY A 1 379 ? -13.512 9.106 -12.133 1.00 93.31 379 GLY A CA 1
ATOM 2970 C C . GLY A 1 379 ? -12.729 9.204 -10.820 1.00 93.31 379 GLY A C 1
ATOM 2971 O O . GLY A 1 379 ? -13.321 9.030 -9.761 1.00 93.31 379 GLY A O 1
ATOM 2972 N N . ILE A 1 380 ? -11.434 9.528 -10.853 1.00 95.00 380 ILE A N 1
ATOM 2973 C CA . ILE A 1 380 ? -10.609 9.772 -9.663 1.00 95.00 380 ILE A CA 1
ATOM 2974 C C . ILE A 1 380 ? -10.548 11.284 -9.398 1.00 95.00 380 ILE A C 1
ATOM 2976 O O . ILE A 1 380 ? -9.790 12.030 -10.009 1.00 95.00 380 ILE A O 1
ATOM 2980 N N . ARG A 1 381 ? -11.362 11.760 -8.461 1.00 92.00 381 ARG A N 1
ATOM 2981 C CA . ARG A 1 381 ? -11.479 13.173 -8.079 1.00 92.00 381 ARG A CA 1
ATOM 2982 C C . ARG A 1 381 ? -10.701 13.506 -6.810 1.00 92.00 381 ARG A C 1
ATOM 2984 O O . ARG A 1 381 ? -10.696 12.724 -5.855 1.00 92.00 381 ARG A O 1
ATOM 2991 N N . ASN A 1 382 ? -10.087 14.690 -6.798 1.00 89.69 382 ASN A N 1
ATOM 2992 C CA . ASN A 1 382 ? -9.532 15.313 -5.597 1.00 89.69 382 ASN A CA 1
ATOM 2993 C C . ASN A 1 382 ? -10.640 15.556 -4.551 1.00 89.69 382 ASN A C 1
ATOM 2995 O O . ASN A 1 382 ? -11.818 15.615 -4.893 1.00 89.69 382 ASN A O 1
ATOM 2999 N N . GLY A 1 383 ? -10.270 15.621 -3.273 1.00 85.75 383 GLY A N 1
ATOM 3000 C CA . GLY A 1 383 ? -11.208 15.734 -2.146 1.00 85.75 383 GLY A CA 1
ATOM 3001 C C . GLY A 1 383 ? -11.934 14.450 -1.756 1.00 85.75 383 GLY A C 1
ATOM 3002 O O . GLY A 1 383 ? -12.510 14.382 -0.667 1.00 85.75 383 GLY A O 1
ATOM 3003 N N . LEU A 1 384 ? -11.821 13.404 -2.577 1.00 93.06 384 LEU A N 1
ATOM 3004 C CA . LEU A 1 384 ? -12.247 12.059 -2.224 1.00 93.06 384 LEU A CA 1
ATOM 3005 C C . LEU A 1 384 ? -11.086 11.210 -1.696 1.00 93.06 384 LEU A C 1
ATOM 3007 O O . LEU A 1 384 ? -9.928 11.335 -2.107 1.00 93.06 384 LEU A O 1
ATOM 3011 N N . MET A 1 385 ? -11.451 10.301 -0.803 1.00 95.50 385 MET A N 1
ATOM 3012 C CA . MET A 1 385 ? -10.615 9.271 -0.212 1.00 95.50 385 MET A CA 1
ATOM 3013 C C . MET A 1 385 ? -11.068 7.906 -0.722 1.00 95.50 385 MET A C 1
ATOM 3015 O O . MET A 1 385 ? -12.246 7.563 -0.633 1.00 95.50 385 MET A O 1
ATOM 3019 N N . TYR A 1 386 ? -10.141 7.118 -1.243 1.00 97.44 386 TYR A N 1
ATOM 3020 C CA . TYR A 1 386 ? -10.413 5.831 -1.874 1.00 97.44 386 TYR A CA 1
ATOM 3021 C C . TYR A 1 386 ? -10.037 4.726 -0.899 1.00 97.44 386 TYR A C 1
ATOM 3023 O O . TYR A 1 386 ? -8.870 4.599 -0.523 1.00 97.44 386 TYR A O 1
ATOM 3031 N N . GLY A 1 387 ? -11.041 3.974 -0.450 1.00 97.75 387 GLY A N 1
ATOM 3032 C CA . GLY A 1 387 ? -10.834 2.822 0.419 1.00 97.75 387 GLY A CA 1
ATOM 3033 C C . GLY A 1 387 ? -10.159 1.704 -0.360 1.00 97.75 387 GLY A C 1
ATOM 3034 O O . GLY A 1 387 ? -10.654 1.310 -1.413 1.00 97.75 387 GLY A O 1
ATOM 3035 N N . VAL A 1 388 ? -9.047 1.199 0.161 1.00 98.38 388 VAL A N 1
ATOM 3036 C CA . VAL A 1 388 ? -8.310 0.079 -0.417 1.00 98.38 388 VAL A CA 1
ATOM 3037 C C . VAL A 1 388 ? -8.005 -0.958 0.649 1.00 98.38 388 VAL A C 1
ATOM 3039 O O . VAL A 1 388 ? -7.714 -0.624 1.802 1.00 98.38 388 VAL A O 1
ATOM 3042 N N . SER A 1 389 ? -8.026 -2.217 0.240 1.00 97.62 389 SER A N 1
ATOM 3043 C CA . SER A 1 389 ? -7.418 -3.301 0.989 1.00 97.62 389 SER A CA 1
ATOM 3044 C C . SER A 1 389 ? -6.117 -3.731 0.328 1.00 97.62 389 SER A C 1
ATOM 3046 O O . SER A 1 389 ? -6.067 -3.934 -0.884 1.00 97.62 389 SER A O 1
ATOM 3048 N N . ILE A 1 390 ? -5.066 -3.873 1.128 1.00 98.19 390 ILE A N 1
ATOM 3049 C CA . ILE A 1 390 ? -3.723 -4.240 0.691 1.00 98.19 390 ILE A CA 1
ATOM 3050 C C . ILE A 1 390 ? -3.338 -5.532 1.405 1.00 98.19 390 ILE A C 1
ATOM 3052 O O . ILE A 1 390 ? -3.279 -5.582 2.637 1.00 98.19 390 ILE A O 1
ATOM 3056 N N . ARG A 1 391 ? -3.069 -6.579 0.626 1.00 95.62 391 ARG A N 1
ATOM 3057 C CA . ARG A 1 391 ? -2.725 -7.918 1.115 1.00 95.62 391 ARG A CA 1
ATOM 3058 C C . ARG A 1 391 ? -1.444 -8.404 0.438 1.00 95.62 391 ARG A C 1
ATOM 3060 O O . ARG A 1 391 ? -1.374 -8.332 -0.783 1.00 95.62 391 ARG A O 1
ATOM 3067 N N . PRO A 1 392 ? -0.423 -8.896 1.157 1.00 95.44 392 PRO A N 1
ATOM 3068 C CA . PRO A 1 392 ? 0.757 -9.446 0.502 1.00 95.44 392 PRO A CA 1
ATOM 3069 C C . PRO A 1 392 ? 0.396 -10.739 -0.237 1.00 95.44 392 PRO A C 1
ATOM 3071 O O . PRO A 1 392 ? -0.416 -11.534 0.247 1.00 95.44 392 PRO A O 1
ATOM 3074 N N . ARG A 1 393 ? 0.994 -10.954 -1.409 1.00 93.12 393 ARG A N 1
ATOM 3075 C CA . ARG A 1 393 ? 0.815 -12.197 -2.164 1.00 93.12 393 ARG A CA 1
ATOM 3076 C C . ARG A 1 393 ? 1.680 -13.306 -1.563 1.00 93.12 393 ARG A C 1
ATOM 3078 O O . ARG A 1 393 ? 2.834 -13.074 -1.223 1.00 93.12 393 ARG A O 1
ATOM 3085 N N . CYS A 1 394 ? 1.134 -14.519 -1.485 1.00 88.88 394 CYS A N 1
ATOM 3086 C CA . CYS A 1 394 ? 1.880 -15.717 -1.067 1.00 88.88 394 CYS A CA 1
ATOM 3087 C C . CYS A 1 394 ? 2.534 -16.452 -2.246 1.00 88.88 394 CYS A C 1
ATOM 3089 O O . CYS A 1 394 ? 3.330 -17.362 -2.052 1.00 88.88 394 CYS A O 1
ATOM 3091 N N . THR A 1 395 ? 2.183 -16.070 -3.472 1.00 90.44 395 THR A N 1
ATOM 3092 C CA . THR A 1 395 ? 2.762 -16.597 -4.707 1.00 90.44 395 THR A CA 1
ATOM 3093 C C . THR A 1 395 ? 3.228 -15.422 -5.552 1.00 90.44 395 THR A C 1
ATOM 3095 O O . THR A 1 395 ? 2.556 -14.388 -5.621 1.00 90.44 395 THR A O 1
ATOM 3098 N N . LEU A 1 396 ? 4.392 -15.561 -6.178 1.00 92.62 396 LEU A N 1
ATOM 3099 C CA . LEU A 1 396 ? 4.973 -14.504 -6.990 1.00 92.62 396 LEU A CA 1
ATOM 3100 C C . LEU A 1 396 ? 5.578 -15.083 -8.263 1.00 92.62 396 LEU A C 1
ATOM 3102 O O . LEU A 1 396 ? 6.425 -15.973 -8.224 1.00 92.62 396 LEU A O 1
ATOM 3106 N N . GLN A 1 397 ? 5.154 -14.517 -9.387 1.00 92.44 397 GLN A N 1
ATOM 3107 C CA . GLN A 1 397 ? 5.678 -14.821 -10.706 1.00 92.44 397 GLN A CA 1
ATOM 3108 C C . GLN A 1 397 ? 6.149 -13.530 -11.375 1.00 92.44 397 GLN A C 1
ATOM 3110 O O . GLN A 1 397 ? 5.409 -12.539 -11.416 1.00 92.44 397 GLN A O 1
ATOM 3115 N N . ILE A 1 398 ? 7.375 -13.555 -11.898 1.00 94.56 398 ILE A N 1
ATOM 3116 C CA . ILE A 1 398 ? 7.987 -12.459 -12.653 1.00 94.56 398 ILE A CA 1
ATOM 3117 C C . ILE A 1 398 ? 8.437 -13.027 -14.000 1.00 94.56 398 ILE A C 1
ATOM 3119 O O . ILE A 1 398 ? 9.445 -13.726 -14.092 1.00 94.56 398 ILE A O 1
ATOM 3123 N N . GLY A 1 399 ? 7.657 -12.761 -15.048 1.00 92.12 399 GLY A N 1
ATOM 3124 C CA . GLY A 1 399 ? 7.860 -13.372 -16.359 1.00 92.12 399 GLY A CA 1
ATOM 3125 C C . GLY A 1 399 ? 7.739 -14.894 -16.263 1.00 92.12 399 GLY A C 1
ATOM 3126 O O . GLY A 1 399 ? 6.731 -15.420 -15.787 1.00 92.12 399 GLY A O 1
ATOM 3127 N N . SER A 1 400 ? 8.785 -15.608 -16.672 1.00 91.06 400 SER A N 1
ATOM 3128 C CA . SER A 1 400 ? 8.865 -17.068 -16.535 1.00 91.06 400 SER A CA 1
ATOM 3129 C C . SER A 1 400 ? 9.433 -17.543 -15.191 1.00 91.06 400 SER A C 1
ATOM 3131 O O . SER A 1 400 ? 9.518 -18.748 -14.979 1.00 91.06 400 SER A O 1
ATOM 3133 N N . LEU A 1 401 ? 9.823 -16.634 -14.289 1.00 92.50 401 LEU A N 1
ATOM 3134 C CA . LEU A 1 401 ? 10.395 -16.985 -12.989 1.00 92.50 401 LEU A CA 1
ATOM 3135 C C . LEU A 1 401 ? 9.300 -17.159 -11.938 1.00 92.50 401 LEU A C 1
ATOM 3137 O O . LEU A 1 401 ? 8.509 -16.244 -11.696 1.00 92.50 401 LEU A O 1
ATOM 3141 N N . THR A 1 402 ? 9.306 -18.306 -11.269 1.00 92.62 402 THR A N 1
ATOM 3142 C CA . THR A 1 402 ? 8.538 -18.554 -10.047 1.00 92.62 402 THR A CA 1
ATOM 3143 C C . THR A 1 402 ? 9.431 -18.265 -8.850 1.00 92.62 402 THR A C 1
ATOM 3145 O O . THR A 1 402 ? 10.488 -18.873 -8.695 1.00 92.62 402 THR A O 1
ATOM 3148 N N . ILE A 1 403 ? 9.020 -17.320 -8.007 1.00 92.81 403 ILE A N 1
ATOM 3149 C CA . ILE A 1 403 ? 9.825 -16.862 -6.874 1.00 92.81 403 ILE A CA 1
ATOM 3150 C C . ILE A 1 403 ? 9.357 -17.562 -5.598 1.00 92.81 403 ILE A C 1
ATOM 3152 O O . ILE A 1 403 ? 8.179 -17.475 -5.247 1.00 92.81 403 ILE A O 1
ATOM 3156 N N . VAL A 1 404 ? 10.283 -18.196 -4.877 1.00 91.44 404 VAL A N 1
ATOM 3157 C CA . VAL A 1 404 ? 10.016 -18.909 -3.614 1.00 91.44 404 VAL A CA 1
ATOM 3158 C C . VAL A 1 404 ? 10.920 -18.404 -2.487 1.00 91.44 404 VAL A C 1
ATOM 3160 O O . VAL A 1 404 ? 12.006 -17.882 -2.737 1.00 91.44 404 VAL A O 1
ATOM 3163 N N . SER A 1 405 ? 10.481 -18.504 -1.227 1.00 85.81 405 SER A N 1
ATOM 3164 C CA . SER A 1 405 ? 11.277 -18.028 -0.076 1.00 85.81 405 SER A CA 1
ATOM 3165 C C . SER A 1 405 ? 12.445 -18.944 0.297 1.00 85.81 405 SER A C 1
ATOM 3167 O O . SER A 1 405 ? 13.385 -18.481 0.936 1.00 85.81 405 SER A O 1
ATOM 3169 N N . GLY A 1 406 ? 12.410 -20.208 -0.112 1.00 75.75 406 GLY A N 1
ATOM 3170 C CA . GLY A 1 406 ? 13.532 -21.134 -0.019 1.00 75.75 406 GLY A CA 1
ATOM 3171 C C . GLY A 1 406 ? 13.442 -22.124 -1.168 1.00 75.75 406 GLY A C 1
ATOM 3172 O O . GLY A 1 406 ? 12.341 -22.561 -1.480 1.00 75.75 406 GLY A O 1
ATOM 3173 N N . VAL A 1 407 ? 14.579 -22.426 -1.795 1.00 61.75 407 VAL A N 1
ATOM 3174 C CA . VAL A 1 407 ? 14.664 -23.440 -2.851 1.00 61.75 407 VAL A CA 1
ATOM 3175 C C . VAL A 1 407 ? 14.963 -24.777 -2.176 1.00 61.75 407 VAL A C 1
ATOM 3177 O O . VAL A 1 407 ? 16.038 -24.951 -1.597 1.00 61.75 407 VAL A O 1
ATOM 3180 N N . GLY A 1 408 ? 13.994 -25.689 -2.169 1.00 59.25 408 GLY A N 1
ATOM 3181 C CA . GLY A 1 408 ? 14.171 -27.040 -1.631 1.00 59.25 408 GLY A CA 1
ATOM 3182 C C . GLY A 1 408 ? 15.099 -27.901 -2.500 1.00 59.25 408 GLY A C 1
ATOM 3183 O O . GLY A 1 408 ? 15.336 -27.597 -3.667 1.00 59.25 408 GLY A O 1
ATOM 3184 N N . ALA A 1 409 ? 15.596 -29.021 -1.960 1.00 51.56 409 ALA A N 1
ATOM 3185 C CA . ALA A 1 409 ? 16.452 -29.958 -2.706 1.00 51.56 409 ALA A CA 1
ATOM 3186 C C . ALA A 1 409 ? 15.763 -30.547 -3.959 1.00 51.56 409 ALA A C 1
ATOM 3188 O O . ALA A 1 409 ? 16.434 -30.849 -4.943 1.00 51.56 409 ALA A O 1
ATOM 3189 N N . GLU A 1 410 ? 14.431 -30.663 -3.947 1.00 51.72 410 GLU A N 1
ATOM 3190 C CA . GLU A 1 410 ? 13.635 -31.135 -5.091 1.00 51.72 410 GLU A CA 1
ATOM 3191 C C . GLU A 1 410 ? 13.369 -30.048 -6.146 1.00 51.72 410 GLU A C 1
ATOM 3193 O O . GLU A 1 410 ? 13.075 -30.353 -7.300 1.00 51.72 410 GLU A O 1
ATOM 3198 N N . GLU A 1 411 ? 13.528 -28.770 -5.792 1.00 55.97 411 GLU A N 1
ATOM 3199 C CA . GLU A 1 411 ? 13.292 -27.628 -6.687 1.00 55.97 411 GLU A CA 1
ATOM 3200 C C . GLU A 1 411 ? 14.522 -27.285 -7.542 1.00 55.97 411 GLU A C 1
ATOM 3202 O O . GLU A 1 411 ? 14.439 -26.469 -8.457 1.00 55.97 411 GLU A O 1
ATOM 3207 N N . TYR A 1 412 ? 15.651 -27.959 -7.303 1.00 51.72 412 TYR A N 1
ATOM 3208 C CA . TYR A 1 412 ? 16.913 -27.757 -8.021 1.00 51.72 412 TYR A CA 1
ATOM 3209 C C . TYR A 1 412 ? 16.840 -28.129 -9.516 1.00 51.72 412 TYR A C 1
ATOM 3211 O O . TYR A 1 412 ? 17.677 -27.699 -10.309 1.00 51.72 412 TYR A O 1
ATOM 3219 N N . TYR A 1 413 ? 15.838 -28.920 -9.918 1.00 50.84 413 TYR A N 1
ATOM 3220 C CA . TYR A 1 413 ? 15.667 -29.397 -11.295 1.00 50.84 413 TYR A CA 1
ATOM 3221 C C . TYR A 1 413 ? 14.695 -28.555 -12.138 1.00 50.84 413 TYR A C 1
ATOM 3223 O O . TYR A 1 413 ? 14.611 -28.761 -13.351 1.00 50.84 413 TYR A O 1
ATOM 3231 N N . ASP A 1 414 ? 13.986 -27.588 -11.542 1.00 65.19 414 ASP A N 1
ATOM 3232 C CA . ASP A 1 414 ? 13.074 -26.704 -12.272 1.00 65.19 414 ASP A CA 1
ATOM 3233 C C . ASP A 1 414 ? 13.775 -25.383 -12.624 1.00 65.19 414 ASP A C 1
ATOM 3235 O O . ASP A 1 414 ? 13.926 -24.487 -11.794 1.00 65.19 414 ASP A O 1
ATOM 3239 N N . ARG A 1 415 ? 14.192 -25.247 -13.891 1.00 66.31 415 ARG A N 1
ATOM 3240 C CA . ARG A 1 415 ? 14.942 -24.085 -14.413 1.00 66.31 415 ARG A CA 1
ATOM 3241 C C . ARG A 1 415 ? 14.214 -22.733 -14.295 1.00 66.31 415 ARG A C 1
ATOM 3243 O O . ARG A 1 415 ? 14.813 -21.713 -14.628 1.00 66.31 415 ARG A O 1
ATOM 3250 N N . GLY A 1 416 ? 12.953 -22.702 -13.855 1.00 79.81 416 GLY A N 1
ATOM 3251 C CA . GLY A 1 416 ? 12.180 -21.478 -13.630 1.00 79.81 416 GLY A CA 1
ATOM 3252 C C . GLY A 1 416 ? 11.986 -21.083 -12.163 1.00 79.81 416 GLY A C 1
ATOM 3253 O O . GLY A 1 416 ? 11.428 -20.015 -11.916 1.00 79.81 416 GLY A O 1
ATOM 3254 N N . VAL A 1 417 ? 12.399 -21.903 -11.190 1.00 86.62 417 VAL A N 1
ATOM 3255 C CA . VAL A 1 417 ? 12.215 -21.611 -9.758 1.00 86.62 417 VAL A CA 1
ATOM 3256 C C . VAL A 1 417 ? 13.466 -20.946 -9.196 1.00 86.62 417 VAL A C 1
ATOM 3258 O O . VAL A 1 417 ? 14.574 -21.453 -9.344 1.00 86.62 417 VAL A O 1
ATOM 3261 N N . VAL A 1 418 ? 13.298 -19.792 -8.553 1.00 89.69 418 VAL A N 1
ATOM 3262 C CA . VAL A 1 418 ? 14.418 -18.998 -8.032 1.00 89.69 418 VAL A CA 1
ATOM 3263 C C . VAL A 1 418 ? 14.131 -18.463 -6.632 1.00 89.69 418 VAL A C 1
ATOM 3265 O O . VAL A 1 418 ? 12.992 -18.143 -6.279 1.00 89.69 418 VAL A O 1
ATOM 3268 N N . SER A 1 419 ? 15.191 -18.325 -5.834 1.00 91.00 419 SER A N 1
ATOM 3269 C CA . SER A 1 419 ? 15.090 -17.777 -4.483 1.00 91.00 419 SER A CA 1
ATOM 3270 C C . SER A 1 419 ? 14.730 -16.290 -4.504 1.00 91.00 419 SER A C 1
ATOM 3272 O O . SER A 1 419 ? 15.318 -15.480 -5.229 1.00 91.00 419 SER A O 1
ATOM 3274 N N . ALA A 1 420 ? 13.814 -15.898 -3.620 1.00 91.94 420 ALA A N 1
ATOM 3275 C CA . ALA A 1 420 ? 13.454 -14.508 -3.378 1.00 91.94 420 ALA A CA 1
ATOM 3276 C C . ALA A 1 420 ? 14.667 -13.637 -3.002 1.00 91.94 420 ALA A C 1
ATOM 3278 O O . ALA A 1 420 ? 14.744 -12.479 -3.424 1.00 91.94 420 ALA A O 1
ATOM 3279 N N . SER A 1 421 ? 15.634 -14.192 -2.257 1.00 89.62 421 SER A N 1
ATOM 3280 C CA . SER A 1 421 ? 16.868 -13.496 -1.859 1.00 89.62 421 SER A CA 1
ATOM 3281 C C . SER A 1 421 ? 17.698 -13.019 -3.046 1.00 89.62 421 SER A C 1
ATOM 3283 O O . SER A 1 421 ? 18.320 -11.958 -2.972 1.00 89.62 421 SER A O 1
ATOM 3285 N N . ASP A 1 422 ? 17.668 -13.772 -4.142 1.00 88.19 422 ASP A N 1
ATOM 3286 C CA . ASP A 1 422 ? 18.570 -13.575 -5.274 1.00 88.19 422 ASP A CA 1
ATOM 3287 C C . ASP A 1 422 ? 17.964 -12.632 -6.311 1.00 88.19 422 ASP A C 1
ATOM 3289 O O . ASP A 1 422 ? 18.683 -11.951 -7.046 1.00 88.19 422 ASP A O 1
ATOM 3293 N N . VAL A 1 423 ? 16.630 -12.574 -6.360 1.00 92.50 423 VAL A N 1
ATOM 3294 C CA . VAL A 1 423 ? 15.892 -11.951 -7.461 1.00 92.50 423 VAL A CA 1
ATOM 3295 C C . VAL A 1 423 ? 15.182 -10.666 -7.048 1.00 92.50 423 VAL A C 1
ATOM 3297 O O . VAL A 1 423 ? 15.231 -9.691 -7.796 1.00 92.50 423 VAL A O 1
ATOM 3300 N N . LEU A 1 424 ? 14.558 -10.592 -5.866 1.00 94.62 424 LEU A N 1
ATOM 3301 C CA . LEU A 1 424 ? 13.659 -9.472 -5.539 1.00 94.62 424 LEU A CA 1
ATOM 3302 C C . LEU A 1 424 ? 14.359 -8.111 -5.501 1.00 94.62 424 LEU A C 1
ATOM 3304 O O . LEU A 1 424 ? 13.814 -7.118 -5.984 1.00 94.62 424 LEU A O 1
ATOM 3308 N N . LEU A 1 425 ? 15.579 -8.046 -4.964 1.00 93.94 425 LEU A N 1
ATOM 3309 C CA . LEU A 1 425 ? 16.348 -6.798 -4.936 1.00 93.94 425 LEU A CA 1
ATOM 3310 C C . LEU A 1 425 ? 16.795 -6.369 -6.334 1.00 93.94 425 LEU A C 1
ATOM 3312 O O . LEU A 1 425 ? 16.769 -5.175 -6.635 1.00 93.94 425 LEU A O 1
ATOM 3316 N N . LYS A 1 426 ? 17.163 -7.330 -7.192 1.00 94.44 426 LYS A N 1
ATOM 3317 C CA . LYS A 1 426 ? 17.493 -7.066 -8.599 1.00 94.44 426 LYS A CA 1
ATOM 3318 C C . LYS A 1 426 ? 16.271 -6.566 -9.351 1.00 94.44 426 LYS A C 1
ATOM 3320 O O . LYS A 1 426 ? 16.376 -5.606 -10.100 1.00 94.44 426 LYS A O 1
ATOM 3325 N N . TYR A 1 427 ? 15.112 -7.170 -9.110 1.00 96.88 427 TYR A N 1
ATOM 3326 C CA . TYR A 1 427 ? 13.858 -6.783 -9.741 1.00 96.88 427 TYR A CA 1
ATOM 3327 C C . TYR A 1 427 ? 13.402 -5.385 -9.312 1.00 96.88 427 TYR A C 1
ATOM 3329 O O . TYR A 1 427 ? 13.061 -4.545 -10.144 1.00 96.88 427 TYR A O 1
ATOM 3337 N N . ALA A 1 428 ? 13.479 -5.078 -8.015 1.00 96.62 428 ALA A N 1
ATOM 3338 C CA . ALA A 1 428 ? 13.191 -3.739 -7.512 1.00 96.62 428 ALA A CA 1
ATOM 3339 C C . ALA A 1 428 ? 14.161 -2.689 -8.085 1.00 96.62 428 ALA A C 1
ATOM 3341 O O . ALA A 1 428 ? 13.746 -1.577 -8.425 1.00 96.62 428 ALA A O 1
ATOM 3342 N N . PHE A 1 429 ? 15.446 -3.037 -8.226 1.00 95.75 429 PHE A N 1
ATOM 3343 C CA . PHE A 1 429 ? 16.432 -2.196 -8.903 1.00 95.75 429 PHE A CA 1
ATOM 3344 C C . PHE A 1 429 ? 16.088 -2.003 -10.384 1.00 95.75 429 PHE A C 1
ATOM 3346 O O . PHE A 1 429 ? 16.040 -0.862 -10.838 1.00 95.75 429 PHE A O 1
ATOM 3353 N N . TRP A 1 430 ? 15.789 -3.088 -11.102 1.00 96.56 430 TRP A N 1
ATOM 3354 C CA . TRP A 1 430 ? 15.388 -3.103 -12.509 1.00 96.56 430 TRP A CA 1
ATOM 3355 C C . TRP A 1 430 ? 14.240 -2.131 -12.772 1.00 96.56 430 TRP A C 1
ATOM 3357 O O . TRP A 1 430 ? 14.409 -1.184 -13.538 1.00 96.56 430 TRP A O 1
ATOM 3367 N N . LEU A 1 431 ? 13.128 -2.269 -12.045 1.00 97.44 431 LEU A N 1
ATOM 3368 C CA . LEU A 1 431 ? 11.979 -1.374 -12.197 1.00 97.44 431 LEU A CA 1
ATOM 3369 C C . LEU A 1 431 ? 12.309 0.080 -11.826 1.00 97.44 431 LEU A C 1
ATOM 3371 O O . LEU A 1 431 ? 11.757 1.018 -12.401 1.00 97.44 431 LEU A O 1
ATOM 3375 N N . THR A 1 432 ? 13.235 0.288 -10.886 1.00 95.75 432 THR A N 1
ATOM 3376 C CA . THR A 1 432 ? 13.698 1.631 -10.513 1.00 95.75 432 THR A CA 1
ATOM 3377 C C . THR A 1 432 ? 14.519 2.284 -11.626 1.00 95.75 432 THR A C 1
ATOM 3379 O O . THR A 1 432 ? 14.406 3.495 -11.821 1.00 95.75 432 THR A O 1
ATOM 3382 N N . VAL A 1 433 ? 15.373 1.537 -12.332 1.00 95.50 433 VAL A N 1
ATOM 3383 C CA . VAL A 1 433 ? 16.217 2.099 -13.399 1.00 95.50 433 VAL A CA 1
ATOM 3384 C C . VAL A 1 433 ? 15.452 2.265 -14.706 1.00 95.50 433 VAL A C 1
ATOM 3386 O O . VAL A 1 433 ? 15.560 3.324 -15.323 1.00 95.50 433 VAL A O 1
ATOM 3389 N N . THR A 1 434 ? 14.609 1.303 -15.089 1.00 96.31 434 THR A N 1
ATOM 3390 C CA . THR A 1 434 ? 13.773 1.424 -16.295 1.00 96.31 434 THR A CA 1
ATOM 3391 C C . THR A 1 434 ? 12.698 2.494 -16.127 1.00 96.31 434 THR A C 1
ATOM 3393 O O . THR A 1 434 ? 12.445 3.263 -17.052 1.00 96.31 434 THR A O 1
ATOM 3396 N N . GLY A 1 435 ? 12.146 2.653 -14.919 1.00 96.25 435 GLY A N 1
ATOM 3397 C CA . GLY A 1 435 ? 11.170 3.701 -14.614 1.00 96.25 435 GLY A CA 1
ATOM 3398 C C . GLY A 1 435 ? 11.704 5.133 -14.758 1.00 96.25 435 GLY A C 1
ATOM 3399 O O . GLY A 1 435 ? 10.914 6.064 -14.905 1.00 96.25 435 GLY A O 1
ATOM 3400 N N . LYS A 1 436 ? 13.030 5.333 -14.753 1.00 95.75 436 LYS A N 1
ATOM 3401 C CA . LYS A 1 436 ? 13.665 6.646 -14.980 1.00 95.75 436 LYS A CA 1
ATOM 3402 C C . LYS A 1 436 ? 13.819 7.000 -16.459 1.00 95.75 436 LYS A C 1
ATOM 3404 O O . LYS A 1 436 ? 14.165 8.140 -16.768 1.00 95.75 436 LYS A O 1
ATOM 3409 N N . LEU A 1 437 ? 13.604 6.050 -17.366 1.00 95.44 437 LEU A N 1
ATOM 3410 C CA . LEU A 1 437 ? 13.717 6.299 -18.797 1.00 95.44 437 LEU A CA 1
ATOM 3411 C C . LEU A 1 437 ? 12.568 7.197 -19.276 1.00 95.44 437 LEU A C 1
ATOM 3413 O O . LEU A 1 437 ? 11.409 7.054 -18.873 1.00 95.44 437 LEU A O 1
ATOM 3417 N N . THR A 1 438 ? 12.897 8.137 -20.163 1.00 93.81 438 THR A N 1
ATOM 3418 C CA . THR A 1 438 ? 11.903 9.044 -20.756 1.00 93.81 438 THR A CA 1
ATOM 3419 C C . THR A 1 438 ? 11.042 8.299 -21.774 1.00 93.81 438 THR A C 1
ATOM 3421 O O . THR A 1 438 ? 11.504 7.327 -22.370 1.00 93.81 438 THR A O 1
ATOM 3424 N N . SER A 1 439 ? 9.821 8.775 -22.027 1.00 91.81 439 SER A N 1
ATOM 3425 C CA . SER A 1 439 ? 8.867 8.136 -22.950 1.00 91.81 439 SER A CA 1
ATOM 3426 C C . SER A 1 439 ? 9.415 7.900 -24.363 1.00 91.81 439 SER A C 1
ATOM 3428 O O . SER A 1 439 ? 9.084 6.896 -24.977 1.00 91.81 439 SER A O 1
ATOM 3430 N N . LYS A 1 440 ? 10.294 8.781 -24.858 1.00 93.62 440 LYS A N 1
ATOM 3431 C CA . LYS A 1 440 ? 10.899 8.691 -26.200 1.00 93.62 440 LYS A CA 1
ATOM 3432 C C . LYS A 1 440 ? 12.128 7.781 -26.272 1.00 93.62 440 LYS A C 1
ATOM 3434 O O . LYS A 1 440 ? 12.719 7.634 -27.335 1.00 93.62 440 LYS A O 1
ATOM 3439 N N . THR A 1 441 ? 12.570 7.231 -25.145 1.00 96.00 441 THR A N 1
ATOM 3440 C CA . THR A 1 441 ? 13.787 6.416 -25.099 1.00 96.00 441 THR A CA 1
ATOM 3441 C C . THR A 1 441 ? 13.566 5.114 -25.865 1.00 96.00 441 THR A C 1
ATOM 3443 O O . THR A 1 441 ? 12.629 4.389 -25.537 1.00 96.00 441 THR A O 1
ATOM 3446 N N . ASN A 1 442 ? 14.441 4.798 -26.827 1.00 95.94 442 ASN A N 1
ATOM 3447 C CA . ASN A 1 442 ? 14.495 3.469 -27.437 1.00 95.94 442 ASN A CA 1
ATOM 3448 C C . ASN A 1 442 ? 14.989 2.462 -26.387 1.00 95.94 442 ASN A C 1
ATOM 3450 O O . ASN A 1 442 ? 16.112 2.569 -25.881 1.00 95.94 442 ASN A O 1
ATOM 3454 N N . VAL A 1 443 ? 14.126 1.512 -26.032 1.00 94.62 443 VAL A N 1
ATOM 3455 C CA . VAL A 1 443 ? 14.401 0.543 -24.966 1.00 94.62 443 VAL A CA 1
ATOM 3456 C C . VAL A 1 443 ? 15.441 -0.468 -25.420 1.00 94.62 443 VAL A C 1
ATOM 3458 O O . VAL A 1 443 ? 16.368 -0.752 -24.668 1.00 94.62 443 VAL A O 1
ATOM 3461 N N . CYS A 1 444 ? 15.349 -0.950 -26.660 1.00 93.31 444 CYS A N 1
ATOM 3462 C CA . CYS A 1 444 ? 16.291 -1.919 -27.213 1.00 93.31 444 CYS A CA 1
ATOM 3463 C C . CYS A 1 444 ? 17.727 -1.381 -27.179 1.00 93.31 444 CYS A C 1
ATOM 3465 O O . CYS A 1 444 ? 18.618 -2.036 -26.637 1.00 93.31 444 CYS A O 1
ATOM 3467 N N . ASP A 1 445 ? 17.940 -0.147 -27.642 1.00 94.06 445 ASP A N 1
ATOM 3468 C CA . ASP A 1 445 ? 19.268 0.476 -27.643 1.00 94.06 445 ASP A CA 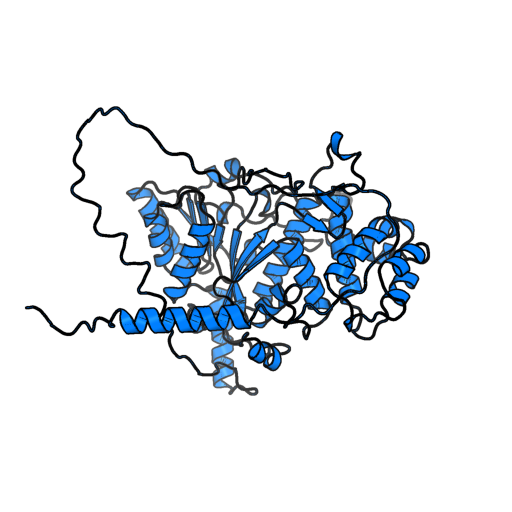1
ATOM 3469 C C . ASP A 1 445 ? 19.821 0.668 -26.228 1.00 94.06 445 ASP A C 1
ATOM 3471 O O . ASP A 1 445 ? 21.005 0.426 -25.979 1.00 94.06 445 ASP A O 1
ATOM 3475 N N . LYS A 1 446 ? 18.972 1.060 -25.269 1.00 95.12 446 LYS A N 1
ATOM 3476 C CA . LYS A 1 446 ? 19.404 1.205 -23.874 1.00 95.12 446 LYS A CA 1
ATOM 3477 C C . LYS A 1 446 ? 19.746 -0.123 -23.219 1.00 95.12 446 LYS A C 1
ATOM 3479 O O . LYS A 1 446 ? 20.748 -0.195 -22.513 1.00 95.12 446 LYS A O 1
ATOM 3484 N N . LEU A 1 447 ? 18.976 -1.174 -23.478 1.00 94.12 447 LEU A N 1
ATOM 3485 C CA . LEU A 1 447 ? 19.288 -2.497 -22.948 1.00 94.12 447 LEU A CA 1
ATOM 3486 C C . LEU A 1 447 ? 20.577 -3.058 -23.545 1.00 94.12 447 LEU A C 1
ATOM 3488 O O . LEU A 1 447 ? 21.361 -3.634 -22.803 1.00 94.12 447 LEU A O 1
ATOM 3492 N N . ARG A 1 448 ? 20.861 -2.821 -24.831 1.00 93.31 448 ARG A N 1
ATOM 3493 C CA . ARG A 1 448 ? 22.145 -3.203 -25.447 1.00 93.31 448 ARG A CA 1
ATOM 3494 C C . ARG A 1 448 ? 23.333 -2.481 -24.811 1.00 93.31 448 ARG A C 1
ATOM 3496 O O . ARG A 1 448 ? 24.388 -3.080 -24.651 1.00 93.31 448 ARG A O 1
ATOM 3503 N N . GLN A 1 449 ? 23.156 -1.219 -24.411 1.00 93.50 449 GLN A N 1
ATOM 3504 C CA . GLN A 1 449 ? 24.177 -0.476 -23.660 1.00 93.50 449 GLN A CA 1
ATOM 3505 C C . GLN A 1 449 ? 24.406 -1.065 -22.262 1.00 93.50 449 GLN A C 1
ATOM 3507 O O . GLN A 1 449 ? 25.536 -1.084 -21.784 1.00 93.50 449 GLN A O 1
ATOM 3512 N N . TRP A 1 450 ? 23.348 -1.524 -21.590 1.00 94.50 450 TRP A N 1
ATOM 3513 C CA . TRP A 1 450 ? 23.456 -2.093 -20.244 1.00 94.50 450 TRP A CA 1
ATOM 3514 C C . TRP A 1 450 ? 23.910 -3.555 -20.225 1.00 94.50 450 TRP A C 1
ATOM 3516 O O . TRP A 1 450 ? 24.562 -3.954 -19.263 1.00 94.50 450 TRP A O 1
ATOM 3526 N N . PHE A 1 451 ? 23.580 -4.328 -21.261 1.00 93.69 451 PHE A N 1
ATOM 3527 C CA . PHE A 1 451 ? 23.847 -5.763 -21.386 1.00 93.69 451 PHE A CA 1
ATOM 3528 C C . PHE A 1 451 ? 24.419 -6.092 -22.778 1.00 93.69 451 PHE A C 1
ATOM 3530 O O . PHE A 1 451 ? 23.737 -6.711 -23.605 1.00 93.69 451 PHE A O 1
ATOM 3537 N N . PRO A 1 452 ? 25.668 -5.686 -23.065 1.00 90.25 452 PRO A N 1
ATOM 3538 C CA . PRO A 1 452 ? 26.274 -5.858 -24.388 1.00 90.25 452 PRO A CA 1
ATOM 3539 C C . PRO A 1 452 ? 26.429 -7.329 -24.805 1.00 90.25 452 PRO A C 1
ATOM 3541 O O . PRO A 1 452 ? 26.432 -7.631 -25.993 1.00 90.25 452 PRO A O 1
ATOM 3544 N N . GLU A 1 453 ? 26.493 -8.259 -23.853 1.00 89.62 453 GLU A N 1
ATOM 3545 C CA . GLU A 1 453 ? 26.620 -9.696 -24.135 1.00 89.62 453 GLU A CA 1
ATOM 3546 C C . GLU A 1 453 ? 25.267 -10.395 -24.362 1.00 89.62 453 GLU A C 1
ATOM 3548 O O . GLU A 1 453 ? 25.212 -11.537 -24.804 1.00 89.62 453 GLU A O 1
ATOM 3553 N N . SER A 1 454 ? 24.149 -9.708 -24.102 1.00 91.00 454 SER A N 1
ATOM 3554 C CA . SER A 1 454 ? 22.793 -10.284 -24.155 1.00 91.00 454 SER A CA 1
ATOM 3555 C C . SER A 1 454 ? 21.930 -9.718 -25.283 1.00 91.00 454 SER A C 1
ATOM 3557 O O . SER A 1 454 ? 20.701 -9.772 -25.234 1.00 91.00 454 SER A O 1
ATOM 3559 N N . VAL A 1 455 ? 22.559 -9.187 -26.335 1.00 88.88 455 VAL A N 1
ATOM 3560 C CA . VAL A 1 455 ? 21.875 -8.547 -27.475 1.00 88.88 455 VAL A CA 1
ATOM 3561 C C . VAL A 1 455 ? 20.869 -9.485 -28.149 1.00 88.88 455 VAL A C 1
ATOM 3563 O O . VAL A 1 455 ? 19.778 -9.045 -28.522 1.00 88.88 455 VAL A O 1
ATOM 3566 N N . SER A 1 456 ? 21.207 -10.771 -28.281 1.00 89.31 456 SER A N 1
ATOM 3567 C CA . SER A 1 456 ? 20.321 -11.788 -28.858 1.00 89.31 456 SER A CA 1
ATOM 3568 C C . SER A 1 456 ? 19.066 -12.000 -28.004 1.00 89.31 456 SER A C 1
ATOM 3570 O O . SER A 1 456 ? 17.961 -11.989 -28.543 1.00 89.31 456 SER A O 1
ATOM 3572 N N . LYS A 1 457 ? 19.219 -12.097 -26.673 1.00 89.88 457 LYS A N 1
ATOM 3573 C CA . LYS A 1 457 ? 18.107 -12.209 -25.713 1.00 89.88 457 LYS A CA 1
ATOM 3574 C C . LYS A 1 457 ? 17.214 -10.966 -25.724 1.00 89.88 457 LYS A C 1
ATOM 3576 O O . LYS A 1 457 ? 16.003 -11.084 -25.621 1.00 89.88 457 LYS A O 1
ATOM 3581 N N . ILE A 1 458 ? 17.792 -9.772 -25.861 1.00 90.88 458 ILE A N 1
ATOM 3582 C CA . ILE A 1 458 ? 17.025 -8.517 -25.923 1.00 90.88 458 ILE A CA 1
ATOM 3583 C C . ILE A 1 458 ? 16.201 -8.459 -27.212 1.00 90.88 458 ILE A C 1
ATOM 3585 O O . ILE A 1 458 ? 15.008 -8.168 -27.179 1.00 90.88 458 ILE A O 1
ATOM 3589 N N . THR A 1 459 ? 16.836 -8.748 -28.349 1.00 88.44 459 THR A N 1
ATOM 3590 C CA . THR A 1 459 ? 16.208 -8.617 -29.673 1.00 88.44 459 THR A CA 1
ATOM 3591 C C . THR A 1 459 ? 15.107 -9.664 -29.893 1.00 88.44 459 THR A C 1
ATOM 3593 O O . THR A 1 459 ? 14.189 -9.421 -30.667 1.00 88.44 459 THR A O 1
ATOM 3596 N N . SER A 1 460 ? 15.147 -10.803 -29.188 1.00 88.75 460 SER A N 1
ATOM 3597 C CA . SER A 1 460 ? 14.059 -11.790 -29.218 1.00 88.75 460 SER A CA 1
ATOM 3598 C C . SER A 1 460 ? 12.839 -11.400 -28.375 1.00 88.75 460 SER A C 1
ATOM 3600 O O . SER A 1 460 ? 11.763 -11.950 -28.593 1.00 88.75 460 SER A O 1
ATOM 3602 N N . GLN A 1 461 ? 12.984 -10.464 -27.430 1.00 87.88 461 GLN A N 1
ATOM 3603 C CA . GLN A 1 461 ? 11.903 -10.035 -26.533 1.00 87.88 461 GLN A CA 1
ATOM 3604 C C . GLN A 1 461 ? 11.226 -8.737 -26.981 1.00 87.88 461 GLN A C 1
ATOM 3606 O O . GLN A 1 461 ? 10.036 -8.554 -26.731 1.00 87.88 461 GLN A O 1
ATOM 3611 N N . ILE A 1 462 ? 11.965 -7.822 -27.619 1.00 90.88 462 ILE A N 1
ATOM 3612 C CA . ILE A 1 462 ? 11.448 -6.512 -28.032 1.00 90.88 462 ILE A CA 1
ATOM 3613 C C . ILE A 1 462 ? 11.924 -6.107 -29.427 1.00 90.88 462 ILE A C 1
ATOM 3615 O O . ILE A 1 462 ? 13.051 -6.392 -29.833 1.00 90.88 462 ILE A O 1
ATOM 3619 N N . GLY A 1 463 ? 11.064 -5.379 -30.143 1.00 86.88 463 GLY A N 1
ATOM 3620 C CA . GLY A 1 463 ? 11.392 -4.806 -31.446 1.00 86.88 463 GLY A CA 1
ATOM 3621 C C . GLY A 1 463 ? 12.489 -3.739 -31.358 1.00 86.88 463 GLY A C 1
ATOM 3622 O O . GLY A 1 463 ? 12.592 -3.005 -30.374 1.00 86.88 463 GLY A O 1
ATOM 3623 N N . SER A 1 464 ? 13.287 -3.611 -32.420 1.00 87.38 464 SER A N 1
ATOM 3624 C CA . SER A 1 464 ? 14.440 -2.697 -32.479 1.00 87.38 464 SER A CA 1
ATOM 3625 C C . SER A 1 464 ? 14.084 -1.212 -32.354 1.00 87.38 464 SER A C 1
ATOM 3627 O O . SER A 1 464 ? 14.947 -0.410 -32.010 1.00 87.38 464 SER A O 1
ATOM 3629 N N . SER A 1 465 ? 12.835 -0.835 -32.633 1.00 88.94 465 SER A N 1
ATOM 3630 C CA . SER A 1 465 ? 12.334 0.543 -32.564 1.00 88.94 465 SER A CA 1
ATOM 3631 C C . SER A 1 465 ? 11.396 0.805 -31.380 1.00 88.94 465 SER A C 1
ATOM 3633 O O . SER A 1 465 ? 10.791 1.872 -31.328 1.00 88.94 465 SER A O 1
ATOM 3635 N N . ALA A 1 466 ? 11.238 -0.148 -30.453 1.00 91.81 466 ALA A N 1
ATOM 3636 C CA . ALA A 1 466 ? 10.302 -0.013 -29.339 1.00 91.81 466 ALA A CA 1
ATOM 3637 C C . ALA A 1 466 ? 10.726 1.120 -28.390 1.00 91.81 466 ALA A C 1
ATOM 3639 O O . ALA A 1 466 ? 11.825 1.099 -27.818 1.00 91.81 466 ALA A O 1
ATOM 3640 N N . THR A 1 467 ? 9.849 2.108 -28.204 1.00 94.81 467 THR A N 1
ATOM 3641 C CA . THR A 1 467 ? 10.071 3.189 -27.240 1.00 94.81 467 THR A CA 1
ATOM 3642 C C . THR A 1 467 ? 9.450 2.856 -25.888 1.00 94.81 467 THR A C 1
ATOM 3644 O O . THR A 1 467 ? 8.570 2.007 -25.780 1.00 94.81 467 THR A O 1
ATOM 3647 N N . MET A 1 468 ? 9.871 3.547 -24.827 1.00 93.25 468 MET A N 1
ATOM 3648 C CA . MET A 1 468 ? 9.275 3.381 -23.493 1.00 93.25 468 MET A CA 1
ATOM 3649 C C . MET A 1 468 ? 7.762 3.629 -23.461 1.00 93.25 468 MET A C 1
ATOM 3651 O O . MET A 1 468 ? 7.091 3.090 -22.587 1.00 93.25 468 MET A O 1
ATOM 3655 N N . ALA A 1 469 ? 7.232 4.466 -24.358 1.00 89.69 469 ALA A N 1
ATOM 3656 C CA . ALA A 1 469 ? 5.798 4.727 -24.451 1.00 89.69 469 ALA A CA 1
ATOM 3657 C C . ALA A 1 469 ? 5.011 3.534 -25.019 1.00 89.69 469 ALA A C 1
ATOM 3659 O O . ALA A 1 469 ? 3.852 3.359 -24.651 1.00 89.69 469 ALA A O 1
ATOM 3660 N N . ASP A 1 470 ? 5.649 2.723 -25.866 1.00 90.44 470 ASP A N 1
ATOM 3661 C CA . ASP A 1 470 ? 5.041 1.563 -26.530 1.00 90.44 470 ASP A CA 1
ATOM 3662 C C . ASP A 1 470 ? 5.078 0.303 -25.653 1.00 90.44 470 ASP A C 1
ATOM 3664 O O . ASP A 1 470 ? 4.447 -0.703 -25.966 1.00 90.44 470 ASP A O 1
ATOM 3668 N N . MET A 1 471 ? 5.850 0.348 -24.565 1.00 92.75 471 MET A N 1
ATOM 3669 C CA . MET A 1 471 ? 6.096 -0.794 -23.697 1.00 92.75 471 MET A CA 1
ATOM 3670 C C . MET A 1 471 ? 5.012 -0.952 -22.630 1.00 92.75 471 MET A C 1
ATOM 3672 O O . MET A 1 471 ? 4.738 -0.051 -21.829 1.00 92.75 471 MET A O 1
ATOM 3676 N N . GLU A 1 472 ? 4.476 -2.162 -22.543 1.00 92.94 472 GLU A N 1
ATOM 3677 C CA . GLU A 1 472 ? 3.590 -2.587 -21.471 1.00 92.94 472 GLU A CA 1
ATOM 3678 C C . GLU A 1 472 ? 4.369 -3.102 -20.258 1.00 92.94 472 GLU A C 1
ATOM 3680 O O . GLU A 1 472 ? 5.469 -3.647 -20.370 1.00 92.94 472 GLU A O 1
ATOM 3685 N N . MET A 1 473 ? 3.782 -2.975 -19.063 1.00 94.81 473 MET A N 1
ATOM 3686 C CA . MET A 1 473 ? 4.476 -3.323 -17.814 1.00 94.81 473 MET A CA 1
ATOM 3687 C C . MET A 1 473 ? 4.890 -4.802 -17.748 1.00 94.81 473 MET A C 1
ATOM 3689 O O . MET A 1 473 ? 5.979 -5.119 -17.277 1.00 94.81 473 MET A O 1
ATOM 3693 N N . HIS A 1 474 ? 4.080 -5.711 -18.298 1.00 94.56 474 HIS A N 1
ATOM 3694 C CA . HIS A 1 474 ? 4.401 -7.141 -18.341 1.00 94.56 474 HIS A CA 1
ATOM 3695 C C . HIS A 1 474 ? 5.616 -7.469 -19.225 1.00 94.56 474 HIS A C 1
ATOM 3697 O O . HIS A 1 474 ? 6.306 -8.454 -18.972 1.00 94.56 474 HIS A O 1
ATOM 3703 N N . GLN A 1 475 ? 5.933 -6.642 -20.226 1.00 94.94 475 GLN A N 1
ATOM 3704 C CA . GLN A 1 475 ? 7.119 -6.848 -21.060 1.00 94.94 475 GLN A CA 1
ATOM 3705 C C . GLN A 1 475 ? 8.407 -6.598 -20.264 1.00 94.94 475 GLN A C 1
ATOM 3707 O O . GLN A 1 475 ? 9.412 -7.266 -20.499 1.00 94.94 475 GLN A O 1
ATOM 3712 N N . PHE A 1 476 ? 8.379 -5.707 -19.265 1.00 96.25 476 PHE A N 1
ATOM 3713 C CA . PHE A 1 476 ? 9.509 -5.519 -18.351 1.00 96.25 476 PHE A CA 1
ATOM 3714 C C . PHE A 1 476 ? 9.753 -6.739 -17.458 1.00 96.25 476 PHE A C 1
ATOM 3716 O O . PHE A 1 476 ? 10.902 -6.979 -17.092 1.00 96.25 476 PHE A O 1
ATOM 3723 N N . ASP A 1 477 ? 8.721 -7.524 -17.142 1.00 96.38 477 ASP A N 1
ATOM 3724 C CA . ASP A 1 477 ? 8.876 -8.780 -16.399 1.00 96.38 477 ASP A CA 1
ATOM 3725 C C . ASP A 1 477 ? 9.535 -9.860 -17.266 1.00 96.38 477 ASP A C 1
ATOM 3727 O O . ASP A 1 477 ? 10.418 -10.578 -16.798 1.00 96.38 477 ASP A O 1
ATOM 3731 N N . MET A 1 478 ? 9.151 -9.946 -18.544 1.00 95.25 478 MET A N 1
ATOM 3732 C CA . MET A 1 478 ? 9.756 -10.874 -19.509 1.00 95.25 478 MET A CA 1
ATOM 3733 C C . MET A 1 478 ? 11.224 -10.538 -19.776 1.00 95.25 478 MET A C 1
ATOM 3735 O O . MET A 1 478 ? 12.086 -11.416 -19.718 1.00 95.25 478 MET A O 1
ATOM 3739 N N . LEU A 1 479 ? 11.523 -9.254 -19.988 1.00 95.50 479 LEU A N 1
ATOM 3740 C CA . LEU A 1 479 ? 12.892 -8.764 -20.145 1.00 95.50 479 LEU A CA 1
ATOM 3741 C C . LEU A 1 479 ? 13.736 -9.037 -18.901 1.00 95.50 479 LEU A C 1
ATOM 3743 O O . LEU A 1 479 ? 14.862 -9.514 -19.017 1.00 95.50 479 LEU A O 1
ATOM 3747 N N . PHE A 1 480 ? 13.189 -8.778 -17.713 1.00 95.62 480 PHE A N 1
ATOM 3748 C CA . PHE A 1 480 ? 13.880 -9.092 -16.471 1.00 95.62 480 PHE A CA 1
ATOM 3749 C C . PHE A 1 480 ? 14.170 -10.591 -16.356 1.00 95.62 480 PHE A C 1
ATOM 3751 O O . PHE A 1 480 ? 15.309 -10.966 -16.088 1.00 95.62 480 PHE A O 1
ATOM 3758 N N . SER A 1 481 ? 13.178 -11.446 -16.620 1.00 93.50 481 SER A N 1
ATOM 3759 C CA . SER A 1 481 ? 13.352 -12.900 -16.599 1.00 93.50 481 SER A CA 1
ATOM 3760 C C . SER A 1 481 ? 14.513 -13.354 -17.492 1.00 93.50 481 SER A C 1
ATOM 3762 O O . SER A 1 481 ? 15.358 -14.140 -17.064 1.00 93.50 481 SER A O 1
ATOM 3764 N N . ALA A 1 482 ? 14.627 -12.790 -18.697 1.00 92.12 482 ALA A N 1
ATOM 3765 C CA . ALA A 1 482 ? 15.692 -13.132 -19.637 1.00 92.12 482 ALA A CA 1
ATOM 3766 C C . ALA A 1 482 ? 17.093 -12.637 -19.214 1.00 92.12 482 ALA A C 1
ATOM 3768 O O . ALA A 1 482 ? 18.086 -13.270 -19.576 1.00 92.12 482 ALA A O 1
ATOM 3769 N N . LEU A 1 483 ? 17.177 -11.526 -18.469 1.00 93.12 483 LEU A N 1
ATOM 3770 C CA . LEU A 1 483 ? 18.428 -10.793 -18.205 1.00 93.12 483 LEU A CA 1
ATOM 3771 C C . LEU A 1 483 ? 18.924 -10.862 -16.749 1.00 93.12 483 LEU A C 1
ATOM 3773 O O . LEU A 1 483 ? 20.042 -10.439 -16.460 1.00 93.12 483 LEU A O 1
ATOM 3777 N N . HIS A 1 484 ? 18.125 -11.360 -15.800 1.00 91.25 484 HIS A N 1
ATOM 3778 C CA . HIS A 1 484 ? 18.432 -11.262 -14.361 1.00 91.25 484 HIS A CA 1
ATOM 3779 C C . HIS A 1 484 ? 19.729 -11.972 -13.918 1.00 91.25 484 HIS A C 1
ATOM 3781 O O . HIS A 1 484 ? 20.316 -11.593 -12.894 1.00 91.25 484 HIS A O 1
ATOM 3787 N N . ASN A 1 485 ? 20.173 -12.990 -14.661 1.00 87.75 485 ASN A N 1
ATOM 3788 C CA . ASN A 1 485 ? 21.459 -13.657 -14.435 1.00 87.75 485 ASN A CA 1
ATOM 3789 C C . ASN A 1 485 ? 22.620 -12.749 -14.861 1.00 87.75 485 ASN A C 1
ATOM 3791 O O . ASN A 1 485 ? 23.527 -12.491 -14.070 1.00 87.75 485 ASN A O 1
ATOM 3795 N N . ASP A 1 486 ? 22.496 -12.134 -16.037 1.00 87.94 486 ASP A N 1
ATOM 3796 C CA . ASP A 1 486 ? 23.502 -11.244 -16.625 1.00 87.94 486 ASP A CA 1
ATOM 3797 C C . ASP A 1 486 ? 23.695 -9.957 -15.787 1.00 87.94 486 ASP A C 1
ATOM 3799 O O . ASP A 1 486 ? 24.751 -9.322 -15.817 1.00 87.94 486 ASP A O 1
ATOM 3803 N N . MET A 1 487 ? 22.706 -9.589 -14.956 1.00 85.56 487 MET A N 1
ATOM 3804 C CA . MET A 1 487 ? 22.800 -8.463 -14.010 1.00 85.56 487 MET A CA 1
ATOM 3805 C C . MET A 1 487 ? 23.949 -8.581 -12.998 1.00 85.56 487 MET A C 1
ATOM 3807 O O . MET A 1 487 ? 24.434 -7.553 -12.523 1.00 85.56 487 MET A O 1
ATOM 3811 N N . ASN A 1 488 ? 24.371 -9.799 -12.648 1.00 74.12 488 ASN A N 1
ATOM 3812 C CA . ASN A 1 488 ? 25.463 -10.022 -11.696 1.00 74.12 488 ASN A CA 1
ATOM 3813 C C . ASN A 1 488 ? 26.848 -10.000 -12.348 1.00 74.12 488 ASN A C 1
ATOM 3815 O O . ASN A 1 488 ? 27.820 -9.662 -11.677 1.00 74.12 488 ASN A O 1
ATOM 3819 N N . GLU A 1 489 ? 26.930 -10.392 -13.615 1.00 71.94 489 GLU A N 1
ATOM 3820 C CA . GLU A 1 489 ? 28.190 -10.789 -14.245 1.00 71.94 489 GLU A CA 1
ATOM 3821 C C . GLU A 1 489 ? 28.682 -9.728 -15.230 1.00 71.94 489 GLU A C 1
ATOM 3823 O O . GLU A 1 489 ? 29.832 -9.303 -15.164 1.00 71.94 489 GLU A O 1
ATOM 3828 N N . THR A 1 490 ? 27.797 -9.253 -16.110 1.00 69.69 490 THR A N 1
ATOM 3829 C CA . THR A 1 490 ? 28.190 -8.532 -17.336 1.00 69.69 490 THR A CA 1
ATOM 3830 C C . THR A 1 490 ? 27.445 -7.208 -17.516 1.00 69.69 490 THR A C 1
ATOM 3832 O O . THR A 1 490 ? 27.660 -6.474 -18.481 1.00 69.69 490 THR A O 1
ATOM 3835 N N . CYS A 1 491 ? 26.574 -6.857 -16.567 1.00 84.75 491 CYS A N 1
ATOM 3836 C CA . CYS A 1 491 ? 25.782 -5.638 -16.628 1.00 84.75 491 CYS A CA 1
ATOM 3837 C C . CYS A 1 491 ? 26.599 -4.381 -16.295 1.00 84.75 491 CYS A C 1
ATOM 3839 O O . CYS A 1 491 ? 27.183 -4.257 -15.213 1.00 84.75 491 CYS A O 1
ATOM 3841 N N . ALA A 1 492 ? 26.519 -3.375 -17.171 1.00 88.75 492 ALA A N 1
ATOM 3842 C CA . ALA A 1 492 ? 27.153 -2.069 -16.975 1.00 88.75 492 ALA A CA 1
ATOM 3843 C C . ALA A 1 492 ? 26.622 -1.307 -15.739 1.00 88.75 492 ALA A C 1
ATOM 3845 O O . ALA A 1 492 ? 27.258 -0.371 -15.257 1.00 88.75 492 ALA A O 1
ATOM 3846 N N . LEU A 1 493 ? 25.462 -1.709 -15.202 1.00 87.94 493 LEU A N 1
ATOM 3847 C CA . LEU A 1 493 ? 24.838 -1.116 -14.016 1.00 87.94 493 LEU A CA 1
ATOM 3848 C C . LEU A 1 493 ? 25.200 -1.826 -12.701 1.00 87.94 493 LEU A C 1
ATOM 3850 O O . LEU A 1 493 ? 24.659 -1.466 -11.651 1.00 87.94 493 LEU A O 1
ATOM 3854 N N . SER A 1 494 ? 26.107 -2.806 -12.714 1.00 86.44 494 SER A N 1
ATOM 3855 C CA . SER A 1 494 ? 26.486 -3.587 -11.524 1.00 86.44 494 SER A CA 1
ATOM 3856 C C . SER A 1 494 ? 26.884 -2.700 -10.333 1.00 86.44 494 SER A C 1
ATOM 3858 O O . SER A 1 494 ? 26.396 -2.887 -9.216 1.00 86.44 494 SER A O 1
ATOM 3860 N N . GLY A 1 495 ? 27.674 -1.646 -10.567 1.00 86.88 495 GLY A N 1
ATOM 3861 C CA . GLY A 1 495 ? 28.061 -0.682 -9.532 1.00 86.88 495 GLY A CA 1
ATOM 3862 C C . GLY A 1 495 ? 26.883 0.110 -8.942 1.00 86.88 495 GLY A C 1
ATOM 3863 O O . GLY A 1 495 ? 26.855 0.387 -7.738 1.00 86.88 495 GLY A O 1
ATOM 3864 N N . GLU A 1 496 ? 25.883 0.463 -9.753 1.00 90.31 496 GLU A N 1
ATOM 3865 C CA . GLU A 1 496 ? 24.654 1.112 -9.277 1.00 90.31 496 GLU A CA 1
ATOM 3866 C C . GLU A 1 496 ? 23.770 0.147 -8.488 1.00 90.31 496 GLU A C 1
ATOM 3868 O O . GLU A 1 496 ? 23.230 0.528 -7.445 1.00 90.31 496 GLU A O 1
ATOM 3873 N N . MET A 1 497 ? 23.681 -1.107 -8.934 1.00 90.50 497 MET A N 1
ATOM 3874 C CA . MET A 1 497 ? 22.950 -2.169 -8.247 1.00 90.50 497 MET A CA 1
ATOM 3875 C C . MET A 1 497 ? 23.544 -2.437 -6.859 1.00 90.50 497 MET A C 1
ATOM 3877 O O . MET A 1 497 ? 22.814 -2.460 -5.866 1.00 90.50 497 MET A O 1
ATOM 3881 N N . VAL A 1 498 ? 24.872 -2.535 -6.746 1.00 88.56 498 VAL A N 1
ATOM 3882 C CA . VAL A 1 498 ? 25.559 -2.684 -5.451 1.00 88.56 498 VAL A CA 1
ATOM 3883 C C . VAL A 1 498 ? 25.252 -1.499 -4.532 1.00 88.56 498 VAL A C 1
ATOM 3885 O O . VAL A 1 498 ? 24.897 -1.690 -3.364 1.00 88.56 498 VAL A O 1
ATOM 3888 N N . LYS A 1 499 ? 25.310 -0.261 -5.047 1.00 89.38 499 LYS A N 1
ATOM 3889 C CA . LYS A 1 499 ? 24.954 0.947 -4.276 1.00 89.38 499 LYS A CA 1
ATOM 3890 C C . LYS A 1 499 ? 23.493 0.934 -3.830 1.00 89.38 499 LYS A C 1
ATOM 3892 O O . LYS A 1 499 ? 23.203 1.371 -2.714 1.00 89.38 499 LYS A O 1
ATOM 3897 N N . PHE A 1 500 ? 22.585 0.463 -4.680 1.00 89.25 500 PHE A N 1
ATOM 3898 C CA . PHE A 1 500 ? 21.163 0.332 -4.384 1.00 89.25 500 PHE A CA 1
ATOM 3899 C C . PHE A 1 500 ? 20.920 -0.677 -3.255 1.00 89.25 500 PHE A C 1
ATOM 3901 O O . PHE A 1 500 ? 20.349 -0.308 -2.229 1.00 89.25 500 PHE A O 1
ATOM 3908 N N . ILE A 1 501 ? 21.449 -1.898 -3.375 1.00 86.69 501 ILE A N 1
ATOM 3909 C CA . ILE A 1 501 ? 21.311 -2.958 -2.362 1.00 86.69 501 ILE A CA 1
ATOM 3910 C C . ILE A 1 501 ? 21.920 -2.519 -1.024 1.00 86.69 501 ILE A C 1
ATOM 3912 O O . ILE A 1 501 ? 21.329 -2.711 0.041 1.00 86.69 501 ILE A O 1
ATOM 3916 N N . ALA A 1 502 ? 23.071 -1.846 -1.060 1.00 85.06 502 ALA A N 1
ATOM 3917 C CA . ALA A 1 502 ? 23.735 -1.357 0.142 1.00 85.06 502 ALA A CA 1
ATOM 3918 C C . ALA A 1 502 ? 22.921 -0.298 0.911 1.00 85.06 502 ALA A C 1
ATOM 3920 O O . ALA A 1 502 ? 23.233 -0.023 2.067 1.00 85.06 502 ALA A O 1
ATOM 3921 N N . LYS A 1 503 ? 21.920 0.364 0.311 1.00 82.44 503 LYS A N 1
ATOM 3922 C CA . LYS A 1 503 ? 21.021 1.284 1.046 1.00 82.44 503 LYS A CA 1
ATOM 3923 C C . LYS A 1 503 ? 20.033 0.540 1.944 1.00 82.44 503 LYS A C 1
ATOM 3925 O O . LYS A 1 503 ? 19.598 1.108 2.942 1.00 82.44 503 LYS A O 1
ATOM 3930 N N . LEU A 1 504 ? 19.702 -0.695 1.576 1.00 77.31 504 LEU A N 1
ATOM 3931 C CA . LEU A 1 504 ? 18.685 -1.514 2.225 1.00 77.31 504 LEU A CA 1
ATOM 3932 C C . LEU A 1 504 ? 19.285 -2.415 3.310 1.00 77.31 504 LEU A C 1
ATOM 3934 O O . LEU A 1 504 ? 18.642 -2.657 4.330 1.00 77.31 504 LEU A O 1
ATOM 3938 N N . ARG A 1 505 ? 20.545 -2.842 3.152 1.00 74.50 505 ARG A N 1
ATOM 3939 C CA . ARG A 1 505 ? 21.243 -3.621 4.182 1.00 74.50 505 ARG A CA 1
ATOM 3940 C C . ARG A 1 505 ? 21.481 -2.784 5.454 1.00 74.50 505 ARG A C 1
ATOM 3942 O O . ARG A 1 505 ? 22.035 -1.683 5.355 1.00 74.50 505 ARG A O 1
ATOM 3949 N N . PRO A 1 506 ? 21.095 -3.282 6.644 1.00 65.88 506 PRO A N 1
ATOM 3950 C CA . PRO A 1 506 ? 21.440 -2.632 7.903 1.00 65.88 506 PRO A CA 1
ATOM 3951 C C . PRO A 1 506 ? 22.962 -2.606 8.100 1.00 65.88 506 PRO A C 1
ATOM 3953 O O . PRO A 1 506 ? 23.674 -3.523 7.690 1.00 65.88 506 PRO A O 1
ATOM 3956 N N . VAL A 1 507 ? 23.476 -1.549 8.736 1.00 62.88 507 VAL A N 1
ATOM 3957 C CA . VAL A 1 507 ? 24.883 -1.510 9.160 1.00 62.88 507 VAL A CA 1
ATOM 3958 C C . VAL A 1 507 ? 25.066 -2.562 10.252 1.00 62.88 507 VAL A C 1
ATOM 3960 O O . VAL A 1 507 ? 24.369 -2.505 11.265 1.00 62.88 507 VAL A O 1
ATOM 3963 N N . SER A 1 508 ? 25.989 -3.512 10.068 1.00 53.47 508 SER A N 1
ATOM 3964 C CA . SER A 1 508 ? 26.304 -4.480 11.120 1.00 53.47 508 SER A CA 1
ATOM 3965 C C . SER A 1 508 ? 26.760 -3.724 12.369 1.00 53.47 508 SER A C 1
ATOM 3967 O O . SER A 1 508 ? 27.751 -2.988 12.329 1.00 53.47 508 SER A O 1
ATOM 3969 N N . THR A 1 509 ? 26.072 -3.922 13.489 1.00 47.66 509 THR A N 1
ATOM 3970 C CA . THR A 1 509 ? 26.435 -3.358 14.799 1.00 47.66 509 THR A CA 1
ATOM 3971 C C . THR A 1 509 ? 27.824 -3.794 15.278 1.00 47.66 509 THR A C 1
ATOM 3973 O O . THR A 1 509 ? 28.386 -3.149 16.157 1.00 47.66 509 THR A O 1
ATOM 3976 N N . ALA A 1 510 ? 28.424 -4.807 14.644 1.00 42.47 510 ALA A N 1
ATOM 3977 C CA . ALA A 1 510 ? 29.768 -5.312 14.920 1.00 42.47 510 ALA A CA 1
ATOM 3978 C C . ALA A 1 510 ? 30.919 -4.308 14.682 1.00 42.47 510 ALA A C 1
ATOM 3980 O O . ALA A 1 510 ? 32.025 -4.554 15.140 1.00 42.47 510 ALA A O 1
ATOM 3981 N N . LYS A 1 511 ? 30.693 -3.169 14.007 1.00 44.28 511 LYS A N 1
ATOM 3982 C CA . LYS A 1 511 ? 31.735 -2.143 13.770 1.00 44.28 511 LYS A CA 1
ATOM 3983 C C . LYS A 1 511 ? 31.698 -0.945 14.732 1.00 44.28 511 LYS A C 1
ATOM 3985 O O . LYS A 1 511 ? 32.332 0.062 14.455 1.00 44.28 511 LYS A O 1
ATOM 3990 N N . ARG A 1 512 ? 30.935 -1.006 15.832 1.00 42.97 512 ARG A N 1
ATOM 3991 C CA . ARG A 1 512 ? 30.851 0.103 16.810 1.00 42.97 512 ARG A CA 1
ATOM 3992 C C . ARG A 1 512 ? 31.758 -0.027 18.039 1.00 42.97 512 ARG A C 1
ATOM 3994 O O . ARG A 1 512 ? 31.704 0.854 18.885 1.00 42.97 512 ARG A O 1
ATOM 4001 N N . PHE A 1 513 ? 32.591 -1.061 18.119 1.00 41.94 513 PHE A N 1
ATOM 4002 C CA . PHE A 1 513 ? 33.581 -1.223 19.188 1.00 41.94 513 PHE A CA 1
ATOM 4003 C C . PHE A 1 513 ? 34.940 -1.596 18.593 1.00 41.94 513 PHE A C 1
ATOM 4005 O O . PHE A 1 513 ? 35.388 -2.733 18.687 1.00 41.94 513 PHE A O 1
ATOM 4012 N N . ALA A 1 514 ? 35.539 -0.644 17.895 1.00 39.81 514 ALA A N 1
ATOM 4013 C CA . ALA A 1 514 ? 36.962 -0.614 17.594 1.00 39.81 514 ALA A CA 1
ATOM 4014 C C . ALA A 1 514 ? 37.295 0.860 17.361 1.00 39.81 514 ALA A C 1
ATOM 4016 O O . ALA A 1 514 ? 37.243 1.314 16.224 1.00 39.81 514 ALA A O 1
ATOM 4017 N N . ASP A 1 515 ? 37.411 1.590 18.468 1.00 33.38 515 ASP A N 1
ATOM 4018 C CA . ASP A 1 515 ? 38.251 2.775 18.680 1.00 33.38 515 ASP A CA 1
ATOM 4019 C C . ASP A 1 515 ? 38.250 3.085 20.183 1.00 33.38 515 ASP A C 1
ATOM 4021 O O . ASP A 1 515 ? 37.138 3.193 20.762 1.00 33.38 515 ASP A O 1
#

Sequence (515 aa):
CRDPNCARMPLARAASLLKRLASKLYSRFSYECRSLPGPSSISSELLLRPPFELITVDSPQSNAFCIDCDESQLTSCTCDLEKGCVEAIESANEPEVLPKEMSRKELYLYDDEIKQARILGVGFASHTIELIVLSALRERSLVKKSFSDLNVSLFNMHSTRLADSLIKRDVGSLCLVESSQKNARLMKDYARKAHKNDGKRIQAYQADFTALFPVYTRKRQTPPPAKLLFGDKALIKDAQNPLILQRRLVGDESGSNNCNSPVIIGTLPLPSQQASMLTSLTWSLIMHHCCLNTMTIFKYGVVYLITFLSAGNYAAAVCGVEDDLKFTSNAQRHQSWLLNRLFEVISLRDRKGFSRKAFTPVIPLHKTIAHEKKLAEVGIRNGLMYGVSIRPRCTLQIGSLTIVSGVGAEEYYDRGVVSASDVLLKYAFWLTVTGKLTSKTNVCDKLRQWFPESVSKITSQIGSSATMADMEMHQFDMLFSALHNDMNETCALSGEMVKFIAKLRPVSTAKRFAD

Radius of gyration: 28.01 Å; chains: 1; bounding box: 94×78×83 Å

Organism: Parascaris univalens (NCBI:txid6257)

Foldseek 3Di:
DDDPDDDDDDPVVVVVVVVVVVVVVVVVPDDDDDDDDDDDDDDDDDDDDDDDDDDDDDDDDDDDDDDDDDDDPDPDPDDPPPPPPPPDDDPPPDAPADDLDDDPVVVVVLVVLVVCCVQWPKAFQDPVVLVLVVVVLCVLDPDNQAQLLAFEFEERNLDCVSVVVNVVRVRNWYEYETQHPVSQVVQQVVQVVCCVPPVHLAYTYHDDPCLQQDDQFLADDDFRDLSSQGSHPVLSVVLQDAQWADAPDVPDPPCPNCSSQGEYEGERQDQVSLLSRLVSVLLLQLCCLLVLDVRHSNSRPWYKYKYWHFLQSVLLQCLLPDPLNLVDALLSNLSNVSSVQFKPKDWSPPLQFAALVSMPPRRRFDSDHVPQVSSVVVSRHTRGIIIIMIITDSWGDQAQATETSDQDPVNPPPPRYDYSSLQVLLSNVLSNVLSPDDQQDQPLVVVCVFQVPCNVVSVVLDPRRDGNSNDRSSSSSNSCSSCVVVCCPPTPCVVVSVVSVSRNRHDPPVPPPDD